Protein AF-A0A7S1RKI4-F1 (afdb_monomer)

Organism: Alexandrium catenella (NCBI:txid2925)

Radius of gyration: 29.09 Å; Cα contacts (8 Å, |Δi|>4): 1462; chains: 1; bounding box: 81×68×54 Å

InterPro domains:
  IPR006101 Glycoside hydrolase, family 2 [PR00132] (228-242)
  IPR006101 Glycoside hydrolase, family 2 [PR00132] (318-333)
  IPR006101 Glycoside hydrolase, family 2 [PR00132] (412-427)
  IPR006103 Glycoside hydrolase family 2, catalytic domain [PF02836] (219-297)
  IPR006103 Glycoside hydrolase family 2, catalytic domain [PF02836] (310-437)
  IPR006103 Glycoside hydrolase family 2, catalytic domain [PF02836] (551-629)
  IPR017853 Glycoside hydrolase superfamily [SSF51445] (17-193)
  IPR017853 Glycoside hydrolase superfamily [SSF51445] (219-525)
  IPR017853 Glycoside hydrolase superfamily [SSF51445] (551-667)
  IPR023232 Glycoside hydrolase, family 2, active site [PS00608] (318-332)
  IPR023232 Glycoside hydrolase, family 2, active site [PS00608] (650-664)
  IPR051913 Glycosyl Hydrolase 2 Domain-Containing Protein [PTHR42732] (226-426)

Sequence (671 aa):
WNYNMLYSKLTPTEASERVRTVARLIKSLDGTHPVASVYGMVPTIDQLEALAEVDVWGLTAYTGLSFGSLFDTWASRSEKPMFVAEYGADAYNAKTGSVDEADQATATKALTEEVIENSALDGGACSGGLIFELGDEWWKDAGGSPERHNRGGVAPGGGPFPDSTFNEEYWGLVHEDRRPRAAYRAYASVQTPEARAATASDEDTSLEQSHSSDGREEIRVQGRQLLVGGKPIFLKGVDWNPVPRGLRPPRGIRYREYVERDAKMMADIGINAVRTYEPITDTFVLDTFHRYGIWVANTVYSYGGSSPRRAAQLVNRLKNHPAILMWVIGNEWNYNMLYSKLTPTEASERVRTVARLIKSLDGTHPVASVYGMVPTIDQLEALAEVDVWGLTAYTGLSFGSLFDTWASRSEKPMFVAEYGADAYNAKTGSVDEADQATATKALTEEVIENSALDGGACSGGLIFELGDEWWKDAGGSPERHNRGGVAPGGGPFPDSTFNEEYWGLVHEDRRPRAAYRAYASVQTPEARAATASDEDTSLEQSHSSDGREEIRVQGRQLLVGGKPIFLKGVDWNPVPRGLRPPRGIRYREYVERDAKMMADIGINAVRTYEPITDTFVLDTFHRYGIWVANTVYSYGGSSPRRAAQLVNRLKNHPAILMWVIGNEWNYNMLY

Nearest PDB structures (foldseek):
  6d7j-assembly2_A  TM=6.753E-01  e=3.452E-15  Parabacteroides merdae CL03T12C32
  6d7j-assembly3_D  TM=6.699E-01  e=3.660E-15  Parabacteroides merdae CL03T12C32
  6dxu-assembly1_D  TM=6.625E-01  e=3.880E-15  Parabacteroides merdae ATCC 43184
  5t98-assembly2_B  TM=7.524E-01  e=6.674E-13  Bacteroides uniformis
  8zqa-assembly1_H  TM=5.457E-01  e=1.674E-03  Rhodothermus profundi

Mean predicted aligned error: 16.14 Å

Solvent-accessible surface area (backbone atoms only — not comparable to full-atom values): 34886 Å² total; per-residue (Å²): 130,67,81,68,60,59,40,68,79,51,53,73,66,57,50,49,52,49,54,42,53,43,36,52,52,46,47,75,72,34,82,57,49,49,33,30,36,32,30,37,61,85,74,53,59,71,56,50,64,70,35,64,68,49,51,32,40,24,32,41,51,26,58,34,62,50,74,76,64,50,54,62,55,41,55,76,63,46,61,53,21,27,30,36,55,31,32,45,23,34,24,50,36,75,87,81,70,43,79,35,44,65,58,15,16,51,27,33,32,45,39,52,50,53,42,49,74,30,18,29,90,81,73,38,41,25,25,23,38,18,38,41,25,50,45,23,36,38,44,55,26,83,90,50,46,29,78,43,92,44,85,41,50,85,73,84,69,73,21,21,35,94,68,44,57,43,30,52,26,35,27,26,27,14,39,71,88,60,54,75,41,52,26,38,56,32,45,39,71,58,72,51,67,68,58,47,48,56,54,46,60,58,50,80,74,51,87,85,77,88,80,60,99,77,80,63,70,50,49,45,78,53,66,28,32,42,23,51,61,81,40,78,50,72,36,41,24,30,30,53,74,57,40,53,80,62,34,49,78,80,84,26,53,38,58,75,83,41,38,71,64,52,42,49,61,36,34,79,41,62,31,38,28,38,36,34,71,60,57,82,80,55,62,71,44,42,53,50,29,39,75,49,60,23,33,28,38,38,16,50,43,49,48,59,85,56,61,61,65,56,32,47,54,50,46,75,72,46,76,84,45,90,19,62,54,30,42,27,37,39,60,36,25,86,80,44,18,19,80,35,96,46,51,74,67,53,33,50,51,47,52,43,53,40,37,52,50,44,50,75,78,37,84,56,50,51,34,29,36,29,30,62,47,83,78,53,59,70,55,49,63,71,35,65,67,49,53,31,40,24,26,32,53,36,60,34,64,46,74,78,62,51,56,61,55,40,54,77,61,48,62,54,22,28,29,36,52,30,34,44,23,33,26,54,37,75,87,81,70,44,80,35,44,65,59,15,16,50,27,31,33,45,40,54,50,53,42,51,75,29,18,30,91,79,73,38,43,22,24,22,37,18,38,41,26,48,48,22,36,35,45,54,17,85,91,48,52,26,78,41,88,43,81,43,44,83,72,93,73,72,21,22,35,93,69,44,60,45,31,49,26,32,29,26,26,15,40,72,88,62,54,73,40,54,25,40,56,32,48,39,70,60,74,52,66,69,56,48,50,58,56,48,58,63,60,78,62,70,73,87,71,87,73,52,99,78,81,50,69,50,50,47,78,56,64,28,30,40,23,51,63,82,40,78,50,74,36,42,24,29,32,57,69,57,45,55,82,62,33,50,77,81,85,26,50,38,57,78,82,42,38,71,64,52,41,48,58,36,37,78,39,64,31,38,26,37,35,32,67,59,60,82,82,53,63,68,47,41,53,50,27,38,76,49,60,23,31,28,37,39,14,51,32,36,56,79,75,52,53,67,68,57,28,50,54,50,47,70,74,45,73,83,45,86,20,62,56,30,43,27,38,42,57,42,62,55,51,59,68,78,113

pLDDT: mean 88.36, std 15.6, range [30.84, 98.81]

Secondary structure (DSSP, 8-state):
--GGGGTTT--HHHHHHHHHHHHHHHHHH-SSSPEEEEESSPPPHHHHHHTTT--EEEEE---SS--TTHHHHHHTT--S-EEEEEE---SEETTTTEE-HHHHHHHHHHHHHHHHHTBGGGTSSEEEEEES-SB--TT--TTS-TTS-------SSS--TTTS---TT---SB-TT-PBPHHHHHHHHPPPHHHHHHHHHHHTT-SS----TT-PPPEEEETTEEEETTEE--EEEEE-----TT--TTTT--HHHHHHHHHHHHHTTT--EEE-SS----HHHHHHHHHTT-EEEEEEE--TTS-HHHHHHHHHHHTT-TTEEEEEE-SSHHHHTTTTT--HHHHHHHHHHHHHHHHHH-SSSPEEEEEESPPPHHHHHHTTT--EEEEE---SS--TTHHHHHHTT--S-EEEEEE---SEETTTTEE-HHHHHHHHHHHHHHHHHTBGGGTSSEEEEEES-SB--TT--TTS-TTS-------SSS--TTTS---TT---SB-TT--B-HHHHHHHHPPPHHHHHHHHHTTTT-S-----TT-PPPEEEETTEEEETTEEE-EEEEE-----TT--TTTT--HHHHHHHHHHHHHHTT--EEE-SS----HHHHHHHHHTT-EEEEEEE-TTTS-HHHHHHHHHHHTT-TTEEEEEE-SSTTGGGT-

Foldseek 3Di:
DPLLVLLLPDAPVRVLVVLQVLLVLLCVQFVQFAEEEEAAAQDALVSCVSNVSHQEYEYEAAEELEPPCRQVSNVVRALGAYEHEEYFAFQADPVVRGGHLPQRLNSLQSHQVNLQVQDVVVVHQHLAYAYAFAEFQCFQPPPGFLQDQDAADDDDYCAYPDHRGDRRRGRHCAYLVRHGTSNLVSLLPDDHPVRVVVVVVVVVVDDDDDDDPPPAFFWDWDFQFIDTNNHGAFALAFEDFQFAFQDDPDVRGDLPVCQQVLLVLCLLLPGQEYEYLAFDQDLVSLVSNVLSNYAYQGEQAQAPPDDLVSSLVSCLNPVVRRRYAAYEHYAQCCVCVSVDPDDPVRSLVSLLVSLVSSCVRHVRHAYEYEHEADDALVSCVSNVSHQEYAYEAAAEQEPPCRQVSNVVRGRGHYAPEEYFAFQADPVVRGGHLPQRLNSLQSHQVNLQVQDVVVVHNHSYYHYYHAEFQQPQQVVDRSNDQDQDDDDDHCAYPDHRHCRRRGRHCAYSVRHGTSNSVSSSPDDHPVRVVVVVVVVVPPPDQDDPPPRAFGWDIDRNFIDTNNHTHRASHGEDFNFRRSDDPDVRTDLPVCQQVSLSSCLSSPGQEYEYLAFDQDLVSLVSNVSSNYAYQGELAHSVPDDSVSSSVSSSVPSVRRRYNHYYHYHNSCSSNVD

Structure (mmCIF, N/CA/C/O backbone):
data_AF-A0A7S1RKI4-F1
#
_entry.id   AF-A0A7S1RKI4-F1
#
loop_
_atom_site.group_PDB
_atom_site.id
_atom_site.type_symbol
_atom_site.label_atom_id
_atom_site.label_alt_id
_atom_site.label_comp_id
_atom_site.label_asym_id
_atom_site.label_entity_id
_atom_site.label_seq_id
_atom_site.pdbx_PDB_ins_code
_atom_site.Cartn_x
_atom_site.Cartn_y
_atom_site.Cartn_z
_atom_site.occupancy
_atom_site.B_iso_or_equiv
_atom_site.auth_seq_id
_atom_site.auth_comp_id
_atom_site.auth_asym_id
_atom_site.auth_atom_id
_atom_site.pdbx_PDB_model_num
ATOM 1 N N . TRP A 1 1 ? -30.819 -23.912 -15.007 1.00 31.56 1 TRP A N 1
ATOM 2 C CA . TRP A 1 1 ? -30.330 -24.610 -13.800 1.00 31.56 1 TRP A CA 1
ATOM 3 C C . TRP A 1 1 ? -30.734 -23.712 -12.641 1.00 31.56 1 TRP A C 1
ATOM 5 O O . TRP A 1 1 ? -30.058 -22.723 -12.422 1.00 31.56 1 TRP A O 1
ATOM 15 N N . ASN A 1 2 ? -31.884 -23.950 -11.999 1.00 34.06 2 ASN A N 1
ATOM 16 C CA . ASN A 1 2 ? -32.291 -23.123 -10.856 1.00 34.06 2 ASN A CA 1
ATOM 17 C C . ASN A 1 2 ? -31.448 -23.540 -9.651 1.00 34.06 2 ASN A C 1
ATOM 19 O O . ASN A 1 2 ? -31.683 -24.619 -9.106 1.00 34.06 2 ASN A O 1
ATOM 23 N N . TYR A 1 3 ? -30.491 -22.701 -9.248 1.00 38.06 3 TYR A N 1
ATOM 24 C CA . TYR A 1 3 ? -29.751 -22.847 -7.985 1.00 38.06 3 TYR A CA 1
ATOM 25 C C . TYR A 1 3 ? -30.724 -22.999 -6.787 1.00 38.06 3 TYR A C 1
ATOM 27 O O . TYR A 1 3 ? -30.460 -23.778 -5.874 1.00 38.06 3 TYR A O 1
ATOM 35 N N . ASN A 1 4 ? -31.932 -22.421 -6.885 1.00 40.88 4 ASN A N 1
ATOM 36 C CA . ASN A 1 4 ? -33.032 -22.565 -5.918 1.00 40.88 4 ASN A CA 1
ATOM 37 C C . ASN A 1 4 ? -33.650 -23.978 -5.798 1.00 40.88 4 ASN A C 1
ATOM 39 O O . ASN A 1 4 ? -34.332 -24.271 -4.817 1.00 40.88 4 ASN A O 1
ATOM 43 N N . MET A 1 5 ? -33.415 -24.910 -6.735 1.00 38.41 5 MET A N 1
ATOM 44 C CA . MET A 1 5 ? -34.058 -26.238 -6.677 1.00 38.41 5 MET A CA 1
ATOM 45 C C . MET A 1 5 ? -33.437 -27.219 -5.666 1.00 38.41 5 MET A C 1
ATOM 47 O O . MET A 1 5 ? -34.046 -28.257 -5.398 1.00 38.41 5 MET A O 1
ATOM 51 N N . LEU A 1 6 ? -32.269 -26.932 -5.078 1.00 43.00 6 LEU A N 1
ATOM 52 C CA . LEU A 1 6 ? -31.645 -27.841 -4.102 1.00 43.00 6 LEU A CA 1
ATOM 53 C C . LEU A 1 6 ? -32.306 -27.800 -2.711 1.00 43.00 6 LEU A C 1
ATOM 55 O O . LEU A 1 6 ? -32.337 -28.835 -2.044 1.00 43.00 6 LEU A O 1
ATOM 59 N N . TYR A 1 7 ? -32.906 -26.672 -2.311 1.00 44.28 7 TYR A N 1
ATOM 60 C CA . TYR A 1 7 ? -33.659 -26.564 -1.050 1.00 44.28 7 TYR A CA 1
ATOM 61 C C . TYR A 1 7 ? -35.141 -26.922 -1.181 1.00 44.28 7 TYR A C 1
ATOM 63 O O . TYR A 1 7 ? -35.731 -27.380 -0.209 1.00 44.28 7 TYR A O 1
ATOM 71 N N . SER A 1 8 ? -35.711 -26.856 -2.391 1.00 49.81 8 SER A N 1
ATOM 72 C CA . SER A 1 8 ? -37.132 -27.159 -2.666 1.00 49.81 8 SER A CA 1
ATOM 73 C C . SER A 1 8 ? -37.600 -28.594 -2.335 1.00 49.81 8 SER A C 1
ATOM 75 O O . SER A 1 8 ? -38.747 -28.949 -2.595 1.00 49.81 8 SER A O 1
ATOM 77 N N . LYS A 1 9 ? -36.719 -29.454 -1.802 1.00 59.78 9 LYS A N 1
ATOM 78 C CA . LYS A 1 9 ? -37.004 -30.862 -1.477 1.00 59.78 9 LYS A CA 1
ATOM 79 C C . LYS A 1 9 ? -36.782 -31.239 -0.012 1.00 59.78 9 LYS A C 1
ATOM 81 O O . LYS A 1 9 ? -36.999 -32.401 0.318 1.00 59.78 9 LYS A O 1
ATOM 86 N N . LEU A 1 10 ? -36.306 -30.321 0.829 1.00 67.44 10 LEU A N 1
ATOM 87 C CA . LEU A 1 10 ? -36.061 -30.586 2.247 1.00 67.44 10 LEU A CA 1
ATOM 88 C C . LEU A 1 10 ? -37.038 -29.786 3.097 1.00 67.44 10 LEU A C 1
ATOM 90 O O . LEU A 1 10 ? -37.291 -28.615 2.836 1.00 67.44 10 LEU A O 1
ATOM 94 N N . THR A 1 11 ? -37.560 -30.420 4.137 1.00 75.38 11 THR A N 1
ATOM 95 C CA . THR A 1 11 ? -38.267 -29.720 5.209 1.00 75.38 11 THR A CA 1
ATOM 96 C C . THR A 1 11 ? -37.280 -28.891 6.043 1.00 75.38 11 THR A C 1
ATOM 98 O O . THR A 1 11 ? -36.095 -29.244 6.123 1.00 75.38 11 THR A O 1
ATOM 101 N N . PRO A 1 12 ? -37.743 -27.841 6.751 1.00 74.31 12 PRO A N 1
ATOM 102 C CA . PRO A 1 12 ? -36.900 -27.086 7.676 1.00 74.31 12 PRO A CA 1
ATOM 103 C C . PRO A 1 12 ? -36.146 -27.964 8.678 1.00 74.31 12 PRO A C 1
ATOM 105 O O . PRO A 1 12 ? -34.962 -27.747 8.925 1.00 74.31 12 PRO A O 1
ATOM 108 N N . THR A 1 13 ? -36.796 -29.011 9.191 1.00 79.56 13 THR A N 1
ATOM 109 C CA . THR A 1 13 ? -36.187 -29.977 10.113 1.00 79.56 13 THR A CA 1
ATOM 110 C C . THR A 1 13 ? -35.054 -30.772 9.462 1.00 79.56 13 THR A C 1
ATOM 112 O O . THR A 1 13 ? -33.996 -30.933 10.068 1.00 79.56 13 THR A O 1
ATOM 115 N N . GLU A 1 14 ? -35.232 -31.249 8.228 1.00 80.75 14 GLU A N 1
ATOM 116 C CA . GLU A 1 14 ? -34.187 -31.987 7.506 1.00 80.75 14 GLU A CA 1
ATOM 117 C C . GLU A 1 14 ? -32.996 -31.095 7.145 1.00 80.75 14 GLU A C 1
ATOM 119 O O . GLU A 1 14 ? -31.847 -31.542 7.206 1.00 80.75 14 GLU A O 1
ATOM 124 N N . ALA A 1 15 ? -33.249 -29.836 6.783 1.00 79.38 15 ALA A N 1
ATOM 125 C CA . ALA A 1 15 ? -32.195 -28.865 6.518 1.00 79.38 15 ALA A CA 1
ATOM 126 C C . ALA A 1 15 ? -31.384 -28.566 7.791 1.00 79.38 15 ALA A C 1
ATOM 128 O O . ALA A 1 15 ? -30.156 -28.682 7.768 1.00 79.38 15 ALA A O 1
ATOM 129 N N . SER A 1 16 ? -32.057 -28.303 8.919 1.00 83.81 16 SER A N 1
ATOM 130 C CA . SER A 1 16 ? -31.407 -28.135 10.224 1.00 83.81 16 SER A CA 1
ATOM 131 C C . SER A 1 16 ? -30.590 -29.366 10.627 1.00 83.81 16 SER A C 1
ATOM 133 O O . SER A 1 16 ? -29.447 -29.223 11.054 1.00 83.81 16 SER A O 1
ATOM 135 N N . GLU A 1 17 ? -31.112 -30.584 10.448 1.00 85.75 17 GLU A N 1
ATOM 136 C CA . GLU A 1 17 ? -30.372 -31.811 10.782 1.00 85.75 17 GLU A CA 1
ATOM 137 C C . GLU A 1 17 ? -29.100 -31.969 9.937 1.00 85.75 17 GLU A C 1
ATOM 139 O O . GLU A 1 17 ? -28.052 -32.388 10.440 1.00 85.75 17 GLU A O 1
ATOM 144 N N . ARG A 1 18 ? -29.149 -31.588 8.655 1.00 85.12 18 ARG A N 1
ATOM 145 C CA . ARG A 1 18 ? -27.965 -31.594 7.786 1.00 85.12 18 ARG A CA 1
ATOM 146 C C . ARG A 1 18 ? -26.930 -30.569 8.228 1.00 85.12 18 ARG A C 1
ATOM 148 O O . ARG A 1 18 ? -25.758 -30.926 8.321 1.00 85.12 18 ARG A O 1
ATOM 155 N N . VAL A 1 19 ? -27.346 -29.335 8.518 1.00 87.69 19 VAL A N 1
ATOM 156 C CA . VAL A 1 19 ? -26.443 -28.284 9.018 1.00 87.69 19 VAL A CA 1
ATOM 157 C C . VAL A 1 19 ? -25.790 -28.734 10.322 1.00 87.69 19 VAL A C 1
ATOM 159 O O . VAL A 1 19 ? -24.567 -28.713 10.421 1.00 87.69 19 VAL A O 1
ATOM 162 N N . ARG A 1 20 ? -26.578 -29.257 11.268 1.00 89.94 20 ARG A N 1
ATOM 163 C CA . ARG A 1 20 ? -26.094 -29.827 12.533 1.00 89.94 20 ARG A CA 1
ATOM 164 C C . ARG A 1 20 ? -25.064 -30.933 12.311 1.00 89.94 20 ARG A C 1
ATOM 166 O O . ARG A 1 20 ? -23.991 -30.919 12.911 1.00 89.94 20 ARG A O 1
ATOM 173 N N . THR A 1 21 ? -25.370 -31.887 11.433 1.00 89.81 21 THR A N 1
ATOM 174 C CA . THR A 1 21 ? -24.479 -33.014 11.119 1.00 89.81 21 THR A CA 1
ATOM 175 C C . THR A 1 21 ? -23.154 -32.533 10.531 1.00 89.81 21 THR A C 1
ATOM 177 O O . THR A 1 21 ? -22.089 -32.999 10.940 1.00 89.81 21 THR A O 1
ATOM 180 N N . VAL A 1 22 ? -23.200 -31.593 9.584 1.00 90.12 22 VAL A N 1
ATOM 181 C CA . VAL A 1 22 ? -21.996 -31.040 8.953 1.00 90.12 22 VAL A CA 1
ATOM 182 C C . VAL A 1 22 ? -21.201 -30.196 9.948 1.00 90.12 22 VAL A C 1
ATOM 184 O O . VAL A 1 22 ? -19.987 -30.356 10.012 1.00 90.12 22 VAL A O 1
ATOM 187 N N . ALA A 1 23 ? -21.853 -29.382 10.779 1.00 93.38 23 ALA A N 1
ATOM 188 C CA . ALA A 1 23 ? -21.186 -28.593 11.812 1.00 93.38 23 ALA A CA 1
ATOM 189 C C . ALA A 1 23 ? -20.438 -29.488 12.808 1.00 93.38 23 ALA A C 1
ATOM 191 O O . ALA A 1 23 ? -19.243 -29.299 13.023 1.00 93.38 23 ALA A O 1
ATOM 192 N N . ARG A 1 24 ? -21.087 -30.539 13.333 1.00 94.25 24 ARG A N 1
ATOM 193 C CA . ARG A 1 24 ? -20.435 -31.538 14.203 1.00 94.25 24 ARG A CA 1
ATOM 194 C C . ARG A 1 24 ? -19.230 -32.188 13.534 1.00 94.25 24 ARG A C 1
ATOM 196 O O . ARG A 1 24 ? -18.196 -32.375 14.170 1.00 94.25 24 ARG A O 1
ATOM 203 N N . LEU A 1 25 ? -19.362 -32.525 12.252 1.00 93.31 25 LEU A N 1
ATOM 204 C CA . LEU A 1 25 ? -18.275 -33.112 11.482 1.00 93.31 25 LEU A CA 1
ATOM 205 C C . LEU A 1 25 ? -17.096 -32.143 11.355 1.00 93.31 25 LEU A C 1
ATOM 207 O O . LEU A 1 25 ? -15.974 -32.549 11.633 1.00 93.31 25 LEU A O 1
ATOM 211 N N . ILE A 1 26 ? -17.330 -30.881 10.993 1.00 94.19 26 ILE A N 1
ATOM 212 C CA . ILE A 1 26 ? -16.265 -29.873 10.890 1.00 94.19 26 ILE A CA 1
ATOM 213 C C . ILE A 1 26 ? -15.572 -29.698 12.242 1.00 94.19 26 ILE A C 1
ATOM 215 O O . ILE A 1 26 ? -14.357 -29.854 12.299 1.00 94.19 26 ILE A O 1
ATOM 219 N N . LYS A 1 27 ? -16.329 -29.522 13.332 1.00 94.69 27 LYS A N 1
ATOM 220 C CA . LYS A 1 27 ? -15.774 -29.362 14.690 1.00 94.69 27 LYS A CA 1
ATOM 221 C C . LYS A 1 27 ? -14.957 -30.566 15.155 1.00 94.69 27 LYS A C 1
ATOM 223 O O . LYS A 1 27 ? -13.993 -30.415 15.895 1.00 94.69 27 LYS A O 1
ATOM 228 N N . SER A 1 28 ? -15.312 -31.774 14.710 1.00 94.81 28 SER A N 1
ATOM 229 C CA . SER A 1 28 ? -14.519 -32.977 15.003 1.00 94.81 28 SER A CA 1
ATOM 230 C C . SER A 1 28 ? -13.172 -33.021 14.266 1.00 94.81 28 SER A C 1
ATOM 232 O O . SER A 1 28 ? -12.277 -33.762 14.666 1.00 94.81 28 SER A O 1
ATOM 234 N N . LEU A 1 29 ? -13.029 -32.257 13.179 1.00 93.81 29 LEU A N 1
ATOM 235 C CA . LEU A 1 29 ? -11.825 -32.199 12.347 1.00 93.81 29 LEU A CA 1
ATOM 236 C C . LEU A 1 29 ? -10.973 -30.966 12.648 1.00 93.81 29 LEU A C 1
ATOM 238 O O . LEU A 1 29 ? -9.745 -31.034 12.547 1.00 93.81 29 LEU A O 1
ATOM 242 N N . ASP A 1 30 ? -11.626 -29.864 12.987 1.00 95.00 30 ASP A N 1
ATOM 243 C CA . ASP A 1 30 ? -11.052 -28.556 13.238 1.00 95.00 30 ASP A CA 1
ATOM 244 C C . ASP A 1 30 ? -11.763 -27.922 14.437 1.00 95.00 30 ASP A C 1
ATOM 246 O O . ASP A 1 30 ? -12.913 -27.499 14.343 1.00 95.00 30 ASP A O 1
ATOM 250 N N . GLY A 1 31 ? -11.074 -27.918 15.576 1.00 91.50 31 GLY A N 1
ATOM 251 C CA . GLY A 1 31 ? -11.549 -27.284 16.803 1.00 91.50 31 GLY A CA 1
ATOM 252 C C . GLY A 1 31 ? -11.025 -25.862 16.999 1.00 91.50 31 GLY A C 1
ATOM 253 O O . GLY A 1 31 ? -11.297 -25.286 18.047 1.00 91.50 31 GLY A O 1
ATOM 254 N N . THR A 1 32 ? -10.248 -25.328 16.051 1.00 91.69 32 THR A N 1
ATOM 255 C CA . THR A 1 32 ? -9.619 -24.003 16.164 1.00 91.69 32 THR A CA 1
ATOM 256 C C . THR A 1 32 ? -10.365 -22.935 15.375 1.00 91.69 32 THR A C 1
ATOM 258 O O . THR A 1 32 ? -10.261 -21.766 15.717 1.00 91.69 32 THR A O 1
ATOM 261 N N . HIS A 1 33 ? -11.134 -23.314 14.349 1.00 95.75 33 HIS A N 1
ATOM 262 C CA . HIS A 1 33 ? -11.933 -22.371 13.563 1.00 95.75 33 HIS A CA 1
ATOM 263 C C . HIS A 1 33 ? -13.428 -22.481 13.891 1.00 95.75 33 HIS A C 1
ATOM 265 O O . HIS A 1 33 ? -13.960 -23.595 13.963 1.00 95.75 33 HIS A O 1
ATOM 271 N N . PRO A 1 34 ? -14.143 -21.350 14.029 1.00 97.69 34 PRO A N 1
ATOM 272 C CA . PRO A 1 34 ? -15.584 -21.356 14.214 1.00 97.69 34 PRO A CA 1
ATOM 273 C C . PRO A 1 34 ? -16.312 -21.893 12.978 1.00 97.69 34 PRO A C 1
ATOM 275 O O . PRO A 1 34 ? -15.891 -21.709 11.828 1.00 97.69 34 PRO A O 1
ATOM 278 N N . VAL A 1 35 ? -17.456 -22.528 13.223 1.00 97.00 35 VAL A N 1
ATOM 279 C CA . VAL A 1 35 ? -18.386 -22.947 12.174 1.00 97.00 35 VAL A CA 1
ATOM 280 C C . VAL A 1 35 ? -19.503 -21.922 12.045 1.00 97.00 35 VAL A C 1
ATOM 282 O O . VAL A 1 35 ? -20.262 -21.692 12.986 1.00 97.00 35 VAL A O 1
ATOM 285 N N . ALA A 1 36 ? -19.639 -21.349 10.855 1.00 95.88 36 ALA A N 1
ATOM 286 C CA . ALA A 1 36 ? -20.683 -20.400 10.524 1.00 95.88 36 ALA A CA 1
ATOM 287 C C . ALA A 1 36 ? -21.806 -21.032 9.694 1.00 95.88 36 ALA A C 1
ATOM 289 O O . ALA A 1 36 ? -21.581 -21.933 8.882 1.00 95.88 36 ALA A O 1
ATOM 290 N N . SER A 1 37 ? -23.024 -20.520 9.856 1.00 92.50 37 SER A N 1
ATOM 291 C CA . SER A 1 37 ? -24.163 -20.827 8.984 1.00 92.50 37 SER A CA 1
ATOM 292 C C . SER A 1 37 ? -24.773 -19.533 8.471 1.00 92.50 37 SER A C 1
ATOM 294 O O . SER A 1 37 ? -25.008 -18.619 9.258 1.00 92.50 37 SER A O 1
ATOM 296 N N . VAL A 1 38 ? -25.083 -19.480 7.174 1.00 89.31 38 VAL A N 1
ATOM 297 C CA . VAL A 1 38 ? -25.766 -18.330 6.565 1.00 89.31 38 VAL A CA 1
ATOM 298 C C . VAL A 1 38 ? -27.263 -18.596 6.471 1.00 89.31 38 VAL A C 1
ATOM 300 O O . VAL A 1 38 ? -27.696 -19.614 5.923 1.00 89.31 38 VAL A O 1
ATOM 303 N N . TYR A 1 39 ? -28.045 -17.685 7.036 1.00 84.81 39 TYR A N 1
ATOM 304 C CA . TYR A 1 39 ? -29.482 -17.782 7.228 1.00 84.81 39 TYR A CA 1
ATOM 305 C C . TYR A 1 39 ? -30.175 -16.528 6.689 1.00 84.81 39 TYR A C 1
ATOM 307 O O . TYR A 1 39 ? -29.614 -15.443 6.652 1.00 84.81 39 TYR A O 1
ATOM 315 N N . GLY A 1 40 ? -31.410 -16.680 6.242 1.00 76.50 40 GLY A N 1
ATOM 316 C CA . GLY A 1 40 ? -32.127 -15.640 5.525 1.00 76.50 40 GLY A CA 1
ATOM 317 C C . GLY A 1 40 ? -32.807 -14.586 6.398 1.00 76.50 40 GLY A C 1
ATOM 318 O O . GLY A 1 40 ? -32.871 -13.420 6.048 1.00 76.50 40 GLY A O 1
ATOM 319 N N . MET A 1 41 ? -33.333 -14.980 7.551 1.00 76.06 41 MET A N 1
ATOM 320 C CA . MET A 1 41 ? -34.007 -14.069 8.487 1.00 76.06 41 MET A CA 1
ATOM 321 C C . MET A 1 41 ? -33.417 -14.277 9.872 1.00 76.06 41 MET A C 1
ATOM 323 O O . MET A 1 41 ? -32.747 -15.275 10.088 1.00 76.06 41 MET A O 1
ATOM 327 N N . VAL A 1 42 ? -33.703 -13.418 10.848 1.00 88.38 42 VAL A N 1
ATOM 328 C CA . VAL A 1 42 ? -33.260 -13.676 12.227 1.00 88.38 42 VAL A CA 1
ATOM 329 C C . VAL A 1 42 ? -33.894 -14.990 12.736 1.00 88.38 42 VAL A C 1
ATOM 331 O O . VAL A 1 42 ? -35.128 -15.055 12.822 1.00 88.38 42 VAL A O 1
ATOM 334 N N . PRO A 1 43 ? -33.107 -16.031 13.085 1.00 88.75 43 PRO A N 1
ATOM 335 C CA . PRO A 1 43 ? -33.636 -17.297 13.588 1.00 88.75 43 PRO A CA 1
ATOM 336 C C . PRO A 1 43 ? -34.445 -17.108 14.877 1.00 88.75 43 PRO A C 1
ATOM 338 O O . PRO A 1 43 ? -34.216 -16.178 15.654 1.00 88.75 43 PRO A O 1
ATOM 341 N N . THR A 1 44 ? -35.403 -17.997 15.117 1.00 90.00 44 THR A N 1
ATOM 342 C CA . THR A 1 44 ? -36.088 -18.111 16.416 1.00 90.00 44 THR A CA 1
ATOM 343 C C . THR A 1 44 ? -35.163 -18.730 17.468 1.00 90.00 44 THR A C 1
ATOM 345 O O . THR A 1 44 ? -34.191 -19.396 17.117 1.00 90.00 44 THR A O 1
ATOM 348 N N . ILE A 1 45 ? -35.476 -18.547 18.756 1.00 92.00 45 ILE A N 1
ATOM 349 C CA . ILE A 1 45 ? -34.700 -19.135 19.863 1.00 92.00 45 ILE A CA 1
ATOM 350 C C . ILE A 1 45 ? -34.603 -20.662 19.703 1.00 92.00 45 ILE A C 1
ATOM 352 O O . ILE A 1 45 ? -33.499 -21.197 19.687 1.00 92.00 45 ILE A O 1
ATOM 356 N N . ASP A 1 46 ? -35.720 -21.339 19.422 1.00 89.62 46 ASP A N 1
ATOM 357 C CA . ASP A 1 46 ? -35.754 -22.791 19.191 1.00 89.62 46 ASP A CA 1
ATOM 358 C C . ASP A 1 46 ? -34.825 -23.239 18.047 1.00 89.62 46 ASP A C 1
ATOM 360 O O . ASP A 1 46 ? -34.200 -24.297 18.109 1.00 89.62 46 ASP A O 1
ATOM 364 N N . GLN A 1 47 ? -34.704 -22.436 16.983 1.00 88.19 47 GLN A N 1
ATOM 365 C CA . GLN A 1 47 ? -33.803 -22.733 15.863 1.00 88.19 47 GLN A CA 1
ATOM 366 C C . GLN A 1 47 ? -32.330 -22.544 16.237 1.00 88.19 47 GLN A C 1
ATOM 368 O O . GLN A 1 47 ? -31.492 -23.337 15.803 1.00 88.19 47 GLN A O 1
ATOM 373 N N . LEU A 1 48 ? -32.016 -21.523 17.040 1.00 92.31 48 LEU A N 1
ATOM 374 C CA . LEU A 1 48 ? -30.668 -21.301 17.568 1.00 92.31 48 LEU A CA 1
ATOM 375 C C . LEU A 1 48 ? -30.252 -22.444 18.501 1.00 92.31 48 LEU A C 1
ATOM 377 O O . LEU A 1 48 ? -29.135 -22.951 18.387 1.00 92.31 48 LEU A O 1
ATOM 381 N N . GLU A 1 49 ? -31.155 -22.884 19.378 1.00 90.62 49 GLU A N 1
ATOM 382 C CA . GLU A 1 49 ? -30.940 -24.021 20.280 1.00 90.62 49 GLU A CA 1
ATOM 383 C C . GLU A 1 49 ? -30.778 -25.333 19.504 1.00 90.62 49 GLU A C 1
ATOM 385 O O . GLU A 1 49 ? -29.882 -26.131 19.787 1.00 90.62 49 GLU A O 1
ATOM 390 N N . ALA A 1 50 ? -31.588 -25.536 18.461 1.00 89.31 50 ALA A N 1
ATOM 391 C CA . ALA A 1 50 ? -31.477 -26.692 17.582 1.00 89.31 50 ALA A CA 1
ATOM 392 C C . ALA A 1 50 ? -30.139 -26.741 16.819 1.00 89.31 50 ALA A C 1
ATOM 394 O O . ALA A 1 50 ? -29.726 -27.822 16.392 1.00 89.31 50 ALA A O 1
ATOM 395 N N . LEU A 1 51 ? -29.466 -25.609 16.629 1.00 92.50 51 LEU A N 1
ATOM 396 C CA . LEU A 1 51 ? -28.192 -25.494 15.916 1.00 92.50 51 LEU A CA 1
ATOM 397 C C . LEU A 1 51 ? -27.096 -24.959 16.842 1.00 92.50 51 LEU A C 1
ATOM 399 O O . LEU A 1 51 ? -26.298 -24.098 16.466 1.00 92.50 51 LEU A O 1
ATOM 403 N N . ALA A 1 52 ? -27.042 -25.498 18.063 1.00 93.06 52 ALA A N 1
ATOM 404 C CA . ALA A 1 52 ? -26.069 -25.118 19.081 1.00 93.06 52 ALA A CA 1
ATOM 405 C C . ALA A 1 52 ? -24.610 -25.215 18.595 1.00 93.06 52 ALA A C 1
ATOM 407 O O . ALA A 1 52 ? -23.767 -24.454 19.069 1.00 93.06 52 ALA A O 1
ATOM 408 N N . GLU A 1 53 ? -24.321 -26.098 17.634 1.00 94.44 53 GLU A N 1
ATOM 409 C CA . GLU A 1 53 ? -22.992 -26.311 17.060 1.00 94.44 53 GLU A CA 1
ATOM 410 C C . GLU A 1 53 ? -22.518 -25.199 16.124 1.00 94.44 53 GLU A C 1
ATOM 412 O O . GLU A 1 53 ? -21.314 -25.116 15.891 1.00 94.44 53 GLU A O 1
ATOM 417 N N . VAL A 1 54 ? -23.425 -24.362 15.610 1.00 95.75 54 VAL A N 1
ATOM 418 C CA . VAL A 1 54 ? -23.074 -23.166 14.834 1.00 95.75 54 VAL A CA 1
ATOM 419 C C . VAL A 1 54 ? -22.537 -22.110 15.790 1.00 95.75 54 VAL A C 1
ATOM 421 O O . VAL A 1 54 ? -23.246 -21.677 16.700 1.00 95.75 54 VAL A O 1
ATOM 424 N N . ASP A 1 55 ? -21.295 -21.696 15.585 1.00 97.62 55 ASP A N 1
ATOM 425 C CA . ASP A 1 55 ? -20.607 -20.721 16.427 1.00 97.62 55 ASP A CA 1
ATOM 426 C C . ASP A 1 55 ? -20.952 -19.284 16.018 1.00 97.62 55 ASP A C 1
ATOM 428 O O . ASP A 1 55 ? -21.090 -18.426 16.883 1.00 97.62 55 ASP A O 1
ATOM 432 N N . VAL A 1 56 ? -21.147 -19.043 14.715 1.00 97.44 56 VAL A N 1
ATOM 433 C CA . VAL A 1 56 ? -21.335 -17.708 14.120 1.00 97.44 56 VAL A CA 1
ATOM 434 C C . VAL A 1 56 ? -22.500 -17.722 13.131 1.00 97.44 56 VAL A C 1
ATOM 436 O O . VAL A 1 56 ? -22.652 -18.665 12.352 1.00 97.44 56 VAL A O 1
ATOM 439 N N . TRP A 1 57 ? -23.320 -16.674 13.121 1.00 96.56 57 TRP A N 1
ATOM 440 C CA . TRP A 1 57 ? -24.479 -16.588 12.228 1.00 96.56 57 TRP A CA 1
ATOM 441 C C . TRP A 1 57 ? -24.324 -15.494 11.177 1.00 96.56 57 TRP A C 1
ATOM 443 O O . TRP A 1 57 ? -24.219 -14.317 11.496 1.00 96.56 57 TRP A O 1
ATOM 453 N N . GLY A 1 58 ? -24.347 -15.887 9.908 1.00 95.25 58 GLY A N 1
ATOM 454 C CA . GLY A 1 58 ? -24.466 -14.956 8.794 1.00 95.25 58 GLY A CA 1
ATOM 455 C C . GLY A 1 58 ? -25.936 -14.700 8.471 1.00 95.25 58 GLY A C 1
ATOM 456 O O . GLY A 1 58 ? -26.693 -15.665 8.373 1.00 95.25 58 GLY A O 1
ATOM 457 N N . LEU A 1 59 ? -26.351 -13.446 8.290 1.00 92.62 59 LEU A N 1
ATOM 458 C CA . LEU A 1 59 ? -27.723 -13.088 7.908 1.00 92.62 59 LEU A CA 1
ATOM 459 C C . LEU A 1 59 ? -27.765 -12.354 6.565 1.00 92.62 59 LEU A C 1
ATOM 461 O O . LEU A 1 59 ? -27.081 -11.350 6.407 1.00 92.62 59 LEU A O 1
ATOM 465 N N . THR A 1 60 ? -28.582 -12.818 5.624 1.00 89.00 60 THR A N 1
ATOM 466 C CA . THR A 1 60 ? -28.860 -12.084 4.376 1.00 89.00 60 THR A CA 1
ATOM 467 C C . THR A 1 60 ? -29.938 -11.038 4.618 1.00 89.00 60 THR A C 1
ATOM 469 O O . THR A 1 60 ? -31.010 -11.365 5.132 1.00 89.00 60 THR A O 1
ATOM 472 N N . ALA A 1 61 ? -29.709 -9.798 4.187 1.00 87.31 61 ALA A N 1
ATOM 473 C CA . ALA A 1 61 ? -30.713 -8.747 4.283 1.00 87.31 61 ALA A CA 1
ATOM 474 C C . ALA A 1 61 ? -30.699 -7.783 3.085 1.00 87.31 61 ALA A C 1
ATOM 476 O O . ALA A 1 61 ? -29.761 -7.016 2.881 1.00 87.31 61 ALA A O 1
ATOM 477 N N . TYR A 1 62 ? -31.819 -7.764 2.356 1.00 84.56 62 TYR A N 1
ATOM 478 C CA . TYR A 1 62 ? -32.116 -6.809 1.283 1.00 84.56 62 TYR A CA 1
ATOM 479 C C . TYR A 1 62 ? -33.389 -6.024 1.632 1.00 84.56 62 TYR A C 1
ATOM 481 O O . TYR A 1 62 ? -34.506 -6.421 1.280 1.00 84.56 62 TYR A O 1
ATOM 489 N N . THR A 1 63 ? -33.227 -4.952 2.413 1.00 73.50 63 THR A N 1
ATOM 490 C CA . THR A 1 63 ? -34.327 -4.238 3.097 1.00 73.50 63 THR A CA 1
ATOM 491 C C . THR A 1 63 ? -34.428 -2.744 2.755 1.00 73.50 63 THR A C 1
ATOM 493 O O . THR A 1 63 ? -35.173 -2.014 3.406 1.00 73.50 63 THR A O 1
ATOM 496 N N . GLY A 1 64 ? -33.724 -2.273 1.721 1.00 85.12 64 GLY A N 1
ATOM 497 C CA . GLY A 1 64 ? -33.695 -0.862 1.320 1.00 85.12 64 GLY A CA 1
ATOM 498 C C . GLY A 1 64 ? -32.451 -0.134 1.836 1.00 85.12 64 GLY A C 1
ATOM 499 O O . GLY A 1 64 ? -31.345 -0.604 1.608 1.00 85.12 64 GLY A O 1
ATOM 500 N N . LEU A 1 65 ? -32.625 1.025 2.488 1.00 91.31 65 LEU A N 1
ATOM 501 C CA . LEU A 1 65 ? -31.523 1.837 3.045 1.00 91.31 65 LEU A CA 1
ATOM 502 C C . LEU A 1 65 ? -31.239 1.575 4.531 1.00 91.31 65 LEU A C 1
ATOM 504 O O . LEU A 1 65 ? -30.365 2.228 5.089 1.00 91.31 65 LEU A O 1
ATOM 508 N N . SER A 1 66 ? -31.988 0.675 5.175 1.00 92.69 66 SER A N 1
ATOM 509 C CA . SER A 1 66 ? -31.726 0.274 6.557 1.00 92.69 66 SER A CA 1
ATOM 510 C C . SER A 1 66 ? -32.117 -1.180 6.820 1.00 92.69 66 SER A C 1
ATOM 512 O O . SER A 1 66 ? -33.020 -1.716 6.167 1.00 92.69 66 SER A O 1
ATOM 514 N N . PHE A 1 67 ? -31.460 -1.811 7.793 1.00 92.75 67 PHE A N 1
ATOM 515 C CA . PHE A 1 67 ? -31.776 -3.147 8.305 1.00 92.75 67 PHE A CA 1
ATOM 516 C C . PHE A 1 67 ? -32.951 -3.163 9.297 1.00 92.75 67 PHE A C 1
ATOM 518 O O . PHE A 1 67 ? -33.424 -4.236 9.689 1.00 92.75 67 PHE A O 1
ATOM 525 N N . GLY A 1 68 ? -33.459 -1.993 9.695 1.00 91.25 68 GLY A N 1
ATOM 526 C CA . GLY A 1 68 ? -34.567 -1.864 10.634 1.00 91.25 68 GLY A CA 1
ATOM 527 C C . GLY A 1 68 ? -34.248 -2.530 11.973 1.00 91.25 68 GLY A C 1
ATOM 528 O O . GLY A 1 68 ? -33.203 -2.302 12.566 1.00 91.25 68 GLY A O 1
ATOM 529 N N . SER A 1 69 ? -35.140 -3.395 12.462 1.00 92.38 69 SER A N 1
ATOM 530 C CA . SER A 1 69 ? -34.977 -4.042 13.770 1.00 92.38 69 SER A CA 1
ATOM 531 C C . SER A 1 69 ? -34.064 -5.276 13.759 1.00 92.38 69 SER A C 1
ATOM 533 O O . SER A 1 69 ? -34.113 -6.054 14.713 1.00 92.38 69 SER A O 1
ATOM 535 N N . LEU A 1 70 ? -33.299 -5.534 12.690 1.00 94.56 70 LEU A N 1
ATOM 536 C CA . LEU A 1 70 ? -32.510 -6.765 12.538 1.00 94.56 70 LEU A CA 1
ATOM 537 C C . LEU A 1 70 ? -31.561 -6.986 13.722 1.00 94.56 70 LEU A C 1
ATOM 539 O O . LEU A 1 70 ? -31.612 -8.048 14.348 1.00 94.56 70 LEU A O 1
ATOM 543 N N . PHE A 1 71 ? -30.747 -5.980 14.052 1.00 96.50 71 PHE A N 1
ATOM 544 C CA . PHE A 1 71 ? -29.733 -6.073 15.105 1.00 96.50 71 PHE A CA 1
ATOM 545 C C . PHE A 1 71 ? -30.357 -6.193 16.500 1.00 96.50 71 PHE A C 1
ATOM 547 O O . PHE A 1 71 ? -29.971 -7.080 17.261 1.00 96.50 71 PHE A O 1
ATOM 554 N N . ASP A 1 72 ? -31.393 -5.405 16.799 1.00 95.38 72 ASP A N 1
ATOM 555 C CA . ASP A 1 72 ? -32.154 -5.504 18.054 1.00 95.38 72 ASP A CA 1
ATOM 556 C C . ASP A 1 72 ? -32.806 -6.880 18.219 1.00 95.38 72 ASP A C 1
ATOM 558 O O . ASP A 1 72 ? -32.776 -7.501 19.286 1.00 95.38 72 ASP A O 1
ATOM 562 N N . THR A 1 73 ? -33.385 -7.394 17.132 1.00 95.81 73 THR A N 1
ATOM 563 C CA . THR A 1 73 ? -34.034 -8.705 17.135 1.00 95.81 73 THR A CA 1
ATOM 564 C C . THR A 1 73 ? -33.004 -9.802 17.383 1.00 95.81 73 THR A C 1
ATOM 566 O O . THR A 1 73 ? -33.283 -10.708 18.170 1.00 95.81 73 THR A O 1
ATOM 569 N N . TRP A 1 74 ? -31.819 -9.721 16.770 1.00 96.75 74 TRP A N 1
ATOM 570 C CA . TRP A 1 74 ? -30.722 -10.647 17.053 1.00 96.75 74 TRP A CA 1
ATOM 571 C C . TRP A 1 74 ? -30.277 -10.563 18.516 1.00 96.75 74 TRP A C 1
ATOM 573 O O . TRP A 1 74 ? -30.283 -11.580 19.211 1.00 96.75 74 TRP A O 1
ATOM 583 N N . ALA A 1 75 ? -29.986 -9.356 19.008 1.00 96.25 75 ALA A N 1
ATOM 584 C CA . ALA A 1 75 ? -29.536 -9.114 20.377 1.00 96.25 75 ALA A CA 1
ATOM 585 C C . ALA A 1 75 ? -30.534 -9.613 21.435 1.00 96.25 75 ALA A C 1
ATOM 587 O O . ALA A 1 75 ? -30.128 -10.040 22.511 1.00 96.25 75 ALA A O 1
ATOM 588 N N . SER A 1 76 ? -31.837 -9.603 21.131 1.00 96.31 76 SER A N 1
ATOM 589 C CA . SER A 1 76 ? -32.874 -10.146 22.021 1.00 96.31 76 SER A CA 1
ATOM 590 C C . SER A 1 76 ? -32.927 -11.681 22.074 1.00 96.31 76 SER A C 1
ATOM 592 O O . SER A 1 76 ? -33.588 -12.241 22.950 1.00 96.31 76 SER A O 1
ATOM 594 N N . ARG A 1 77 ? -32.274 -12.373 21.130 1.00 95.81 77 ARG A N 1
ATOM 595 C CA . ARG A 1 77 ? -32.373 -13.832 20.940 1.00 95.81 77 ARG A CA 1
ATOM 596 C C . ARG A 1 77 ? -31.053 -14.570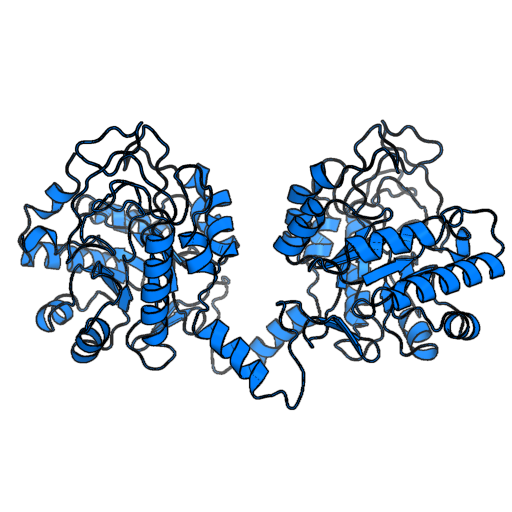 21.130 1.00 95.81 77 ARG A C 1
ATOM 598 O O . ARG A 1 77 ? -31.087 -15.759 21.440 1.00 95.81 77 ARG A O 1
ATOM 605 N N . SER A 1 78 ? -29.909 -13.924 20.903 1.00 95.38 78 SER A N 1
ATOM 606 C CA . SER A 1 78 ? -28.607 -14.586 20.975 1.00 95.38 78 SER A CA 1
ATOM 607 C C . SER A 1 78 ? -27.474 -13.667 21.407 1.00 95.38 78 SER A C 1
ATOM 609 O O . SER A 1 78 ? -27.400 -12.510 21.010 1.00 95.38 78 SER A O 1
ATOM 611 N N . GLU A 1 79 ? -26.528 -14.258 22.136 1.00 94.25 79 GLU A N 1
ATOM 612 C CA . GLU A 1 79 ? -25.215 -13.677 22.429 1.00 94.25 79 GLU A CA 1
ATOM 613 C C . GLU A 1 79 ? -24.116 -14.187 21.490 1.00 94.25 79 GLU A C 1
ATOM 615 O O . GLU A 1 79 ? -22.952 -13.832 21.655 1.00 94.25 79 GLU A O 1
ATOM 620 N N . LYS A 1 80 ? -24.456 -15.044 20.518 1.00 96.25 80 LYS A N 1
ATOM 621 C CA . LYS A 1 80 ? -23.485 -15.513 19.527 1.00 96.25 80 LYS A CA 1
ATOM 622 C C . LYS A 1 80 ? -23.110 -14.375 18.564 1.00 96.25 80 LYS A C 1
ATOM 624 O O . LYS A 1 80 ? -23.964 -13.527 18.281 1.00 96.25 80 LYS A O 1
ATOM 629 N N . PRO A 1 81 ? -21.884 -14.374 18.013 1.00 97.50 81 PRO A N 1
ATOM 630 C CA . PRO A 1 81 ? -21.501 -13.438 16.967 1.00 97.50 81 PRO A CA 1
ATOM 631 C C . PRO A 1 81 ? -22.393 -13.602 15.740 1.00 97.50 81 PRO A C 1
ATOM 633 O O . PRO A 1 81 ? -22.740 -14.725 15.344 1.00 97.50 81 PRO A O 1
ATOM 636 N N . MET A 1 82 ? -22.721 -12.477 15.117 1.00 97.31 82 MET A N 1
ATOM 637 C CA . MET A 1 82 ? -23.420 -12.446 13.841 1.00 97.31 82 MET A CA 1
ATOM 638 C C . MET A 1 82 ? -22.731 -11.501 12.865 1.00 97.31 82 MET A C 1
ATOM 640 O O . MET A 1 82 ? -22.142 -10.510 13.280 1.00 97.31 82 MET A O 1
ATOM 644 N N . PHE A 1 83 ? -22.838 -11.770 11.571 1.00 97.62 83 PHE A N 1
ATOM 645 C CA . PHE A 1 83 ? -22.451 -10.828 10.522 1.00 97.62 83 PHE A CA 1
ATOM 646 C C . PHE A 1 83 ? -23.546 -10.749 9.459 1.00 97.62 83 PHE A C 1
ATOM 648 O O . PHE A 1 83 ? -24.313 -11.697 9.271 1.00 97.62 83 PHE A O 1
ATOM 655 N N . VAL A 1 84 ? -23.647 -9.623 8.761 1.00 96.75 84 VAL A N 1
ATOM 656 C CA . VAL A 1 84 ? -24.557 -9.516 7.615 1.00 96.75 84 VAL A CA 1
ATOM 657 C C . VAL A 1 84 ? -23.884 -10.204 6.432 1.00 96.75 84 VAL A C 1
ATOM 659 O O . VAL A 1 84 ? -22.898 -9.705 5.905 1.00 96.75 84 VAL A O 1
ATOM 662 N N . ALA A 1 85 ? -24.337 -11.403 6.080 1.00 94.31 85 ALA A N 1
ATOM 663 C CA . ALA A 1 85 ? -23.672 -12.257 5.100 1.00 94.31 85 ALA A CA 1
ATOM 664 C C . ALA A 1 85 ? -23.831 -11.771 3.666 1.00 94.31 85 ALA A C 1
ATOM 666 O O . ALA A 1 85 ? -22.939 -12.032 2.871 1.00 94.31 85 ALA A O 1
ATOM 667 N N . GLU A 1 86 ? -24.949 -11.104 3.376 1.00 92.12 86 GLU A N 1
ATOM 668 C CA . GLU A 1 86 ? -25.236 -10.459 2.099 1.00 92.12 86 GLU A CA 1
ATOM 669 C C . GLU A 1 86 ? -26.071 -9.211 2.363 1.00 92.12 86 GLU A C 1
ATOM 671 O O . GLU A 1 86 ? -27.093 -9.270 3.056 1.00 92.12 86 GLU A O 1
ATOM 676 N N . TYR A 1 87 ? -25.641 -8.088 1.802 1.00 93.62 87 TYR A N 1
ATOM 677 C CA . TYR A 1 87 ? -26.409 -6.849 1.751 1.00 93.62 87 TYR A CA 1
ATOM 678 C C . TYR A 1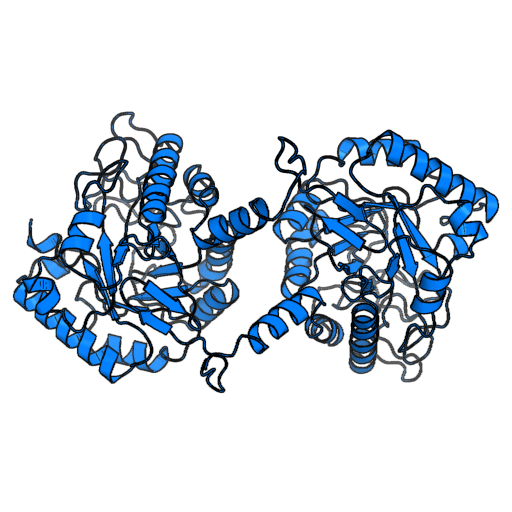 87 ? -25.933 -5.978 0.589 1.00 93.62 87 TYR A C 1
ATOM 680 O O . TYR A 1 87 ? -24.891 -6.242 -0.011 1.00 93.62 87 TYR A O 1
ATOM 688 N N . GLY A 1 88 ? -26.681 -4.918 0.295 1.00 93.56 88 GLY A N 1
ATOM 689 C CA . GLY A 1 88 ? -26.332 -3.931 -0.722 1.00 93.56 88 GLY A CA 1
ATOM 690 C C . GLY A 1 88 ? -27.515 -3.586 -1.617 1.00 93.56 88 GLY A C 1
ATOM 691 O O . GLY A 1 88 ? -28.674 -3.834 -1.273 1.00 93.56 88 GLY A O 1
ATOM 692 N N . ALA A 1 89 ? -27.201 -3.030 -2.781 1.00 93.31 89 ALA A N 1
ATOM 693 C CA . 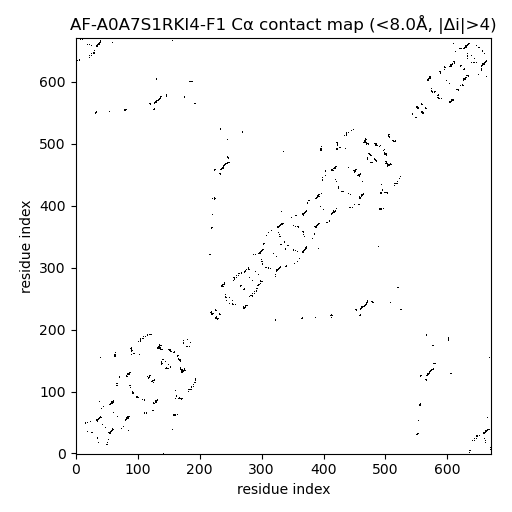ALA A 1 89 ? -28.155 -2.732 -3.838 1.00 93.31 89 ALA A CA 1
ATOM 694 C C . ALA A 1 89 ? -27.525 -3.001 -5.206 1.00 93.31 89 ALA A C 1
ATOM 696 O O . ALA A 1 89 ? -26.313 -2.825 -5.379 1.00 93.31 89 ALA A O 1
ATOM 697 N N . ASP A 1 90 ? -28.349 -3.374 -6.182 1.00 92.75 90 ASP A N 1
ATOM 698 C CA . ASP A 1 90 ? -27.914 -3.414 -7.570 1.00 92.75 90 ASP A CA 1
ATOM 699 C C . ASP A 1 90 ? -27.933 -2.024 -8.215 1.00 92.75 90 ASP A C 1
ATOM 701 O O . ASP A 1 90 ? -28.624 -1.102 -7.784 1.00 92.75 90 ASP A O 1
ATOM 705 N N . ALA A 1 91 ? -27.116 -1.862 -9.249 1.00 94.38 91 ALA A N 1
ATOM 706 C CA . ALA A 1 91 ? -26.952 -0.603 -9.950 1.00 94.38 91 ALA A CA 1
ATOM 707 C C . ALA A 1 91 ? -28.047 -0.332 -10.987 1.00 94.38 91 ALA A C 1
ATOM 709 O O . ALA A 1 91 ? -27.958 0.694 -11.654 1.00 94.38 91 ALA A O 1
ATOM 710 N N . TYR A 1 92 ? -29.019 -1.219 -11.231 1.00 92.50 92 TYR A N 1
ATOM 711 C CA . TYR A 1 92 ? -30.024 -1.006 -12.273 1.00 92.50 92 TYR A CA 1
ATOM 712 C C . TYR A 1 92 ? -31.348 -0.547 -11.670 1.00 92.50 92 TYR A C 1
ATOM 714 O O . TYR A 1 92 ? -32.069 -1.304 -11.040 1.00 92.50 92 TYR A O 1
ATOM 722 N N . ASN A 1 93 ? -31.728 0.694 -11.952 1.00 90.62 93 ASN A N 1
ATOM 723 C CA . ASN A 1 93 ? -32.995 1.232 -11.492 1.00 90.62 93 ASN A CA 1
ATOM 724 C C . ASN A 1 93 ? -34.096 0.900 -12.516 1.00 90.62 93 ASN A C 1
ATOM 726 O O . ASN A 1 93 ? -34.213 1.518 -13.577 1.00 90.62 93 ASN A O 1
ATOM 730 N N . ALA A 1 94 ? -34.930 -0.085 -12.204 1.00 89.31 94 ALA A N 1
ATOM 731 C CA . ALA A 1 94 ? -36.078 -0.535 -12.980 1.00 89.31 94 ALA A CA 1
ATOM 732 C C . ALA A 1 94 ? -37.177 0.531 -13.116 1.00 89.31 94 ALA A C 1
ATOM 734 O O . ALA A 1 94 ? -37.929 0.494 -14.094 1.00 89.31 94 ALA A O 1
ATOM 735 N N . LYS A 1 95 ? -37.267 1.510 -12.201 1.00 87.19 95 LYS A N 1
ATOM 736 C CA . LYS A 1 95 ? -38.215 2.636 -12.337 1.00 87.19 95 LYS A CA 1
ATOM 737 C C . LYS A 1 95 ? -37.789 3.598 -13.443 1.00 87.19 95 LYS A C 1
ATOM 739 O O . LYS A 1 95 ? -38.648 4.124 -14.149 1.00 87.19 95 LYS A O 1
ATOM 744 N N . THR A 1 96 ? -36.487 3.838 -13.595 1.00 88.50 96 THR A N 1
ATOM 745 C CA . THR A 1 96 ? -35.938 4.732 -14.633 1.00 88.50 96 THR A CA 1
ATOM 746 C C . THR A 1 96 ? -35.535 3.983 -15.905 1.00 88.50 96 THR A C 1
ATOM 748 O O . THR A 1 96 ? -35.451 4.579 -16.978 1.00 88.50 96 THR A O 1
ATOM 751 N N . GLY A 1 97 ? -35.340 2.667 -15.814 1.00 89.12 97 GLY A N 1
ATOM 752 C CA . GLY A 1 97 ? -34.918 1.810 -16.913 1.00 89.12 97 G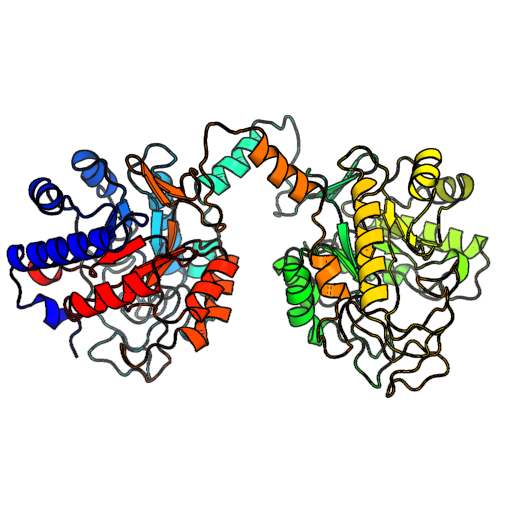LY A CA 1
ATOM 753 C C . GLY A 1 97 ? -33.430 1.931 -17.255 1.00 89.12 97 GLY A C 1
ATOM 754 O O . GLY A 1 97 ? -33.040 1.559 -18.369 1.00 89.12 97 GLY A O 1
ATOM 755 N N . SER A 1 98 ? -32.593 2.419 -16.337 1.00 91.69 98 SER A N 1
ATOM 756 C CA . SER A 1 98 ? -31.166 2.671 -16.572 1.00 91.69 98 SER A CA 1
ATOM 757 C C . SER A 1 98 ? -30.286 2.311 -15.378 1.00 91.69 98 SER A C 1
ATOM 759 O O . SER A 1 98 ? -30.757 2.221 -14.250 1.00 91.69 98 SER A O 1
ATOM 761 N N . VAL A 1 99 ? -28.983 2.159 -15.636 1.00 93.81 99 VAL A N 1
ATOM 762 C CA . VAL A 1 99 ? -27.977 2.050 -14.573 1.00 93.81 99 VAL A CA 1
ATOM 763 C C . VAL A 1 99 ? -27.905 3.370 -13.799 1.00 93.81 99 VAL A C 1
ATOM 765 O O . VAL A 1 99 ? -27.735 4.426 -14.407 1.00 93.81 99 VAL A O 1
ATOM 768 N N . ASP A 1 100 ? -28.006 3.284 -12.478 1.00 93.38 100 ASP A N 1
ATOM 769 C CA . ASP A 1 100 ? -27.922 4.366 -11.505 1.00 93.38 100 ASP A CA 1
ATOM 770 C C . ASP A 1 100 ? -26.876 4.029 -10.430 1.00 93.38 100 ASP A C 1
ATOM 772 O O . ASP A 1 100 ? -27.160 3.494 -9.358 1.00 93.38 100 ASP A O 1
ATOM 776 N N . GLU A 1 101 ? -25.611 4.323 -10.735 1.00 94.50 101 GLU A N 1
ATOM 777 C CA . GLU A 1 101 ? -24.515 4.078 -9.790 1.00 94.50 101 GLU A CA 1
ATOM 778 C C . GLU A 1 101 ? -24.578 4.990 -8.555 1.00 94.50 101 GLU A C 1
ATOM 780 O O . GLU A 1 101 ? -23.971 4.669 -7.534 1.00 94.50 101 GLU A O 1
ATOM 785 N N . ALA A 1 102 ? -25.276 6.128 -8.632 1.00 92.25 102 ALA A N 1
ATOM 786 C CA . ALA A 1 102 ? -25.383 7.064 -7.517 1.00 92.25 102 ALA A CA 1
ATOM 787 C C . ALA A 1 102 ? -26.309 6.512 -6.425 1.00 92.25 102 ALA A C 1
ATOM 789 O O . ALA A 1 102 ? -25.955 6.547 -5.242 1.00 92.25 102 ALA A O 1
ATOM 790 N N . ASP A 1 103 ? -27.443 5.933 -6.817 1.00 92.50 103 ASP A N 1
ATOM 791 C CA . ASP A 1 103 ? -28.350 5.258 -5.886 1.00 92.50 103 ASP A CA 1
ATOM 792 C C . ASP A 1 103 ? -27.699 4.000 -5.285 1.00 92.50 103 ASP A C 1
ATOM 794 O O . ASP A 1 103 ? -27.763 3.794 -4.069 1.00 92.50 103 ASP A O 1
ATOM 798 N N . GLN A 1 104 ? -26.965 3.224 -6.093 1.00 96.69 104 GLN A N 1
ATOM 799 C CA . GLN A 1 104 ? -26.179 2.087 -5.598 1.00 96.69 104 GLN A CA 1
ATOM 800 C C . GLN A 1 104 ? -25.149 2.521 -4.541 1.00 96.69 104 GLN A C 1
ATOM 802 O O . GLN A 1 104 ? -25.011 1.893 -3.488 1.00 96.69 104 GLN A O 1
ATOM 807 N N . ALA A 1 105 ? -24.427 3.615 -4.804 1.00 95.94 105 ALA A N 1
ATOM 808 C CA . ALA A 1 105 ? -23.439 4.175 -3.886 1.00 95.94 105 ALA A CA 1
ATOM 809 C C . ALA A 1 105 ? -24.075 4.681 -2.584 1.00 95.94 105 ALA A C 1
ATOM 811 O O . ALA A 1 105 ? -23.528 4.446 -1.506 1.00 95.94 105 ALA A O 1
ATOM 812 N N . THR A 1 106 ? -25.243 5.321 -2.681 1.00 95.44 106 THR A N 1
ATOM 813 C CA . THR A 1 106 ? -26.043 5.763 -1.529 1.00 95.44 106 THR A CA 1
ATOM 814 C C . THR A 1 106 ? -26.386 4.591 -0.616 1.00 95.44 106 THR A C 1
ATOM 816 O O . THR A 1 106 ? -26.088 4.638 0.577 1.00 95.44 106 THR A O 1
ATOM 819 N N . ALA A 1 107 ? -26.943 3.516 -1.178 1.00 95.31 107 ALA A N 1
ATOM 820 C CA . ALA A 1 107 ? -27.306 2.327 -0.415 1.00 95.31 107 ALA A CA 1
ATOM 821 C C . ALA A 1 107 ? -26.083 1.614 0.173 1.00 95.31 107 ALA A C 1
ATOM 823 O O . ALA A 1 107 ? -26.082 1.253 1.347 1.00 95.31 107 ALA A O 1
ATOM 824 N N . THR A 1 108 ? -25.015 1.480 -0.619 1.00 97.25 108 THR A N 1
ATOM 825 C CA . THR A 1 108 ? -23.742 0.886 -0.186 1.00 97.25 108 THR A CA 1
ATOM 826 C C . THR A 1 108 ? -23.203 1.580 1.058 1.00 97.25 108 THR A C 1
ATOM 828 O O . THR A 1 108 ? -22.827 0.913 2.023 1.00 97.25 108 THR A O 1
ATOM 831 N N . LYS A 1 109 ? -23.181 2.918 1.050 1.00 96.00 109 LYS A N 1
ATOM 832 C CA . LYS A 1 109 ? -22.699 3.707 2.180 1.00 96.00 109 LYS A CA 1
ATOM 833 C C . LYS A 1 109 ? -23.624 3.580 3.389 1.00 96.00 109 LYS A C 1
ATOM 835 O O . LYS A 1 109 ? -23.148 3.163 4.438 1.00 96.00 109 LYS A O 1
ATOM 840 N N . ALA A 1 110 ? -24.917 3.863 3.221 1.00 96.25 110 ALA A N 1
ATOM 841 C CA . ALA A 1 110 ? -25.885 3.884 4.320 1.00 96.25 110 ALA A CA 1
ATOM 842 C C . ALA A 1 110 ? -25.962 2.541 5.061 1.00 96.25 110 ALA A C 1
ATOM 844 O O . ALA A 1 110 ? -25.858 2.499 6.283 1.00 96.25 110 ALA A O 1
ATOM 845 N N . LEU A 1 111 ? -26.060 1.433 4.319 1.00 97.19 111 LEU A N 1
ATOM 846 C CA . LEU A 1 111 ? -26.112 0.104 4.924 1.00 97.19 111 LEU A CA 1
ATOM 847 C C . LEU A 1 111 ? -24.791 -0.238 5.620 1.00 97.19 111 LEU A C 1
ATOM 849 O O . LEU A 1 111 ? -24.799 -0.732 6.739 1.00 97.19 111 LEU A O 1
ATOM 853 N N . THR A 1 112 ? -23.642 0.053 5.003 1.00 97.88 112 THR A N 1
ATOM 854 C CA . THR A 1 112 ? -22.341 -0.234 5.633 1.00 97.88 112 THR A CA 1
ATOM 855 C C . THR A 1 112 ? -22.136 0.593 6.906 1.00 97.88 112 THR A C 1
ATOM 857 O O . THR A 1 112 ? -21.622 0.065 7.890 1.00 97.88 112 THR A O 1
ATOM 860 N N . GLU A 1 113 ? -22.565 1.858 6.919 1.00 96.50 113 GLU A N 1
ATOM 861 C CA . GLU A 1 113 ? -22.551 2.707 8.116 1.00 96.50 113 GLU A CA 1
ATOM 862 C C . GLU A 1 113 ? -23.429 2.124 9.231 1.00 96.50 113 GLU A C 1
ATOM 864 O O . GLU A 1 113 ? -22.953 2.022 10.357 1.00 96.50 113 GLU A O 1
ATOM 869 N N . GLU A 1 114 ? -24.632 1.632 8.925 1.00 97.44 114 GLU A N 1
ATOM 870 C CA . GLU A 1 114 ? -25.507 1.000 9.924 1.00 97.44 114 GLU A CA 1
ATOM 871 C C . GLU A 1 114 ? -24.926 -0.320 10.475 1.00 97.44 114 GLU A C 1
ATOM 873 O O . GLU A 1 114 ? -25.055 -0.597 11.670 1.00 97.44 114 GLU A O 1
ATOM 878 N N . VAL A 1 115 ? -24.237 -1.126 9.648 1.00 97.94 115 VAL A N 1
ATOM 879 C CA . VAL A 1 115 ? -23.492 -2.310 10.135 1.00 97.94 115 VAL A CA 1
ATOM 880 C C . VAL A 1 115 ? -22.415 -1.884 11.140 1.00 97.94 115 VAL A C 1
ATOM 882 O O . VAL A 1 115 ? -22.261 -2.530 12.177 1.00 97.94 115 VAL A O 1
ATOM 885 N N . ILE A 1 116 ? -21.682 -0.805 10.847 1.00 97.06 116 ILE A N 1
ATOM 886 C CA . ILE A 1 116 ? -20.623 -0.268 11.714 1.00 97.06 116 ILE A CA 1
ATOM 887 C C . ILE A 1 116 ? -21.205 0.303 13.011 1.00 97.06 116 ILE A C 1
ATOM 889 O O . ILE A 1 116 ? -20.682 0.019 14.081 1.00 97.06 116 ILE A O 1
ATOM 893 N N . GLU A 1 117 ? -22.301 1.055 12.945 1.00 95.94 117 GLU A N 1
ATOM 894 C CA . GLU A 1 117 ? -22.990 1.604 14.124 1.00 95.94 117 GLU A CA 1
ATOM 895 C C . GLU A 1 117 ? -23.493 0.513 15.077 1.00 95.94 117 GLU A C 1
ATOM 897 O O . GLU A 1 117 ? -23.576 0.727 16.284 1.00 95.94 117 GLU A O 1
ATOM 902 N N . ASN A 1 118 ? -23.787 -0.676 14.548 1.00 97.50 118 ASN A N 1
ATOM 903 C CA . ASN A 1 118 ? -24.202 -1.841 15.325 1.00 97.50 118 ASN A CA 1
ATOM 904 C C . ASN A 1 118 ? -23.039 -2.784 15.666 1.00 97.50 118 ASN A C 1
ATOM 906 O O . ASN A 1 118 ? -23.276 -3.942 16.032 1.00 97.50 118 ASN A O 1
ATOM 910 N N . SER A 1 119 ? -21.796 -2.312 15.561 1.00 97.44 119 SER A N 1
ATOM 911 C CA . SER A 1 119 ? -20.595 -3.098 15.823 1.00 97.44 119 SER A CA 1
ATOM 912 C C . SER A 1 119 ? -20.563 -3.676 17.237 1.00 97.44 119 SER A C 1
ATOM 914 O O . SER A 1 119 ? -20.718 -2.968 18.229 1.00 97.44 119 SER A O 1
ATOM 916 N N . ALA A 1 120 ? -20.259 -4.967 17.344 1.00 95.94 120 ALA A N 1
ATOM 917 C CA . ALA A 1 120 ? -20.006 -5.650 18.605 1.00 95.94 120 ALA A CA 1
ATOM 918 C C . ALA A 1 120 ? -18.753 -5.122 19.328 1.00 95.94 120 ALA A C 1
ATOM 920 O O . ALA A 1 120 ? -18.611 -5.361 20.528 1.00 95.94 120 ALA A O 1
ATOM 921 N N . LEU A 1 121 ? -17.852 -4.411 18.638 1.00 92.69 121 LEU A N 1
ATOM 922 C CA . LEU A 1 121 ? -16.720 -3.719 19.268 1.00 92.69 121 LEU A CA 1
ATOM 923 C C . LEU A 1 121 ? -17.192 -2.510 20.089 1.00 92.69 121 LEU A C 1
ATOM 925 O O . LEU A 1 121 ? -16.610 -2.226 21.130 1.00 92.69 121 LEU A O 1
ATOM 929 N N . ASP A 1 122 ? -18.301 -1.890 19.682 1.00 91.31 122 ASP A N 1
ATOM 930 C CA . ASP A 1 122 ? -18.900 -0.718 20.332 1.00 91.31 122 ASP A CA 1
ATOM 931 C C . ASP A 1 122 ? -20.115 -1.095 21.208 1.00 91.31 122 ASP A C 1
ATOM 933 O O . ASP A 1 122 ? -20.944 -0.259 21.563 1.00 91.31 122 ASP A O 1
ATOM 937 N N . GLY A 1 123 ? -20.244 -2.380 21.564 1.00 89.62 123 GLY A N 1
ATOM 938 C CA . GLY A 1 123 ? -21.342 -2.907 22.387 1.00 89.62 123 GLY A CA 1
ATOM 939 C C . GLY A 1 123 ? -22.617 -3.279 21.619 1.00 89.62 123 GLY A C 1
ATOM 940 O O . GLY A 1 123 ? -23.606 -3.686 22.233 1.00 89.62 123 GLY A O 1
ATOM 941 N N . GLY A 1 124 ? -22.599 -3.178 20.290 1.00 95.25 124 GLY A N 1
ATOM 942 C CA . GLY A 1 124 ? -23.673 -3.611 19.403 1.00 95.25 124 GLY A CA 1
ATOM 943 C C . GLY A 1 124 ? -23.768 -5.132 19.223 1.00 95.25 124 GLY A C 1
ATOM 944 O O . GLY A 1 124 ? -23.220 -5.937 19.981 1.00 95.25 124 GLY A O 1
ATOM 945 N N . ALA A 1 125 ? -24.530 -5.551 18.214 1.00 96.19 125 ALA A N 1
ATOM 946 C CA . ALA A 1 125 ? -24.835 -6.958 17.958 1.00 96.19 125 ALA A CA 1
ATOM 947 C C . ALA A 1 125 ? -23.963 -7.605 16.867 1.00 96.19 125 ALA A C 1
ATOM 949 O O . ALA A 1 125 ? -23.920 -8.831 16.774 1.00 96.19 125 ALA A O 1
ATOM 950 N N . CYS A 1 126 ? -23.306 -6.799 16.032 1.00 97.69 126 CYS A N 1
ATOM 951 C CA . CYS A 1 126 ? -22.804 -7.208 14.726 1.00 97.69 126 CYS A CA 1
ATOM 952 C C . CYS A 1 126 ? -21.273 -7.260 14.669 1.00 97.69 126 CYS A C 1
ATOM 954 O O . CYS A 1 126 ? -20.596 -6.278 14.947 1.00 97.69 126 CYS A O 1
ATOM 956 N N . SER A 1 127 ? -20.702 -8.381 14.245 1.00 97.56 127 SER A N 1
ATOM 957 C CA . SER A 1 127 ? -19.260 -8.540 14.018 1.00 97.56 127 SER A CA 1
ATOM 958 C C . SER A 1 127 ? -18.805 -8.039 12.638 1.00 97.56 127 SER A C 1
ATOM 960 O O . SER A 1 127 ? -17.639 -8.201 12.298 1.00 97.56 127 SER A O 1
ATOM 962 N N . GLY A 1 128 ? -19.701 -7.473 11.822 1.00 97.75 128 GLY A N 1
ATOM 963 C CA . GLY A 1 128 ? -19.400 -6.918 10.498 1.00 97.75 128 GLY A CA 1
ATOM 964 C C . GLY A 1 128 ? -20.367 -7.374 9.404 1.00 97.75 128 GLY A C 1
ATOM 965 O O . GLY A 1 128 ? -21.427 -7.939 9.676 1.00 97.75 128 GLY A O 1
ATOM 966 N N . GLY A 1 129 ? -20.016 -7.140 8.143 1.00 97.44 129 GLY A N 1
ATOM 967 C CA . GLY A 1 129 ? -20.843 -7.508 6.999 1.00 97.44 129 GLY A CA 1
ATOM 968 C C . GLY A 1 129 ? -20.048 -7.740 5.719 1.00 97.44 129 GLY A C 1
ATOM 969 O O . GLY A 1 129 ? -18.961 -7.192 5.539 1.00 97.44 129 GLY A O 1
ATOM 970 N N . LEU A 1 130 ? -20.613 -8.547 4.821 1.00 97.25 130 LEU A N 1
ATOM 971 C CA . LEU A 1 130 ? -20.093 -8.788 3.483 1.00 97.25 130 LEU A CA 1
ATOM 972 C C . LEU A 1 130 ? -21.056 -8.240 2.440 1.00 97.25 130 LEU A C 1
ATOM 974 O O . LEU A 1 130 ? -22.218 -8.641 2.366 1.00 97.25 130 LEU A O 1
ATOM 978 N N . ILE A 1 131 ? -20.563 -7.284 1.659 1.00 96.50 131 ILE A N 1
ATOM 979 C CA . ILE A 1 131 ? -21.359 -6.670 0.606 1.00 96.50 131 ILE A CA 1
ATOM 980 C C . ILE A 1 131 ? -21.442 -7.604 -0.601 1.00 96.50 131 ILE A C 1
ATOM 982 O O . ILE A 1 131 ? -20.439 -8.187 -1.028 1.00 96.50 131 ILE A O 1
ATOM 986 N N . PHE A 1 132 ? -22.644 -7.729 -1.150 1.00 92.81 132 PHE A N 1
ATOM 987 C CA . PHE A 1 132 ? -22.910 -8.479 -2.366 1.00 92.81 132 PHE A CA 1
ATOM 988 C C . PHE A 1 132 ? -22.862 -7.499 -3.544 1.00 92.81 132 PHE A C 1
ATOM 990 O O . PHE A 1 132 ? -23.737 -6.649 -3.666 1.00 92.81 132 PHE A O 1
ATOM 997 N N . GLU A 1 133 ? -21.839 -7.505 -4.395 1.00 92.62 133 GLU A N 1
ATOM 998 C CA . GLU A 1 133 ? -20.652 -8.382 -4.439 1.00 92.62 133 GLU A CA 1
ATOM 999 C C . GLU A 1 133 ? -19.446 -7.630 -5.029 1.00 92.62 133 GLU A C 1
ATOM 1001 O O . GLU A 1 133 ? -19.571 -6.460 -5.396 1.00 92.62 133 GLU A O 1
ATOM 1006 N N . LEU A 1 134 ? -18.266 -8.258 -5.170 1.00 96.44 134 LEU A N 1
ATOM 1007 C CA . LEU A 1 134 ? -17.119 -7.525 -5.727 1.00 96.44 134 LEU A CA 1
ATOM 1008 C C . LEU A 1 134 ? -17.397 -7.039 -7.155 1.00 96.44 134 LEU A C 1
ATOM 1010 O O . LEU A 1 134 ? -17.241 -5.851 -7.421 1.00 96.44 134 LEU A O 1
ATOM 1014 N N . GLY A 1 135 ? -17.758 -7.930 -8.077 1.00 95.31 135 GLY A N 1
ATOM 1015 C CA . GLY A 1 135 ? -17.906 -7.587 -9.489 1.00 95.31 135 GLY A CA 1
ATOM 1016 C C . GLY A 1 135 ? -19.151 -8.188 -10.115 1.00 95.31 135 GLY A C 1
ATOM 1017 O O . GLY A 1 135 ? -19.550 -9.272 -9.715 1.00 95.31 135 GLY A O 1
ATOM 1018 N N . ASP A 1 136 ? -19.707 -7.507 -11.117 1.00 92.69 136 ASP A N 1
ATOM 1019 C CA . ASP A 1 136 ? -20.902 -7.977 -11.826 1.00 92.69 136 ASP A CA 1
ATOM 1020 C C . ASP A 1 136 ? -20.735 -9.400 -12.380 1.00 92.69 136 ASP A C 1
ATOM 1022 O O . ASP A 1 136 ? -19.701 -9.763 -12.956 1.00 92.69 136 ASP A O 1
ATOM 1026 N N . GLU A 1 137 ? -21.811 -10.176 -12.278 1.00 87.94 137 GLU A N 1
ATOM 1027 C CA . GLU A 1 137 ? -21.864 -11.567 -12.702 1.00 87.94 137 GLU A CA 1
ATOM 1028 C C . GLU A 1 137 ? -22.983 -11.797 -13.725 1.00 87.94 137 GLU A C 1
ATOM 1030 O O . GLU A 1 137 ? -24.124 -12.099 -13.386 1.00 87.94 137 GLU A O 1
ATOM 1035 N N . TRP A 1 138 ? -22.636 -11.726 -15.014 1.00 89.38 138 TRP A N 1
ATOM 1036 C CA . TRP A 1 138 ? -23.588 -11.776 -16.141 1.00 89.38 138 TRP A CA 1
ATOM 1037 C C . TRP A 1 138 ? -24.291 -13.129 -16.340 1.00 89.38 138 TRP A C 1
ATOM 1039 O O . TRP A 1 138 ? -24.961 -13.366 -17.336 1.00 89.38 138 TRP A O 1
ATOM 1049 N N . TRP A 1 139 ? -24.055 -14.094 -15.456 1.00 86.12 139 TRP A N 1
ATOM 1050 C CA . TRP A 1 139 ? -24.672 -15.412 -15.536 1.00 86.12 139 TRP A CA 1
ATOM 1051 C C . TRP A 1 139 ? -25.900 -15.548 -14.636 1.00 86.12 139 TRP A C 1
ATOM 1053 O O . TRP A 1 139 ? -26.598 -16.565 -14.764 1.00 86.12 139 TRP A O 1
ATOM 1063 N N . LYS A 1 140 ? -26.113 -14.607 -13.708 1.00 83.38 140 LYS A N 1
ATOM 1064 C CA . LYS A 1 140 ? -27.071 -14.765 -12.613 1.00 83.38 140 LYS A CA 1
ATOM 1065 C C . LYS A 1 140 ? -28.524 -14.714 -13.071 1.00 83.38 140 LYS A C 1
ATOM 1067 O O . LYS A 1 140 ? -29.325 -15.484 -12.545 1.00 83.38 140 LYS A O 1
ATOM 1072 N N . ASP A 1 141 ? -28.859 -13.977 -14.136 1.00 82.31 141 ASP A N 1
ATOM 1073 C CA . ASP A 1 141 ? -30.202 -14.085 -14.706 1.00 82.31 141 ASP A CA 1
ATOM 1074 C C . ASP A 1 141 ? -30.421 -15.499 -15.283 1.00 82.31 141 ASP A C 1
ATOM 1076 O O . ASP A 1 141 ? -29.855 -15.916 -16.305 1.00 82.31 141 ASP A O 1
ATOM 1080 N N . ALA A 1 142 ? -31.284 -16.267 -14.616 1.00 70.88 142 ALA A N 1
ATOM 1081 C CA . ALA A 1 142 ? -31.636 -17.624 -15.015 1.00 70.88 142 ALA A CA 1
ATOM 1082 C C . ALA A 1 142 ? -32.328 -17.676 -16.391 1.00 70.88 142 ALA A C 1
ATOM 1084 O O . ALA A 1 142 ? -32.240 -18.705 -17.072 1.00 70.88 142 ALA A O 1
ATOM 1085 N N . GLY A 1 143 ? -32.997 -16.588 -16.798 1.00 72.50 143 GLY A N 1
ATOM 1086 C CA . GLY A 1 143 ? -33.586 -16.403 -18.128 1.00 72.50 143 GLY A CA 1
ATOM 1087 C C . GLY A 1 143 ? -32.640 -15.755 -19.148 1.00 72.50 143 GLY A C 1
ATOM 1088 O O . GLY A 1 143 ? -32.979 -15.695 -20.334 1.00 72.50 143 GLY A O 1
ATOM 1089 N N . GLY A 1 144 ? -31.466 -15.301 -18.700 1.00 78.50 144 GLY A N 1
ATOM 1090 C CA . GLY A 1 144 ? -30.489 -14.526 -19.456 1.00 78.50 144 GLY A CA 1
ATOM 1091 C C . GLY A 1 144 ? -29.388 -15.346 -20.136 1.00 78.50 144 GLY A C 1
ATOM 1092 O O . GLY A 1 144 ? -29.349 -16.583 -20.114 1.00 78.50 144 GLY A O 1
ATOM 1093 N N . SER A 1 145 ? -28.468 -14.635 -20.782 1.00 84.44 145 SER A N 1
ATOM 1094 C CA . SER A 1 145 ? -27.328 -15.159 -21.538 1.00 84.44 145 SER A CA 1
ATOM 1095 C C . SER A 1 145 ? -26.044 -14.724 -20.835 1.00 84.44 145 SER A C 1
ATOM 1097 O O . SER A 1 145 ? -25.839 -13.527 -20.699 1.00 84.44 145 SER A O 1
ATOM 1099 N N . PRO A 1 146 ? -25.126 -15.645 -20.478 1.00 85.75 146 PRO A N 1
ATOM 1100 C CA . PRO A 1 146 ? -23.878 -15.287 -19.796 1.00 85.75 146 PRO A CA 1
ATOM 1101 C C . PRO A 1 146 ? -22.955 -14.383 -20.633 1.00 85.75 146 PRO A C 1
ATOM 1103 O O . PRO A 1 146 ? -21.927 -13.903 -20.160 1.00 85.75 146 PRO A O 1
ATOM 1106 N N . GLU A 1 147 ? -23.284 -14.170 -21.905 1.00 88.00 147 GLU A N 1
ATOM 1107 C CA . GLU A 1 147 ? -22.600 -13.284 -22.833 1.00 88.00 147 GLU A CA 1
ATOM 1108 C C . GLU A 1 147 ? -23.164 -11.857 -22.857 1.00 88.00 147 GLU A C 1
ATOM 1110 O O . GLU A 1 147 ? -22.578 -11.009 -23.542 1.00 88.00 147 GLU A O 1
ATOM 1115 N N . ARG A 1 148 ? -24.278 -11.568 -22.178 1.00 85.88 148 ARG A N 1
ATOM 1116 C CA . ARG A 1 148 ? -24.945 -10.260 -22.182 1.00 85.88 148 ARG A CA 1
ATOM 1117 C C . ARG A 1 148 ? -25.290 -9.839 -20.764 1.00 85.88 148 ARG A C 1
ATOM 1119 O O . ARG A 1 148 ? -25.600 -10.675 -19.943 1.00 85.88 148 ARG A O 1
ATOM 1126 N N . HIS A 1 149 ? -25.278 -8.531 -20.531 1.00 88.75 149 HIS A N 1
ATOM 1127 C CA . HIS A 1 149 ? -25.783 -7.967 -19.289 1.00 88.75 149 HIS A CA 1
ATOM 1128 C C . HIS A 1 149 ? -27.314 -7.929 -19.360 1.00 88.75 149 HIS A C 1
ATOM 1130 O O . HIS A 1 149 ? -27.897 -7.138 -20.112 1.00 88.75 149 HIS A O 1
ATOM 1136 N N . ASN A 1 150 ? -27.955 -8.867 -18.682 1.00 86.31 150 ASN A N 1
ATOM 1137 C CA . ASN A 1 150 ? -29.384 -9.111 -18.664 1.00 86.31 150 ASN A CA 1
ATOM 1138 C C . ASN A 1 150 ? -30.056 -8.448 -17.455 1.00 86.31 150 ASN A C 1
ATOM 1140 O O . ASN A 1 150 ? -29.487 -8.327 -16.378 1.00 86.31 150 ASN A O 1
ATOM 1144 N N . ARG A 1 151 ? -31.305 -8.011 -17.654 1.00 84.62 151 ARG A N 1
ATOM 1145 C CA . ARG A 1 151 ? -32.146 -7.411 -16.609 1.00 84.62 151 ARG A CA 1
ATOM 1146 C C . ARG A 1 151 ? -33.101 -8.457 -16.058 1.00 84.62 151 ARG A C 1
ATOM 1148 O O . ARG A 1 151 ? -33.648 -9.231 -16.844 1.00 84.62 151 ARG A O 1
ATOM 1155 N N . GLY A 1 152 ? -33.386 -8.374 -14.765 1.00 74.19 152 GLY A N 1
ATOM 1156 C CA . GLY A 1 152 ? -34.202 -9.344 -14.042 1.00 74.19 152 GLY A CA 1
ATOM 1157 C C . GLY A 1 152 ? -33.393 -10.137 -13.019 1.00 74.19 152 GLY A C 1
ATOM 1158 O O . GLY A 1 152 ? -32.183 -9.964 -12.879 1.00 74.19 152 GLY A O 1
ATOM 1159 N N . GLY A 1 153 ? -34.095 -10.982 -12.276 1.00 65.31 153 GLY A N 1
ATOM 1160 C CA . GLY A 1 153 ? -33.565 -11.674 -11.107 1.00 65.31 153 GLY A CA 1
ATOM 1161 C C . GLY A 1 153 ? -34.660 -11.879 -10.066 1.00 65.31 153 GLY A C 1
ATOM 1162 O O . GLY A 1 153 ? -35.714 -11.239 -10.126 1.00 65.31 153 GLY A O 1
ATOM 1163 N N . VAL A 1 154 ? -34.439 -12.805 -9.138 1.00 63.22 154 VAL A N 1
ATOM 1164 C CA . VAL A 1 154 ? -35.314 -13.054 -7.990 1.00 63.22 154 VAL A CA 1
ATOM 1165 C C . VAL A 1 154 ? -34.429 -13.404 -6.800 1.00 63.22 154 VAL A C 1
ATOM 1167 O O . VAL A 1 154 ? -34.019 -14.555 -6.657 1.00 63.22 154 VAL A O 1
ATOM 1170 N N . ALA A 1 155 ? -34.228 -12.444 -5.901 1.00 63.75 155 ALA A N 1
ATOM 1171 C CA . ALA A 1 155 ? -33.643 -12.714 -4.594 1.00 63.75 155 ALA A CA 1
ATOM 1172 C C . ALA A 1 155 ? -34.694 -12.567 -3.474 1.00 63.75 155 ALA A C 1
ATOM 1174 O O . ALA A 1 155 ? -35.751 -11.954 -3.671 1.00 63.75 155 ALA A O 1
ATOM 1175 N N . PRO A 1 156 ? -34.465 -13.190 -2.309 1.00 59.59 156 PRO A N 1
ATOM 1176 C CA . PRO A 1 156 ? -35.375 -13.085 -1.177 1.00 59.59 156 PRO A CA 1
ATOM 1177 C C . PRO A 1 156 ? -35.303 -11.703 -0.501 1.00 59.59 156 PRO A C 1
ATOM 1179 O O . PRO A 1 156 ? -34.228 -11.136 -0.354 1.00 59.59 156 PRO A O 1
ATOM 1182 N N . GLY A 1 157 ? -36.437 -11.164 -0.030 1.00 65.50 157 GLY A N 1
ATOM 1183 C CA . GLY A 1 157 ? -36.474 -9.947 0.802 1.00 65.50 157 GLY A CA 1
ATOM 1184 C C . GLY A 1 157 ? -37.522 -8.908 0.390 1.00 65.50 157 GLY A C 1
ATOM 1185 O O . GLY A 1 157 ? -38.401 -9.183 -0.424 1.00 65.50 157 GLY A O 1
ATOM 1186 N N . GLY A 1 158 ? -37.430 -7.707 0.979 1.00 66.81 158 GLY A N 1
ATOM 1187 C CA . GLY A 1 158 ? -38.271 -6.542 0.643 1.00 66.81 158 GLY A CA 1
ATOM 1188 C C . GLY A 1 158 ? -37.818 -5.796 -0.620 1.00 66.81 158 GLY A C 1
ATOM 1189 O O . GLY A 1 158 ? -38.491 -4.866 -1.066 1.00 66.81 158 GLY A O 1
ATOM 1190 N N . GLY A 1 159 ? -36.691 -6.231 -1.189 1.00 76.44 159 GLY A N 1
ATOM 1191 C CA . GLY A 1 159 ? -36.074 -5.697 -2.393 1.00 76.44 159 GLY A CA 1
ATOM 1192 C C . GLY A 1 159 ? -35.025 -4.616 -2.098 1.00 76.44 159 GLY A C 1
ATOM 1193 O O . GLY A 1 159 ? -35.121 -3.918 -1.084 1.00 76.44 159 GLY A O 1
ATOM 1194 N N . PRO A 1 160 ? -34.012 -4.466 -2.967 1.00 82.62 160 PRO A N 1
ATOM 1195 C CA . PRO A 1 160 ? -32.975 -3.456 -2.798 1.00 82.62 160 PRO A CA 1
ATOM 1196 C C . PRO A 1 160 ? -33.510 -2.035 -3.021 1.00 82.62 160 PRO A C 1
ATOM 1198 O O . PRO A 1 160 ? -34.503 -1.809 -3.714 1.00 82.62 160 PRO A O 1
ATOM 1201 N N . PHE A 1 161 ? -32.831 -1.047 -2.440 1.00 86.75 161 PHE A N 1
ATOM 1202 C CA . PHE A 1 161 ? -33.003 0.349 -2.847 1.00 86.75 161 PHE A CA 1
ATOM 1203 C C . PHE A 1 161 ? -32.503 0.526 -4.295 1.00 86.75 161 PHE A C 1
ATOM 1205 O O . PHE A 1 161 ? -31.499 -0.094 -4.631 1.00 86.75 161 PHE A O 1
ATOM 1212 N N . PRO A 1 162 ? -33.127 1.369 -5.144 1.00 84.75 162 PRO A N 1
ATOM 1213 C CA . PRO A 1 162 ? -34.235 2.297 -4.870 1.00 84.75 162 PRO A CA 1
ATOM 1214 C C . PRO A 1 162 ? -35.637 1.791 -5.247 1.00 84.75 162 PRO A C 1
ATOM 1216 O O . PRO A 1 162 ? -36.634 2.504 -5.054 1.00 84.75 162 PRO A O 1
ATOM 1219 N N . ASP A 1 163 ? -35.761 0.611 -5.846 1.00 83.12 163 ASP A N 1
ATOM 1220 C CA . ASP A 1 163 ? -36.980 0.194 -6.547 1.00 83.12 163 ASP A CA 1
ATOM 1221 C C . ASP A 1 163 ? -37.570 -1.148 -6.120 1.00 83.12 163 ASP A C 1
ATOM 1223 O O . ASP A 1 163 ? -38.610 -1.542 -6.658 1.00 83.12 163 ASP A O 1
ATOM 1227 N N . SER A 1 164 ? -36.952 -1.805 -5.143 1.00 84.94 164 SER A N 1
ATOM 1228 C CA . SER A 1 164 ? -37.340 -3.117 -4.639 1.00 84.94 164 SER A CA 1
ATOM 1229 C C . SER A 1 164 ? -37.325 -4.224 -5.702 1.00 84.94 164 SER A C 1
ATOM 1231 O O . SER A 1 164 ? -37.989 -5.247 -5.532 1.00 84.94 164 SER A O 1
ATOM 1233 N N . THR A 1 165 ? -36.586 -4.039 -6.798 1.00 85.56 165 THR A N 1
ATOM 1234 C CA . THR A 1 165 ? -36.462 -4.999 -7.897 1.00 85.56 165 THR A CA 1
ATOM 1235 C C . THR A 1 165 ? -35.045 -5.541 -7.942 1.00 85.56 165 THR A C 1
ATOM 1237 O O . THR A 1 165 ? -34.096 -4.778 -7.978 1.00 85.56 165 THR A O 1
ATOM 1240 N N . PHE A 1 166 ? -34.897 -6.863 -7.974 1.00 85.00 166 PHE A N 1
ATOM 1241 C CA . PHE A 1 166 ? -33.586 -7.492 -8.086 1.00 85.00 166 PHE A CA 1
ATOM 1242 C C . PHE A 1 166 ? -33.148 -7.551 -9.551 1.00 85.00 166 PHE A C 1
ATOM 1244 O O . PHE A 1 166 ? -33.775 -8.247 -10.356 1.00 85.00 166 PHE A O 1
ATOM 1251 N N . ASN A 1 167 ? -32.046 -6.880 -9.888 1.00 86.69 167 ASN A N 1
ATOM 1252 C CA . ASN A 1 167 ? -31.347 -7.095 -11.156 1.00 86.69 167 ASN A CA 1
ATOM 1253 C C . ASN A 1 167 ? -30.034 -7.820 -10.874 1.00 86.69 167 ASN A C 1
ATOM 1255 O O . ASN A 1 167 ? -28.998 -7.208 -10.625 1.00 86.69 167 ASN A O 1
ATOM 1259 N N . GLU A 1 168 ? -30.095 -9.150 -10.887 1.00 83.81 168 GLU A N 1
ATOM 1260 C CA . GLU A 1 168 ? -29.063 -10.030 -10.325 1.00 83.81 168 GLU A CA 1
ATOM 1261 C C . GLU A 1 168 ? -27.675 -9.903 -10.964 1.00 83.81 168 GLU A C 1
ATOM 1263 O O . GLU A 1 168 ? -26.691 -10.341 -10.379 1.00 83.81 168 GLU A O 1
ATOM 1268 N N . GLU A 1 169 ? -27.559 -9.262 -12.122 1.00 89.94 169 GLU A N 1
ATOM 1269 C CA . GLU A 1 169 ? -26.275 -9.071 -12.793 1.00 89.94 169 GLU A CA 1
ATOM 1270 C C . GLU A 1 169 ? -25.614 -7.715 -12.501 1.00 89.94 169 GLU A C 1
ATOM 1272 O O . GLU A 1 169 ? -24.530 -7.457 -13.020 1.00 89.94 169 GLU A O 1
ATOM 1277 N N . TYR A 1 170 ? -26.245 -6.829 -11.721 1.00 92.69 170 TYR A N 1
ATOM 1278 C CA . TYR A 1 170 ? -25.813 -5.434 -11.515 1.00 92.69 170 TYR A CA 1
ATOM 1279 C C . TYR A 1 170 ? -25.322 -5.132 -10.084 1.00 92.69 170 TYR A C 1
ATOM 1281 O O . TYR A 1 170 ? -25.314 -3.973 -9.675 1.00 92.69 170 TYR A O 1
ATOM 1289 N N . TRP A 1 171 ? -24.934 -6.145 -9.309 1.00 93.44 171 TRP A N 1
ATOM 1290 C CA . TRP A 1 171 ? -24.591 -6.007 -7.883 1.00 93.44 171 TRP A CA 1
ATOM 1291 C C . TRP A 1 171 ? -23.150 -5.594 -7.598 1.00 93.44 171 TRP A C 1
ATOM 1293 O O . TRP A 1 171 ? -22.834 -5.216 -6.471 1.00 93.44 171 TRP A O 1
ATOM 1303 N N . GLY A 1 172 ? -22.260 -5.663 -8.587 1.00 96.12 172 GLY A N 1
ATOM 1304 C CA . GLY A 1 172 ? -20.840 -5.465 -8.352 1.00 96.12 172 GLY A CA 1
ATOM 1305 C C . GLY A 1 172 ? -20.532 -4.079 -7.790 1.00 96.12 172 GLY A C 1
ATOM 1306 O O . GLY A 1 172 ? -21.065 -3.073 -8.261 1.00 96.12 172 GLY A O 1
ATOM 1307 N N . LEU A 1 173 ? -19.595 -3.999 -6.845 1.00 97.69 173 LEU A N 1
ATOM 1308 C CA . LEU A 1 173 ? -18.871 -2.757 -6.557 1.00 97.69 173 LEU A CA 1
ATOM 1309 C C . LEU A 1 173 ? -18.099 -2.290 -7.795 1.00 97.69 173 LEU A C 1
ATOM 1311 O O . LEU A 1 173 ? -17.907 -1.092 -8.026 1.00 97.69 173 LEU A O 1
ATOM 1315 N N . VAL A 1 174 ? -17.648 -3.245 -8.602 1.00 96.19 174 VAL A N 1
ATOM 1316 C CA . VAL A 1 174 ? -17.009 -3.014 -9.888 1.00 96.19 174 VAL A CA 1
ATOM 1317 C C . VAL A 1 174 ? -17.753 -3.734 -11.008 1.00 96.19 174 VAL A C 1
ATOM 1319 O O . VAL A 1 174 ? -18.538 -4.652 -10.795 1.00 96.19 174 VAL A O 1
ATOM 1322 N N . HIS A 1 175 ? -17.497 -3.313 -12.235 1.00 93.50 175 HIS A N 1
ATOM 1323 C CA . HIS A 1 175 ? -17.965 -4.017 -13.419 1.00 93.50 175 HIS A CA 1
ATOM 1324 C C . HIS A 1 175 ? -17.352 -5.432 -13.521 1.00 93.50 175 HIS A C 1
ATOM 1326 O O . HIS A 1 175 ? -16.395 -5.790 -12.822 1.00 93.50 175 HIS A O 1
ATOM 1332 N N . GLU A 1 176 ? -17.867 -6.243 -14.437 1.00 89.94 176 GLU A N 1
ATOM 1333 C CA . GLU A 1 176 ? -17.355 -7.575 -14.773 1.00 89.94 176 GLU A CA 1
ATOM 1334 C C . GLU A 1 176 ? -15.873 -7.532 -15.190 1.00 89.94 176 GLU A C 1
ATOM 1336 O O . GLU A 1 176 ? -15.096 -8.430 -14.859 1.00 89.94 176 GLU A O 1
ATOM 1341 N N . ASP A 1 177 ? -15.458 -6.441 -15.844 1.00 88.62 177 ASP A N 1
ATOM 1342 C CA . ASP A 1 177 ? -14.078 -6.152 -16.252 1.00 88.62 177 ASP A CA 1
ATOM 1343 C C . ASP A 1 177 ? -13.212 -5.518 -15.140 1.00 88.62 177 ASP A C 1
ATOM 1345 O O . ASP A 1 177 ? -12.035 -5.222 -15.357 1.00 88.62 177 ASP A O 1
ATOM 1349 N N . ARG A 1 178 ? -13.782 -5.361 -13.937 1.00 93.00 178 ARG A N 1
ATOM 1350 C CA . ARG A 1 178 ? -13.215 -4.714 -12.744 1.00 93.00 178 ARG A CA 1
ATOM 1351 C C . ARG A 1 178 ? -13.010 -3.203 -12.825 1.00 93.00 178 ARG A C 1
ATOM 1353 O O . ARG A 1 178 ? -12.294 -2.636 -12.000 1.00 93.00 178 ARG A O 1
ATOM 1360 N N . ARG A 1 179 ? -13.676 -2.503 -13.741 1.00 94.12 179 ARG A N 1
ATOM 1361 C CA . ARG A 1 179 ? -13.747 -1.036 -13.678 1.00 94.12 179 ARG A CA 1
ATOM 1362 C C . ARG A 1 179 ? -14.566 -0.590 -12.445 1.00 94.12 179 ARG A C 1
ATOM 1364 O O . ARG A 1 179 ? -15.705 -1.034 -12.305 1.00 94.12 179 ARG A O 1
ATOM 1371 N N . PRO A 1 180 ? -14.045 0.280 -11.553 1.00 95.44 180 PRO A N 1
ATOM 1372 C CA . PRO A 1 180 ? -14.764 0.680 -10.339 1.00 95.44 180 PRO A CA 1
ATOM 1373 C C . PRO A 1 180 ? -16.015 1.528 -10.592 1.00 95.44 180 PRO A C 1
ATOM 1375 O O . PRO A 1 180 ? -15.931 2.542 -11.297 1.00 95.44 180 PRO A O 1
ATOM 1378 N N . ARG A 1 181 ? -17.132 1.175 -9.940 1.00 95.88 181 ARG A N 1
ATOM 1379 C CA . ARG A 1 181 ? -18.356 1.993 -9.891 1.00 95.88 181 ARG A CA 1
ATOM 1380 C C . ARG A 1 181 ? -18.292 3.033 -8.772 1.00 95.88 181 ARG A C 1
ATOM 1382 O O . ARG A 1 181 ? -17.367 3.045 -7.954 1.00 95.88 181 ARG A O 1
ATOM 1389 N N . ALA A 1 182 ? -19.285 3.919 -8.707 1.00 94.62 182 ALA A N 1
ATOM 1390 C CA . ALA A 1 182 ? -19.447 4.820 -7.562 1.00 94.62 182 ALA A CA 1
ATOM 1391 C C . ALA A 1 182 ? -19.590 4.064 -6.221 1.00 94.62 182 ALA A C 1
ATOM 1393 O O . ALA A 1 182 ? -19.036 4.517 -5.220 1.00 94.62 182 ALA A O 1
ATOM 1394 N N . ALA A 1 183 ? -20.227 2.886 -6.213 1.00 96.75 183 ALA A N 1
ATOM 1395 C CA . ALA A 1 183 ? -20.359 2.040 -5.025 1.00 96.75 183 ALA A CA 1
ATOM 1396 C C . ALA A 1 183 ? -19.008 1.588 -4.442 1.00 96.75 183 ALA A C 1
ATOM 1398 O O . ALA A 1 183 ? -18.824 1.657 -3.231 1.00 96.75 183 ALA A O 1
ATOM 1399 N N . TYR A 1 184 ? -18.021 1.239 -5.278 1.00 97.06 184 TYR A N 1
ATOM 1400 C CA . TYR A 1 184 ? -16.657 0.922 -4.820 1.00 97.06 184 TYR A CA 1
ATOM 1401 C C . TYR A 1 184 ? -16.038 2.069 -4.012 1.00 97.06 184 TYR A C 1
ATOM 1403 O O . TYR A 1 184 ? -15.468 1.861 -2.944 1.00 97.06 184 TYR A O 1
ATOM 1411 N N . ARG A 1 185 ? -16.190 3.308 -4.500 1.00 95.69 185 ARG A N 1
ATOM 1412 C CA . ARG A 1 185 ? -15.698 4.513 -3.812 1.00 95.69 185 ARG A CA 1
ATOM 1413 C C . ARG A 1 185 ? -16.486 4.807 -2.535 1.00 95.69 185 ARG A C 1
ATOM 1415 O O . ARG A 1 185 ? -15.894 5.211 -1.539 1.00 95.69 185 ARG A O 1
ATOM 1422 N N . ALA A 1 186 ? -17.799 4.587 -2.550 1.00 92.25 186 ALA A N 1
ATOM 1423 C CA . ALA A 1 186 ? -18.637 4.733 -1.366 1.00 92.25 186 ALA A CA 1
ATOM 1424 C C . ALA A 1 186 ? -18.237 3.737 -0.270 1.00 92.25 186 ALA A C 1
ATOM 1426 O O . ALA A 1 186 ? -18.029 4.142 0.871 1.00 92.25 186 ALA A O 1
ATOM 1427 N N . TYR A 1 187 ? -18.023 2.471 -0.633 1.00 97.50 187 TYR A N 1
ATOM 1428 C CA . TYR A 1 187 ? -17.551 1.434 0.281 1.00 97.50 187 TYR A CA 1
ATOM 1429 C C . TYR A 1 187 ? -16.154 1.742 0.840 1.00 97.50 187 TYR A C 1
ATOM 1431 O O . TYR A 1 187 ? -15.899 1.565 2.031 1.00 97.50 187 TYR A O 1
ATOM 1439 N N . ALA A 1 188 ? -15.257 2.283 0.010 1.00 92.94 188 ALA A N 1
ATOM 1440 C CA . ALA A 1 188 ? -13.938 2.743 0.445 1.00 92.94 188 ALA A CA 1
ATOM 1441 C C . ALA A 1 188 ? -14.010 3.859 1.498 1.00 92.94 188 ALA A C 1
ATOM 1443 O O . ALA A 1 188 ? -13.196 3.885 2.414 1.00 92.94 188 ALA A O 1
ATOM 1444 N N . SER A 1 189 ? -14.999 4.754 1.396 1.00 91.62 189 SER A N 1
ATOM 1445 C CA . SER A 1 189 ? -15.118 5.921 2.282 1.00 91.62 189 SER A CA 1
ATOM 1446 C C . SER A 1 189 ? -15.533 5.598 3.721 1.00 91.62 189 SER A C 1
ATOM 1448 O O . SER A 1 189 ? -15.398 6.453 4.593 1.00 91.62 189 SER A O 1
ATOM 1450 N N . VAL A 1 190 ? -16.047 4.391 3.982 1.00 90.19 190 VAL A N 1
ATOM 1451 C CA . VAL A 1 190 ? -16.528 3.994 5.312 1.00 90.19 190 VAL A CA 1
ATOM 1452 C C . VAL A 1 190 ? -15.394 3.362 6.121 1.00 90.19 190 VAL A C 1
ATOM 1454 O O . VAL A 1 190 ? -14.797 2.370 5.697 1.00 90.19 190 VAL A O 1
ATOM 1457 N N . GLN A 1 191 ? -15.095 3.929 7.288 1.00 86.69 191 GLN A N 1
ATOM 1458 C CA . GLN A 1 191 ? -14.070 3.428 8.210 1.00 86.69 191 GLN A CA 1
ATOM 1459 C C . GLN A 1 191 ? -14.658 2.413 9.192 1.00 86.69 191 GLN A C 1
ATOM 1461 O O . GLN A 1 191 ? -15.739 2.653 9.732 1.00 86.69 191 GLN A O 1
ATOM 1466 N N . THR A 1 192 ? -13.934 1.321 9.451 1.00 91.12 192 THR A N 1
ATOM 1467 C CA . THR A 1 192 ? -14.304 0.339 10.484 1.00 91.12 192 THR A CA 1
ATOM 1468 C C . THR A 1 192 ? -14.202 0.951 11.889 1.00 91.12 192 THR A C 1
ATOM 1470 O O . THR A 1 192 ? -13.513 1.963 12.052 1.00 91.12 192 THR A O 1
ATOM 1473 N N . PRO A 1 193 ? -14.856 0.369 12.911 1.00 89.25 193 PRO A N 1
ATOM 1474 C CA . PRO A 1 193 ? -14.729 0.813 14.301 1.00 89.25 193 PRO A CA 1
ATOM 1475 C C . PRO A 1 193 ? -13.279 0.949 14.768 1.00 89.25 193 PRO A C 1
ATOM 1477 O O . PRO A 1 193 ? -12.920 1.951 15.374 1.00 89.25 193 PRO A O 1
ATOM 1480 N N . GLU A 1 194 ? -12.417 -0.005 14.424 1.00 85.44 194 GLU A N 1
ATOM 1481 C CA . GLU A 1 194 ? -10.997 0.010 14.783 1.00 85.44 194 GLU A CA 1
ATOM 1482 C C . GLU A 1 194 ? -10.262 1.174 14.116 1.00 85.44 194 GLU A C 1
ATOM 1484 O O . GLU A 1 194 ? -9.477 1.862 14.765 1.00 85.44 194 GLU A O 1
ATOM 1489 N N . ALA A 1 195 ? -10.554 1.440 12.839 1.00 76.44 195 ALA A N 1
ATOM 1490 C CA . ALA A 1 195 ? -9.989 2.580 12.126 1.00 76.44 195 ALA A CA 1
ATOM 1491 C C . ALA A 1 195 ? -10.489 3.914 12.709 1.00 76.44 195 ALA A C 1
ATOM 1493 O O . ALA A 1 195 ? -9.692 4.832 12.882 1.00 76.44 195 ALA A O 1
ATOM 1494 N N . ARG A 1 196 ? -11.779 4.007 13.072 1.00 79.12 196 ARG A N 1
ATOM 1495 C CA . ARG A 1 196 ? -12.361 5.183 13.745 1.00 79.12 196 ARG A CA 1
ATOM 1496 C C . ARG A 1 196 ? -11.745 5.406 15.125 1.00 79.12 196 ARG A C 1
ATOM 1498 O O . ARG A 1 196 ? -11.416 6.538 15.467 1.00 79.12 196 ARG A O 1
ATOM 1505 N N . ALA A 1 197 ? -11.574 4.346 15.911 1.00 71.00 197 ALA A N 1
ATOM 1506 C CA . ALA A 1 197 ? -10.976 4.407 17.239 1.00 71.00 197 ALA A CA 1
ATOM 1507 C C . ALA A 1 197 ? -9.506 4.830 17.168 1.00 71.00 197 ALA A C 1
ATOM 1509 O O . ALA A 1 197 ? -9.107 5.689 17.944 1.00 71.00 197 ALA A O 1
ATOM 1510 N N . ALA A 1 198 ? -8.740 4.316 16.199 1.00 65.56 198 ALA A N 1
ATOM 1511 C CA . ALA A 1 198 ? -7.369 4.757 15.948 1.00 65.56 198 ALA A CA 1
ATOM 1512 C C . ALA A 1 198 ? -7.306 6.254 15.589 1.00 65.56 198 ALA A C 1
ATOM 1514 O O . ALA A 1 198 ? -6.461 6.975 16.115 1.00 65.56 198 ALA A O 1
ATOM 1515 N N . THR A 1 199 ? -8.242 6.749 14.767 1.00 57.81 199 THR A N 1
ATOM 1516 C CA . THR A 1 199 ? -8.335 8.189 14.466 1.00 57.81 199 THR A CA 1
ATOM 1517 C C . THR A 1 199 ? -8.809 9.027 15.660 1.00 57.81 199 THR A C 1
ATOM 1519 O O . THR A 1 199 ? -8.326 10.135 15.847 1.00 57.81 199 THR A O 1
ATOM 1522 N N . ALA A 1 200 ? -9.706 8.509 16.505 1.00 50.34 200 ALA A N 1
ATOM 1523 C CA . ALA A 1 200 ? -10.238 9.226 17.667 1.00 50.34 200 ALA A CA 1
ATOM 1524 C C . ALA A 1 200 ? -9.256 9.253 18.854 1.00 50.34 200 ALA A C 1
ATOM 1526 O O . ALA A 1 200 ? -9.192 10.243 19.581 1.00 50.34 200 ALA A O 1
ATOM 1527 N N . SER A 1 201 ? -8.450 8.200 19.042 1.00 41.16 201 SER A N 1
ATOM 1528 C CA . SER A 1 201 ? -7.354 8.189 20.022 1.00 41.16 201 SER A CA 1
ATOM 1529 C C . SER A 1 201 ? -6.227 9.156 19.649 1.00 41.16 201 SER A C 1
ATOM 1531 O O . SER A 1 201 ? -5.555 9.690 20.534 1.00 41.16 201 SER A O 1
ATOM 1533 N N . ASP A 1 202 ? -6.061 9.421 18.350 1.00 38.16 202 ASP A N 1
ATOM 1534 C CA . ASP A 1 202 ? -5.183 10.479 17.848 1.00 38.16 202 ASP A CA 1
ATOM 1535 C C . ASP A 1 202 ? -5.793 11.889 18.082 1.00 38.16 202 ASP A C 1
ATOM 1537 O O . ASP A 1 202 ? -5.053 12.856 18.271 1.00 38.16 202 ASP A O 1
ATOM 1541 N N . GLU A 1 203 ? -7.128 12.029 18.153 1.00 36.31 203 GLU A N 1
ATOM 1542 C CA . GLU A 1 203 ? -7.811 13.309 18.427 1.00 36.31 203 GLU A CA 1
ATOM 1543 C C . GLU A 1 203 ? -7.786 13.722 19.918 1.00 36.31 203 GLU A C 1
ATOM 1545 O O . GLU A 1 203 ? -7.503 14.885 20.209 1.00 36.31 203 GLU A O 1
ATOM 1550 N N . ASP A 1 204 ? -7.999 12.811 20.880 1.00 32.38 204 ASP A N 1
ATOM 1551 C CA . ASP A 1 204 ? -8.076 13.151 22.327 1.00 32.38 204 ASP A CA 1
ATOM 1552 C C . ASP A 1 204 ? -6.702 13.414 22.991 1.00 32.38 204 ASP A C 1
ATOM 1554 O O . ASP A 1 204 ? -6.607 13.907 24.115 1.00 32.38 204 ASP A O 1
ATOM 1558 N N . THR A 1 205 ? -5.600 13.145 22.285 1.00 34.53 205 THR A N 1
ATOM 1559 C CA . THR A 1 205 ? -4.236 13.461 22.752 1.00 34.53 205 THR A CA 1
ATOM 1560 C C . THR A 1 205 ? -3.655 14.745 22.152 1.00 34.53 205 THR A C 1
ATOM 1562 O O . THR A 1 205 ? -2.541 15.135 22.511 1.00 34.53 205 THR A O 1
ATOM 1565 N N . SER A 1 206 ? -4.403 15.465 21.306 1.00 31.94 206 SER A N 1
ATOM 1566 C CA . SER A 1 206 ? -3.892 16.644 20.596 1.00 31.94 206 SER A CA 1
ATOM 1567 C C . SER A 1 206 ? -4.654 17.934 20.938 1.00 31.94 206 SER A C 1
ATOM 1569 O O . SER A 1 206 ? -5.581 18.380 20.264 1.00 31.94 206 SER A O 1
ATOM 1571 N N . LEU A 1 207 ? -4.199 18.611 21.997 1.00 32.84 207 LEU A N 1
ATOM 1572 C CA . LEU A 1 207 ? -4.387 20.057 22.101 1.00 32.84 207 LEU A CA 1
ATOM 1573 C C . LEU A 1 207 ? -3.695 20.724 20.899 1.00 32.84 207 LEU A C 1
ATOM 1575 O O . LEU A 1 207 ? -2.490 20.580 20.714 1.00 32.84 207 LEU A O 1
ATOM 1579 N N . GLU A 1 208 ? -4.490 21.465 20.125 1.00 37.03 208 GLU A N 1
ATOM 1580 C CA . GLU A 1 208 ? -4.106 22.387 19.047 1.00 37.03 208 GLU A CA 1
ATOM 1581 C C . GLU A 1 208 ? -3.228 21.813 17.916 1.00 37.03 208 GLU A C 1
ATOM 1583 O O . GLU A 1 208 ? -2.007 21.978 17.918 1.00 37.03 208 GLU A O 1
ATOM 1588 N N . GLN A 1 209 ? -3.850 21.304 16.840 1.00 32.78 209 GLN A N 1
ATOM 1589 C CA . GLN A 1 209 ? -3.279 21.462 15.495 1.00 32.78 209 GLN A CA 1
ATOM 1590 C C . GLN A 1 209 ? -4.305 21.353 14.352 1.00 32.78 209 GLN A C 1
ATOM 1592 O O . GLN A 1 209 ? -5.125 20.444 14.259 1.00 32.78 209 GLN A O 1
ATOM 1597 N N . SER A 1 210 ? -4.264 22.359 13.482 1.00 32.47 210 SER A N 1
ATOM 1598 C CA . SER A 1 210 ? -5.168 22.615 12.364 1.00 32.47 210 SER A CA 1
ATOM 1599 C C . SER A 1 210 ? -5.033 21.585 11.239 1.00 32.47 210 SER A C 1
ATOM 1601 O O . SER A 1 210 ? -4.028 21.589 10.530 1.00 32.47 210 SER A O 1
ATOM 1603 N N . HIS A 1 211 ? -6.069 20.785 10.994 1.00 33.88 211 HIS A N 1
ATOM 1604 C CA . HIS A 1 211 ? -6.181 20.023 9.750 1.00 33.88 211 HIS A CA 1
ATOM 1605 C C . HIS A 1 211 ? -6.568 20.963 8.600 1.00 33.88 211 HIS A C 1
ATOM 1607 O O . HIS A 1 211 ? -7.542 21.717 8.691 1.00 33.88 211 HIS A O 1
ATOM 1613 N N . SER A 1 212 ? -5.786 20.948 7.518 1.00 37.03 212 SER A N 1
ATOM 1614 C CA . SER A 1 212 ? -6.111 21.705 6.309 1.00 37.03 212 SER A CA 1
ATOM 1615 C C . SER A 1 212 ? -7.291 21.052 5.578 1.00 37.03 212 SER A C 1
ATOM 1617 O O . SER A 1 212 ? -7.408 19.830 5.508 1.00 37.03 212 SER A O 1
ATOM 1619 N N . SER A 1 213 ? -8.190 21.871 5.034 1.00 33.19 213 SER A N 1
ATOM 1620 C CA . SER A 1 213 ? -9.491 21.466 4.482 1.00 33.19 213 SER A CA 1
ATOM 1621 C C . SER A 1 213 ? -9.435 20.674 3.163 1.00 33.19 213 SER A C 1
ATOM 1623 O O . SER A 1 213 ? -10.433 20.624 2.447 1.00 33.19 213 SER A O 1
ATOM 1625 N N . ASP A 1 214 ? -8.282 20.123 2.785 1.00 43.00 214 ASP A N 1
ATOM 1626 C CA . ASP A 1 214 ? -8.072 19.461 1.492 1.00 43.00 214 ASP A CA 1
ATOM 1627 C C . ASP A 1 214 ? -7.580 18.006 1.576 1.00 43.00 214 ASP A C 1
ATOM 1629 O O . ASP A 1 214 ? -7.329 17.397 0.537 1.00 43.00 214 ASP A O 1
ATOM 1633 N N . GLY A 1 215 ? -7.501 17.434 2.784 1.00 49.12 215 GLY A N 1
ATOM 1634 C CA . GLY A 1 215 ? -7.137 16.028 2.988 1.00 49.12 215 GLY A CA 1
ATOM 1635 C C . GLY A 1 215 ? -5.647 15.717 2.815 1.00 49.12 215 GLY A C 1
ATOM 1636 O O . GLY A 1 215 ? -5.298 14.546 2.695 1.00 49.12 215 GLY A O 1
ATOM 1637 N N . ARG A 1 216 ? -4.767 16.728 2.780 1.00 64.12 216 ARG A N 1
ATOM 1638 C CA . ARG A 1 216 ? -3.311 16.530 2.760 1.00 64.12 216 ARG A CA 1
ATOM 1639 C C . ARG A 1 216 ? -2.742 16.298 4.154 1.00 64.12 216 ARG A C 1
ATOM 1641 O O . ARG A 1 216 ? -3.016 17.066 5.077 1.00 64.12 216 ARG A O 1
ATOM 1648 N N . GLU A 1 217 ? -1.878 15.292 4.256 1.00 75.31 217 GLU A N 1
ATOM 1649 C CA . GLU A 1 217 ? -1.004 15.114 5.410 1.00 75.31 217 GLU A CA 1
ATOM 1650 C C . GLU A 1 217 ? 0.019 16.249 5.441 1.00 75.31 217 GLU A C 1
ATOM 1652 O O . GLU A 1 217 ? 0.695 16.547 4.455 1.00 75.31 217 GLU A O 1
ATOM 1657 N N . GLU A 1 218 ? 0.094 16.936 6.575 1.00 86.50 218 GLU A N 1
ATOM 1658 C CA . GLU A 1 218 ? 1.023 18.041 6.737 1.00 86.50 218 GLU A CA 1
ATOM 1659 C C . GLU A 1 218 ? 2.453 17.519 6.910 1.00 86.50 218 GLU A C 1
ATOM 1661 O O . GLU A 1 218 ? 2.704 16.671 7.765 1.00 86.50 218 GLU A O 1
ATOM 1666 N N . ILE A 1 219 ? 3.394 18.058 6.131 1.00 93.94 219 ILE A N 1
ATOM 1667 C CA . ILE A 1 219 ? 4.813 17.717 6.237 1.00 93.94 219 ILE A CA 1
ATOM 1668 C C . ILE A 1 219 ? 5.530 18.808 7.028 1.00 93.94 219 ILE A C 1
ATOM 1670 O O . ILE A 1 219 ? 5.425 19.995 6.715 1.00 93.94 219 ILE A O 1
ATOM 1674 N N . ARG A 1 220 ? 6.275 18.417 8.065 1.00 93.75 220 ARG A N 1
ATOM 1675 C CA . ARG A 1 220 ? 7.039 19.347 8.908 1.00 93.75 220 ARG A CA 1
ATOM 1676 C C . ARG A 1 220 ? 8.407 18.791 9.268 1.00 93.75 220 ARG A C 1
ATOM 1678 O O . ARG A 1 220 ? 8.609 17.589 9.372 1.00 93.75 220 ARG A O 1
ATOM 1685 N N . VAL A 1 221 ? 9.347 19.698 9.509 1.00 95.81 221 VAL A N 1
ATOM 1686 C CA . VAL A 1 221 ? 10.628 19.386 10.151 1.00 95.81 221 VAL A CA 1
ATOM 1687 C C . VAL A 1 221 ? 10.519 19.749 11.627 1.00 95.81 221 VAL A C 1
ATOM 1689 O O . VAL A 1 221 ? 10.162 20.884 11.952 1.00 95.81 221 VAL A O 1
ATOM 1692 N N . GLN A 1 222 ? 10.853 18.814 12.517 1.00 94.06 222 GLN A N 1
ATOM 1693 C CA . GLN A 1 222 ? 10.916 19.059 13.958 1.00 94.06 222 GLN A CA 1
ATOM 1694 C C . GLN A 1 222 ? 12.205 18.470 14.531 1.00 94.06 222 GLN A C 1
ATOM 1696 O O . GLN A 1 222 ? 12.383 17.256 14.588 1.00 94.06 222 GLN A O 1
ATOM 1701 N N . GLY A 1 223 ? 13.128 19.340 14.952 1.00 94.75 223 GLY A N 1
ATOM 1702 C CA . GLY A 1 223 ? 14.471 18.905 15.343 1.00 94.75 223 GLY A CA 1
ATOM 1703 C C . GLY A 1 223 ? 15.115 18.089 14.220 1.00 94.75 223 GLY A C 1
ATOM 1704 O O . GLY A 1 223 ? 15.151 18.543 13.079 1.00 94.75 223 GLY A O 1
ATOM 1705 N N . ARG A 1 224 ? 15.550 16.864 14.535 1.00 96.56 224 ARG A N 1
ATOM 1706 C CA . ARG A 1 224 ? 16.169 15.922 13.584 1.00 96.56 224 ARG A CA 1
ATOM 1707 C C . ARG A 1 224 ? 15.172 14.996 12.878 1.00 96.56 224 ARG A C 1
ATOM 1709 O O . ARG A 1 224 ? 15.588 14.060 12.198 1.00 96.56 224 ARG A O 1
ATOM 1716 N N . GLN A 1 225 ? 13.873 15.224 13.044 1.00 96.31 225 GLN A N 1
ATOM 1717 C CA . GLN A 1 225 ? 12.823 14.365 12.506 1.00 96.31 225 GLN A CA 1
ATOM 1718 C C . GLN A 1 225 ? 12.077 15.037 11.351 1.00 96.31 225 GLN A C 1
ATOM 1720 O O . GLN A 1 225 ? 11.873 16.256 11.324 1.00 96.31 225 GLN A O 1
ATOM 1725 N N . LEU A 1 226 ? 11.651 14.200 10.407 1.00 95.62 226 LEU A N 1
ATOM 1726 C CA . LEU A 1 226 ? 10.639 14.525 9.411 1.00 95.62 226 LEU A CA 1
ATOM 1727 C C . LEU A 1 226 ? 9.305 14.005 9.919 1.00 95.62 226 LEU A C 1
ATOM 1729 O O . LEU A 1 226 ? 9.222 12.849 10.319 1.00 95.62 226 LEU A O 1
ATOM 1733 N N . LEU A 1 227 ? 8.290 14.860 9.921 1.00 94.69 227 LEU A N 1
ATOM 1734 C CA . LEU A 1 227 ? 6.940 14.525 10.342 1.00 94.69 227 LEU A CA 1
ATOM 1735 C C . LEU A 1 227 ? 6.016 14.566 9.133 1.00 94.69 227 LEU A C 1
ATOM 1737 O O . LEU A 1 227 ? 6.076 15.506 8.339 1.00 94.69 227 LEU A O 1
ATOM 1741 N N . VAL A 1 228 ? 5.142 13.573 9.045 1.00 92.19 228 VAL A N 1
ATOM 1742 C CA . VAL A 1 228 ? 4.064 13.463 8.066 1.00 92.19 228 VAL A CA 1
ATOM 1743 C C . VAL A 1 228 ? 2.771 13.266 8.850 1.00 92.19 228 VAL A C 1
ATOM 1745 O O . VAL A 1 228 ? 2.682 12.369 9.686 1.00 92.19 228 VAL A O 1
ATOM 1748 N N . GLY A 1 229 ? 1.797 14.160 8.670 1.00 88.19 229 GLY A N 1
ATOM 1749 C CA . GLY A 1 229 ? 0.551 14.128 9.446 1.00 88.19 229 GLY A CA 1
ATOM 1750 C C . GLY A 1 229 ? 0.785 14.243 10.959 1.00 88.19 229 GLY A C 1
ATOM 1751 O O . GLY A 1 229 ? 0.058 13.651 11.747 1.00 88.19 229 GLY A O 1
ATOM 1752 N N . GLY A 1 230 ? 1.847 14.944 11.371 1.00 87.31 230 GLY A N 1
ATOM 1753 C CA . GLY A 1 230 ? 2.247 15.071 12.778 1.00 87.31 230 GLY A CA 1
ATOM 1754 C C . GLY A 1 230 ? 3.024 13.878 13.354 1.00 87.31 230 GLY A C 1
ATOM 1755 O O . GLY A 1 230 ? 3.496 13.973 14.485 1.00 87.31 230 GLY A O 1
ATOM 1756 N N . LYS A 1 231 ? 3.220 12.788 12.599 1.00 89.75 231 LYS A N 1
ATOM 1757 C CA . LYS A 1 231 ? 3.952 11.593 13.051 1.00 89.75 231 LYS A CA 1
ATOM 1758 C C . LYS A 1 231 ? 5.356 11.540 12.436 1.00 89.75 231 LYS A C 1
ATOM 1760 O O . LYS A 1 231 ? 5.477 11.760 11.229 1.00 89.75 231 LYS A O 1
ATOM 1765 N N . PRO A 1 232 ? 6.421 11.265 13.214 1.00 91.81 232 PRO A N 1
ATOM 1766 C CA . PRO A 1 232 ? 7.757 11.066 12.660 1.00 91.81 232 PRO A CA 1
ATOM 1767 C C . PRO A 1 232 ? 7.784 9.908 11.657 1.00 91.81 232 PRO A C 1
ATOM 1769 O O . PRO A 1 232 ? 7.187 8.866 11.913 1.00 91.81 232 PRO A O 1
ATOM 1772 N N . ILE A 1 233 ? 8.497 10.082 10.544 1.00 95.00 233 ILE A N 1
ATOM 1773 C CA . ILE A 1 233 ? 8.730 9.038 9.539 1.00 95.00 233 ILE A CA 1
ATOM 1774 C C . ILE A 1 233 ? 10.221 8.696 9.453 1.00 95.00 233 ILE A C 1
ATOM 1776 O O . ILE A 1 233 ? 11.064 9.582 9.279 1.00 95.00 233 ILE A O 1
ATOM 1780 N N . PHE A 1 234 ? 10.549 7.407 9.523 1.00 98.12 234 PHE A N 1
ATOM 1781 C CA . PHE A 1 234 ? 11.852 6.867 9.155 1.00 98.12 234 PHE A CA 1
ATOM 1782 C C . PHE A 1 234 ? 11.863 6.463 7.677 1.00 98.12 234 PHE A C 1
ATOM 1784 O O . PHE A 1 234 ? 11.052 5.658 7.212 1.00 98.12 234 PHE A O 1
ATOM 1791 N N . LEU A 1 235 ? 12.809 7.003 6.915 1.00 98.50 235 LEU A N 1
ATOM 1792 C CA . LEU A 1 235 ? 12.946 6.734 5.488 1.00 98.50 235 LEU A CA 1
ATOM 1793 C C . LEU A 1 235 ? 13.663 5.397 5.272 1.00 98.50 235 LEU A C 1
ATOM 1795 O O . LEU A 1 235 ? 14.891 5.338 5.276 1.00 98.50 235 LEU A O 1
ATOM 1799 N N . LYS A 1 236 ? 12.912 4.321 5.033 1.00 98.25 236 LYS A N 1
ATOM 1800 C CA . LYS A 1 236 ? 13.454 3.091 4.442 1.00 98.25 236 LYS A CA 1
ATOM 1801 C C . LYS A 1 236 ? 13.271 3.206 2.935 1.00 98.25 236 LYS A C 1
ATOM 1803 O O . LYS A 1 236 ? 12.220 2.860 2.402 1.00 98.25 236 LYS A O 1
ATOM 1808 N N . GLY A 1 237 ? 14.252 3.796 2.260 1.00 98.50 237 GLY A N 1
ATOM 1809 C CA . GLY A 1 237 ? 14.088 4.234 0.881 1.00 98.50 237 GLY A CA 1
ATOM 1810 C C . GLY A 1 237 ? 15.059 3.629 -0.126 1.00 98.50 237 GLY A C 1
ATOM 1811 O O . GLY A 1 237 ? 15.980 2.885 0.211 1.00 98.50 237 GLY A O 1
ATOM 1812 N N . VAL A 1 238 ? 14.868 3.997 -1.389 1.00 98.75 238 VAL A N 1
ATOM 1813 C CA . VAL A 1 238 ? 15.715 3.562 -2.505 1.00 98.75 238 VAL A CA 1
ATOM 1814 C C . VAL A 1 238 ? 15.913 4.681 -3.522 1.00 98.75 238 VAL A C 1
ATOM 1816 O O . VAL A 1 238 ? 15.021 5.507 -3.741 1.00 98.75 238 VAL A O 1
ATOM 1819 N N . ASP A 1 239 ? 17.065 4.680 -4.180 1.00 98.62 239 ASP A N 1
ATOM 1820 C CA . ASP A 1 239 ? 17.282 5.490 -5.373 1.00 98.62 239 ASP A CA 1
ATOM 1821 C C . ASP A 1 239 ? 16.745 4.807 -6.627 1.00 98.62 239 ASP A C 1
ATOM 1823 O O . ASP A 1 239 ? 16.908 3.599 -6.838 1.00 98.62 239 ASP A O 1
ATOM 1827 N N . TRP A 1 240 ? 16.076 5.589 -7.475 1.00 97.88 240 TRP A N 1
ATOM 1828 C CA . TRP A 1 240 ? 15.353 5.056 -8.623 1.00 97.88 240 TRP A CA 1
ATOM 1829 C C . TRP A 1 240 ? 15.493 5.918 -9.876 1.00 97.88 240 TRP A C 1
ATOM 1831 O O . TRP A 1 240 ? 15.067 7.076 -9.924 1.00 97.88 240 TRP A O 1
ATOM 1841 N N . ASN A 1 241 ? 16.038 5.323 -10.938 1.00 93.69 241 ASN A N 1
ATOM 1842 C CA . ASN A 1 241 ? 16.200 5.969 -12.236 1.00 93.69 241 ASN A CA 1
ATOM 1843 C C . ASN A 1 241 ? 16.086 4.951 -13.397 1.00 93.69 241 ASN A C 1
ATOM 1845 O O . ASN A 1 241 ? 17.047 4.631 -14.083 1.00 93.69 241 ASN A O 1
ATOM 1849 N N . PRO A 1 242 ? 14.883 4.421 -13.687 1.00 95.69 242 PRO A N 1
ATOM 1850 C CA . PRO A 1 242 ? 14.710 3.319 -14.630 1.00 95.69 242 PRO A CA 1
ATOM 1851 C C . PRO A 1 242 ? 15.125 3.711 -16.058 1.00 95.69 242 PRO A C 1
ATOM 1853 O O . PRO A 1 242 ? 14.367 4.355 -16.792 1.00 95.69 242 PRO A O 1
ATOM 1856 N N . VAL A 1 243 ? 16.321 3.286 -16.466 1.00 95.88 243 VAL A N 1
ATOM 1857 C CA . VAL A 1 243 ? 16.850 3.419 -17.828 1.00 95.88 243 VAL A CA 1
ATOM 1858 C C . VAL A 1 243 ? 17.001 2.018 -18.428 1.00 95.88 243 VAL A C 1
ATOM 1860 O O . VAL A 1 243 ? 17.845 1.248 -17.974 1.00 95.88 243 VAL A O 1
ATOM 1863 N N . PRO A 1 244 ? 16.205 1.658 -19.450 1.00 93.50 244 PRO A N 1
ATOM 1864 C CA . PRO A 1 244 ? 16.334 0.374 -20.125 1.00 93.50 244 PRO A CA 1
ATOM 1865 C C . PRO A 1 244 ? 17.710 0.176 -20.764 1.00 93.50 244 PRO A C 1
ATOM 1867 O O . PRO A 1 244 ? 18.359 1.132 -21.202 1.00 93.50 244 PRO A O 1
ATOM 1870 N N . ARG A 1 245 ? 18.094 -1.094 -20.917 1.00 93.62 245 ARG A N 1
ATOM 1871 C CA . ARG A 1 245 ? 19.262 -1.514 -21.698 1.00 93.62 245 ARG A CA 1
ATOM 1872 C C . ARG A 1 245 ? 19.301 -0.820 -23.066 1.00 93.62 245 ARG A C 1
ATOM 1874 O O . ARG A 1 245 ? 18.277 -0.670 -23.732 1.00 93.62 245 ARG A O 1
ATOM 1881 N N . GLY A 1 246 ? 20.495 -0.394 -23.467 1.00 93.81 246 GLY A N 1
ATOM 1882 C CA . GLY A 1 246 ? 20.748 0.305 -24.728 1.00 93.81 246 GLY A CA 1
ATOM 1883 C C . GLY A 1 246 ? 20.478 1.811 -24.688 1.00 93.81 246 GLY A C 1
ATOM 1884 O O . GLY A 1 246 ? 20.888 2.533 -25.601 1.00 93.81 246 GLY A O 1
ATOM 1885 N N . LEU A 1 247 ? 19.836 2.323 -23.633 1.00 94.88 247 LEU A N 1
ATOM 1886 C CA . LEU A 1 247 ? 19.514 3.741 -23.492 1.00 94.88 247 LEU A CA 1
ATOM 1887 C C . LEU A 1 247 ? 20.439 4.446 -22.493 1.00 94.88 247 LEU A C 1
ATOM 1889 O O . LEU A 1 247 ? 21.189 3.823 -21.751 1.00 94.88 247 LEU A O 1
ATOM 1893 N N . ARG A 1 248 ? 20.414 5.783 -22.513 1.00 93.31 248 ARG A N 1
ATOM 1894 C CA . ARG A 1 248 ? 21.181 6.646 -21.604 1.00 93.31 248 ARG A CA 1
ATOM 1895 C C . ARG A 1 248 ? 20.306 7.801 -21.109 1.00 93.31 248 ARG A C 1
ATOM 1897 O O . ARG A 1 248 ? 19.511 8.327 -21.901 1.00 93.31 248 ARG A O 1
ATOM 1904 N N . PRO A 1 249 ? 20.433 8.242 -19.850 1.00 91.06 249 PRO A N 1
ATOM 1905 C CA . PRO A 1 249 ? 19.731 9.420 -19.363 1.00 91.06 249 PRO A CA 1
ATOM 1906 C C . PRO A 1 249 ? 20.259 10.713 -20.020 1.00 91.06 249 PRO A C 1
ATOM 1908 O O . PRO A 1 249 ? 21.324 10.723 -20.642 1.00 91.06 249 PRO A O 1
ATOM 1911 N N . PRO A 1 250 ? 19.498 11.818 -19.939 1.00 87.69 250 PRO A N 1
ATOM 1912 C CA . PRO A 1 250 ? 18.143 11.886 -19.383 1.00 87.69 250 PRO A CA 1
ATOM 1913 C C . PRO A 1 250 ? 17.068 11.352 -20.350 1.00 87.69 250 PRO A C 1
ATOM 1915 O O . PRO A 1 250 ? 15.961 11.032 -19.934 1.00 87.69 250 PRO A O 1
ATOM 1918 N N . ARG A 1 251 ? 17.366 11.203 -21.653 1.00 89.31 251 ARG A N 1
ATOM 1919 C CA . ARG A 1 251 ? 16.363 10.807 -22.672 1.00 89.31 251 ARG A CA 1
ATOM 1920 C C . ARG A 1 251 ? 15.908 9.346 -22.562 1.00 89.31 251 ARG A C 1
ATOM 1922 O O . ARG A 1 251 ? 14.853 8.988 -23.085 1.00 89.31 251 ARG A O 1
ATOM 1929 N N . GLY A 1 252 ? 16.725 8.496 -21.952 1.00 91.38 252 GLY A N 1
ATOM 1930 C CA . GLY A 1 252 ? 16.479 7.068 -21.775 1.00 91.38 252 GLY A CA 1
ATOM 1931 C C . GLY A 1 252 ? 15.587 6.714 -20.592 1.00 91.38 252 GLY A C 1
ATOM 1932 O O . GLY A 1 252 ? 15.146 5.578 -20.524 1.00 91.38 252 GLY A O 1
ATOM 1933 N N . ILE A 1 253 ? 15.291 7.657 -19.697 1.00 95.56 253 ILE A N 1
ATOM 1934 C CA . ILE A 1 253 ? 14.523 7.385 -18.476 1.00 95.56 253 ILE A CA 1
ATOM 1935 C C . ILE A 1 253 ? 13.075 7.025 -18.837 1.00 95.56 253 ILE A C 1
ATOM 1937 O O . ILE A 1 253 ? 12.476 7.655 -19.718 1.00 95.56 253 ILE A O 1
ATOM 1941 N N . ARG A 1 254 ? 12.516 6.002 -18.180 1.00 95.81 254 ARG A N 1
ATOM 1942 C CA . ARG A 1 254 ? 11.174 5.446 -18.429 1.00 95.81 254 ARG A CA 1
ATOM 1943 C C . ARG A 1 254 ? 10.363 5.263 -17.146 1.00 95.81 254 ARG A C 1
ATOM 1945 O O . ARG A 1 254 ? 9.890 4.170 -16.854 1.00 95.81 254 ARG A O 1
ATOM 1952 N N . TYR A 1 255 ? 10.135 6.348 -16.403 1.00 97.31 255 TYR A N 1
ATOM 1953 C CA . TYR A 1 255 ? 9.358 6.295 -15.156 1.00 97.31 255 TYR A CA 1
ATOM 1954 C C . TYR A 1 255 ? 7.987 5.622 -15.322 1.00 97.31 255 TYR A C 1
ATOM 1956 O O . TYR A 1 255 ? 7.705 4.644 -14.639 1.00 97.31 255 TYR A O 1
ATOM 1964 N N . ARG A 1 256 ? 7.151 6.086 -16.264 1.00 96.31 256 ARG A N 1
ATOM 1965 C CA . ARG A 1 256 ? 5.793 5.546 -16.470 1.00 96.31 256 ARG A CA 1
ATOM 1966 C C . ARG A 1 256 ? 5.776 4.055 -16.818 1.00 96.31 256 ARG A C 1
ATOM 1968 O O . ARG A 1 256 ? 4.860 3.358 -16.404 1.00 96.31 256 ARG A O 1
ATOM 1975 N N . GLU A 1 257 ? 6.752 3.575 -17.585 1.00 96.06 257 GLU A N 1
ATOM 1976 C CA . GLU A 1 257 ? 6.783 2.173 -18.027 1.00 96.06 257 GLU A CA 1
ATOM 1977 C C . GLU A 1 257 ? 7.167 1.221 -16.886 1.00 96.06 257 GLU A C 1
ATOM 1979 O O . GLU A 1 257 ? 6.740 0.070 -16.882 1.00 96.06 257 GLU A O 1
ATOM 1984 N N . TYR A 1 258 ? 7.950 1.698 -15.914 1.00 97.19 258 TYR A N 1
ATOM 1985 C CA . TYR A 1 258 ? 8.480 0.875 -14.827 1.00 97.19 258 TYR A CA 1
ATOM 1986 C C . TYR A 1 258 ? 7.719 1.036 -13.507 1.00 97.19 258 TYR A C 1
ATOM 1988 O O . TYR A 1 258 ? 7.716 0.097 -12.715 1.00 97.19 258 TYR A O 1
ATOM 1996 N N . VAL A 1 259 ? 7.069 2.185 -13.270 1.00 98.06 259 VAL A N 1
ATOM 1997 C CA . VAL A 1 259 ? 6.560 2.570 -11.941 1.00 98.06 259 VAL A CA 1
ATOM 1998 C C . VAL A 1 259 ? 5.646 1.528 -11.300 1.00 98.06 259 VAL A C 1
ATOM 2000 O O . VAL A 1 259 ? 5.831 1.238 -10.131 1.00 98.06 259 VAL A O 1
ATOM 2003 N N . GLU A 1 260 ? 4.714 0.910 -12.028 1.00 96.25 260 GLU A N 1
ATOM 2004 C CA . GLU A 1 260 ? 3.795 -0.075 -11.429 1.00 96.25 260 GLU A CA 1
ATOM 2005 C C . GLU A 1 260 ? 4.530 -1.310 -10.896 1.00 96.25 260 GLU A C 1
ATOM 2007 O O . GLU A 1 260 ? 4.292 -1.752 -9.773 1.00 96.25 260 GLU A O 1
ATOM 2012 N N . ARG A 1 261 ? 5.461 -1.855 -11.687 1.00 95.94 261 ARG A N 1
ATOM 2013 C CA . ARG A 1 261 ? 6.247 -3.025 -11.281 1.00 95.94 261 ARG A CA 1
ATOM 2014 C C . ARG A 1 261 ? 7.214 -2.664 -10.162 1.00 95.94 261 ARG A C 1
ATOM 2016 O O . ARG A 1 261 ? 7.298 -3.381 -9.170 1.00 95.94 261 ARG A O 1
ATOM 2023 N N . ASP A 1 262 ? 7.945 -1.571 -10.342 1.00 98.38 262 ASP A N 1
ATOM 2024 C CA . ASP A 1 262 ? 9.017 -1.179 -9.439 1.00 98.38 262 ASP A CA 1
ATOM 2025 C C . ASP A 1 262 ? 8.445 -0.712 -8.087 1.00 98.38 262 ASP A C 1
ATOM 2027 O O . ASP A 1 262 ? 8.922 -1.173 -7.056 1.00 98.38 262 ASP A O 1
ATOM 2031 N N . ALA A 1 263 ? 7.371 0.090 -8.065 1.00 97.06 263 ALA A N 1
ATOM 2032 C CA . ALA A 1 263 ? 6.715 0.531 -6.828 1.00 97.06 263 ALA A CA 1
ATOM 2033 C C . ALA A 1 263 ? 6.102 -0.637 -6.043 1.00 97.06 263 ALA A C 1
ATOM 2035 O O . ALA A 1 263 ? 6.228 -0.680 -4.821 1.00 97.06 263 ALA A O 1
ATOM 2036 N N . LYS A 1 264 ? 5.517 -1.633 -6.725 1.00 95.00 264 LYS A N 1
ATOM 2037 C CA . LYS A 1 264 ? 5.072 -2.862 -6.057 1.00 95.00 264 LYS A CA 1
ATOM 2038 C C . LYS A 1 264 ? 6.239 -3.598 -5.394 1.00 95.00 264 LYS A C 1
ATOM 2040 O O . LYS A 1 264 ? 6.142 -3.964 -4.229 1.00 95.00 264 LYS A O 1
ATOM 2045 N N . MET A 1 265 ? 7.336 -3.811 -6.123 1.00 96.19 265 MET A N 1
ATOM 2046 C CA . MET A 1 265 ? 8.512 -4.496 -5.573 1.00 96.19 265 MET A CA 1
ATOM 2047 C C . MET A 1 265 ? 9.149 -3.726 -4.417 1.00 96.19 265 MET A C 1
ATOM 2049 O O . MET A 1 265 ? 9.699 -4.353 -3.515 1.00 96.19 265 MET A O 1
ATOM 2053 N N . MET A 1 266 ? 9.094 -2.395 -4.449 1.00 98.38 266 MET A N 1
ATOM 2054 C CA . MET A 1 266 ? 9.517 -1.539 -3.346 1.00 98.38 266 MET A CA 1
ATOM 2055 C C . MET A 1 266 ? 8.626 -1.762 -2.112 1.00 98.38 266 MET A C 1
ATOM 2057 O O . MET A 1 266 ? 9.128 -2.127 -1.047 1.00 98.38 266 MET A O 1
ATOM 2061 N N . ALA A 1 267 ? 7.308 -1.620 -2.269 1.00 95.69 267 ALA A N 1
ATOM 2062 C CA . ALA A 1 267 ? 6.349 -1.769 -1.177 1.00 95.69 267 ALA A CA 1
ATOM 2063 C C . ALA A 1 267 ? 6.387 -3.171 -0.541 1.00 95.69 267 ALA A C 1
ATOM 2065 O O . ALA A 1 267 ? 6.361 -3.286 0.682 1.00 95.69 267 ALA A O 1
ATOM 2066 N N . ASP A 1 268 ? 6.548 -4.227 -1.350 1.00 90.88 268 ASP A N 1
ATOM 2067 C CA . ASP A 1 268 ? 6.622 -5.623 -0.887 1.00 90.88 268 ASP A CA 1
ATOM 2068 C C . ASP A 1 268 ? 7.767 -5.879 0.122 1.00 90.88 268 ASP A C 1
ATOM 2070 O O . ASP A 1 268 ? 7.731 -6.874 0.845 1.00 90.88 268 ASP A O 1
ATOM 2074 N N . ILE A 1 269 ? 8.785 -5.009 0.184 1.00 91.94 269 ILE A N 1
ATOM 2075 C CA . ILE A 1 269 ? 9.919 -5.123 1.122 1.00 91.94 269 ILE A CA 1
ATOM 2076 C C . ILE A 1 269 ? 10.008 -3.965 2.127 1.00 91.94 269 ILE A C 1
ATOM 2078 O O . ILE A 1 269 ? 11.036 -3.775 2.793 1.00 91.94 269 ILE A O 1
ATOM 2082 N N . GLY A 1 270 ? 8.921 -3.201 2.247 1.00 94.00 270 GLY A N 1
ATOM 2083 C CA . GLY A 1 270 ? 8.790 -2.095 3.190 1.00 94.00 270 GLY A CA 1
ATOM 2084 C C . GLY A 1 270 ? 9.538 -0.828 2.780 1.00 94.00 270 GLY A C 1
ATOM 2085 O O . GLY A 1 270 ? 9.861 -0.026 3.651 1.00 94.00 270 GLY A O 1
ATOM 2086 N N . ILE A 1 271 ? 9.849 -0.642 1.490 1.00 98.44 271 ILE A N 1
ATOM 2087 C CA . ILE A 1 271 ? 10.336 0.658 1.017 1.00 98.44 271 ILE A CA 1
ATOM 2088 C C . ILE A 1 271 ? 9.180 1.655 1.064 1.00 98.44 271 ILE A C 1
ATOM 2090 O O . ILE A 1 271 ? 8.143 1.420 0.446 1.00 98.44 271 ILE A O 1
ATOM 2094 N N . ASN A 1 272 ? 9.384 2.771 1.760 1.00 98.06 272 ASN A N 1
ATOM 2095 C CA . ASN A 1 272 ? 8.391 3.832 1.945 1.00 98.06 272 ASN A CA 1
ATOM 2096 C C . ASN A 1 272 ? 8.808 5.175 1.328 1.00 98.06 272 ASN A C 1
ATOM 2098 O O . ASN A 1 272 ? 8.041 6.134 1.374 1.00 98.06 272 ASN A O 1
ATOM 2102 N N . ALA A 1 273 ? 10.004 5.266 0.744 1.00 98.62 273 ALA A N 1
ATOM 2103 C CA . ALA A 1 273 ? 10.501 6.488 0.125 1.00 98.62 273 ALA A CA 1
ATOM 2104 C C . ALA A 1 273 ? 11.336 6.206 -1.130 1.00 98.62 273 ALA A C 1
ATOM 2106 O O . ALA A 1 273 ? 12.097 5.241 -1.195 1.00 98.62 273 ALA A O 1
ATOM 2107 N N . VAL A 1 274 ? 11.232 7.088 -2.120 1.00 98.81 274 VAL A N 1
ATOM 2108 C CA . VAL A 1 274 ? 12.022 7.045 -3.351 1.00 98.81 274 VAL A CA 1
ATOM 2109 C C . VAL A 1 274 ? 12.636 8.408 -3.646 1.00 98.81 274 VAL A C 1
ATOM 2111 O O . VAL A 1 274 ? 11.976 9.442 -3.511 1.00 98.81 274 VAL A O 1
ATOM 2114 N N . ARG A 1 275 ? 13.892 8.418 -4.096 1.00 98.56 275 ARG A N 1
ATOM 2115 C CA . ARG A 1 275 ? 14.548 9.601 -4.669 1.00 98.56 275 ARG A CA 1
ATOM 2116 C C . ARG A 1 275 ? 14.927 9.328 -6.114 1.00 98.56 275 ARG A C 1
ATOM 2118 O O . ARG A 1 275 ? 15.291 8.216 -6.486 1.00 98.56 275 ARG A O 1
ATOM 2125 N N . THR A 1 276 ? 14.825 10.361 -6.941 1.00 95.69 276 THR A N 1
ATOM 2126 C CA . THR A 1 276 ? 15.190 10.302 -8.360 1.00 95.69 276 THR A CA 1
ATOM 2127 C C . THR A 1 276 ? 16.278 11.314 -8.695 1.00 95.69 276 THR A C 1
ATOM 2129 O O . THR A 1 276 ? 16.425 12.309 -7.995 1.00 95.69 276 THR A O 1
ATOM 2132 N N . TYR A 1 277 ? 17.023 11.113 -9.785 1.00 93.94 277 TYR A N 1
ATOM 2133 C CA . TYR A 1 277 ? 18.068 12.055 -10.238 1.00 93.94 277 TYR A CA 1
ATOM 2134 C C . TYR A 1 277 ? 17.551 13.102 -11.228 1.00 93.94 277 TYR A C 1
ATOM 2136 O O . TYR A 1 277 ? 18.091 14.202 -11.332 1.00 93.94 277 TYR A O 1
ATOM 2144 N N . GLU A 1 278 ? 16.471 12.773 -11.932 1.00 94.88 278 GLU A N 1
ATOM 2145 C CA . GLU A 1 278 ? 15.716 13.688 -12.784 1.00 94.88 278 GLU A CA 1
ATOM 2146 C C . GLU A 1 278 ? 14.285 13.825 -12.248 1.00 94.88 278 GLU A C 1
ATOM 2148 O O . GLU A 1 278 ? 13.743 12.861 -11.693 1.00 94.88 278 GLU A O 1
ATOM 2153 N N . PRO A 1 279 ? 13.631 14.984 -12.426 1.00 94.94 279 PRO A N 1
ATOM 2154 C CA . PRO A 1 279 ? 12.331 15.234 -11.824 1.00 94.94 279 PRO A CA 1
ATOM 2155 C C . PRO A 1 279 ? 11.253 14.308 -12.386 1.00 94.94 279 PRO A C 1
ATOM 2157 O O . PRO A 1 279 ? 11.058 14.221 -13.606 1.00 94.94 279 PRO A O 1
ATOM 2160 N N . ILE A 1 280 ? 10.470 13.696 -11.498 1.00 97.19 280 ILE A N 1
ATOM 2161 C CA . ILE A 1 280 ? 9.202 13.074 -11.880 1.00 97.19 280 ILE A CA 1
ATOM 2162 C C . ILE A 1 280 ? 8.207 14.202 -12.149 1.00 97.19 280 ILE A C 1
ATOM 2164 O O . ILE A 1 280 ? 7.898 15.002 -11.267 1.00 97.19 280 ILE A O 1
ATOM 2168 N N . THR A 1 281 ? 7.716 14.275 -13.385 1.00 95.81 281 THR A N 1
ATOM 2169 C CA . THR A 1 281 ? 6.748 15.298 -13.826 1.00 95.81 281 THR A CA 1
ATOM 2170 C C . THR A 1 281 ? 5.401 14.729 -14.245 1.00 95.81 281 THR A C 1
ATOM 2172 O O . THR A 1 281 ? 4.441 15.478 -14.417 1.00 95.81 281 THR A O 1
ATOM 2175 N N . ASP A 1 282 ? 5.339 13.412 -14.408 1.00 94.75 282 ASP A N 1
ATOM 2176 C CA . ASP A 1 282 ? 4.141 12.679 -14.776 1.00 94.75 282 ASP A CA 1
ATOM 2177 C C . ASP A 1 282 ? 3.345 12.344 -13.515 1.00 94.75 282 ASP A C 1
ATOM 2179 O O . ASP A 1 282 ? 3.813 11.576 -12.673 1.00 94.75 282 ASP A O 1
ATOM 2183 N N . THR A 1 283 ? 2.147 12.914 -13.380 1.00 94.06 283 THR A N 1
ATOM 2184 C CA . THR A 1 283 ? 1.304 12.695 -12.199 1.00 94.06 283 THR A CA 1
ATOM 2185 C C . THR A 1 283 ? 0.897 11.237 -12.056 1.00 94.06 283 THR A C 1
ATOM 2187 O O . THR A 1 283 ? 0.816 10.769 -10.938 1.00 94.06 283 THR A O 1
ATOM 2190 N N . PHE A 1 284 ? 0.789 10.465 -13.144 1.00 91.19 284 PHE A N 1
ATOM 2191 C CA . PHE A 1 284 ? 0.506 9.028 -13.041 1.00 91.19 284 PHE A CA 1
ATOM 2192 C C . PHE A 1 284 ? 1.581 8.273 -12.244 1.00 91.19 284 PHE A C 1
ATOM 2194 O O . PHE A 1 284 ? 1.276 7.340 -11.503 1.00 91.19 284 PHE A O 1
ATOM 2201 N N . VAL A 1 285 ? 2.848 8.668 -12.392 1.00 97.00 285 VAL A N 1
ATOM 2202 C CA . VAL A 1 285 ? 3.961 8.058 -11.653 1.00 97.00 285 VAL A CA 1
ATOM 2203 C C . VAL A 1 285 ? 3.851 8.409 -10.169 1.00 97.00 285 VAL A C 1
ATOM 2205 O O . VAL A 1 285 ? 3.973 7.529 -9.323 1.00 97.00 285 VAL A O 1
ATOM 2208 N N . LEU A 1 286 ? 3.561 9.674 -9.858 1.00 97.25 286 LEU A N 1
ATOM 2209 C CA . LEU A 1 286 ? 3.370 10.143 -8.485 1.00 97.25 286 LEU A CA 1
ATOM 2210 C C . LEU A 1 286 ? 2.128 9.511 -7.828 1.00 97.25 286 LEU A C 1
ATOM 2212 O O . LEU A 1 286 ? 2.210 9.045 -6.698 1.00 97.25 286 LEU A O 1
ATOM 2216 N N . ASP A 1 287 ? 1.006 9.424 -8.546 1.00 91.50 287 ASP A N 1
ATOM 2217 C CA . ASP A 1 287 ? -0.223 8.744 -8.118 1.00 91.50 287 ASP A CA 1
ATOM 2218 C C . ASP A 1 287 ? 0.040 7.268 -7.813 1.00 91.50 287 ASP A C 1
ATOM 2220 O O . ASP A 1 287 ? -0.518 6.711 -6.870 1.00 91.50 287 ASP A O 1
ATOM 2224 N N . THR A 1 288 ? 0.888 6.619 -8.614 1.00 87.56 288 THR A N 1
ATOM 2225 C CA . THR A 1 288 ? 1.261 5.218 -8.399 1.00 87.56 288 THR A CA 1
ATOM 2226 C C . THR A 1 288 ? 2.092 5.070 -7.130 1.00 87.56 288 THR A C 1
ATOM 2228 O O . THR A 1 288 ? 1.753 4.229 -6.305 1.00 87.56 288 THR A O 1
ATOM 2231 N N . PHE A 1 289 ? 3.110 5.908 -6.914 1.00 97.81 289 PHE A N 1
ATOM 2232 C CA . PHE A 1 289 ? 3.881 5.877 -5.667 1.00 97.81 289 PHE A CA 1
ATOM 2233 C C . PHE A 1 289 ? 3.016 6.134 -4.435 1.00 97.81 289 PHE A C 1
ATOM 2235 O O . PHE A 1 289 ? 3.062 5.344 -3.495 1.00 97.81 289 PHE A O 1
ATOM 2242 N N . HIS A 1 290 ? 2.146 7.145 -4.482 1.00 95.06 290 HIS A N 1
ATOM 2243 C CA . HIS A 1 290 ? 1.201 7.420 -3.401 1.00 95.06 290 HIS A CA 1
ATOM 2244 C C . HIS A 1 290 ? 0.299 6.212 -3.100 1.00 95.06 290 HIS A C 1
ATOM 2246 O O . HIS A 1 290 ? 0.120 5.845 -1.944 1.00 95.06 290 HIS A O 1
ATOM 2252 N N . ARG A 1 291 ? -0.207 5.525 -4.135 1.00 93.12 291 ARG A N 1
ATOM 2253 C CA . ARG A 1 291 ? -1.033 4.311 -3.982 1.00 93.12 291 ARG A CA 1
ATOM 2254 C C . ARG A 1 291 ? -0.294 3.150 -3.309 1.00 93.12 291 ARG A C 1
ATOM 2256 O O . ARG A 1 291 ? -0.939 2.308 -2.698 1.00 93.12 291 ARG A O 1
ATOM 2263 N N . TYR A 1 292 ? 1.028 3.085 -3.446 1.00 91.06 292 TYR A N 1
ATOM 2264 C CA . TYR A 1 292 ? 1.873 2.087 -2.785 1.00 91.06 292 TYR A CA 1
ATOM 2265 C C . TYR A 1 292 ? 2.432 2.572 -1.435 1.00 91.06 292 TYR A C 1
ATOM 2267 O O . TYR A 1 292 ? 3.256 1.877 -0.850 1.00 91.06 292 TYR A O 1
ATOM 2275 N N . GLY A 1 293 ? 2.004 3.739 -0.934 1.00 94.19 293 GLY A N 1
ATOM 2276 C CA . GLY A 1 293 ? 2.510 4.305 0.321 1.00 94.19 293 GLY A CA 1
ATOM 2277 C C . GLY A 1 293 ? 3.970 4.761 0.239 1.00 94.19 293 GLY A C 1
ATOM 2278 O O . GLY A 1 293 ? 4.675 4.752 1.243 1.00 94.19 293 GLY A O 1
ATOM 2279 N N . ILE A 1 294 ? 4.442 5.118 -0.961 1.00 98.44 294 ILE A N 1
ATOM 2280 C CA . ILE A 1 294 ? 5.824 5.531 -1.209 1.00 98.44 294 ILE A CA 1
ATOM 2281 C C . ILE A 1 294 ? 5.879 7.044 -1.404 1.00 98.44 294 ILE A C 1
ATOM 2283 O O . ILE A 1 294 ? 5.308 7.605 -2.341 1.00 98.44 294 IL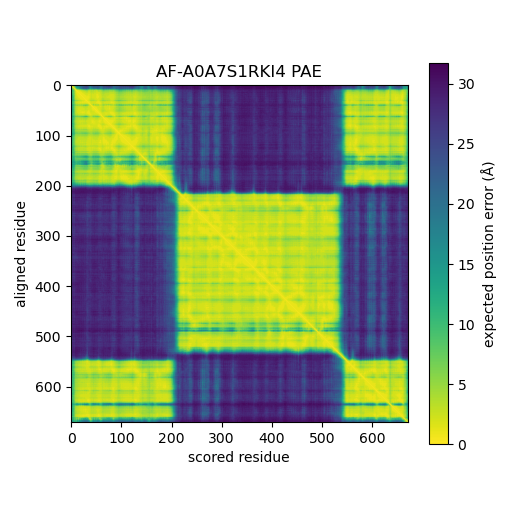E A O 1
ATOM 2287 N N . TRP A 1 295 ? 6.637 7.693 -0.534 1.00 98.50 295 TRP A N 1
ATOM 2288 C CA . TRP A 1 295 ? 6.932 9.114 -0.568 1.00 98.50 295 TRP A CA 1
ATOM 2289 C C . TRP A 1 295 ? 8.016 9.453 -1.590 1.00 98.50 295 TRP A C 1
ATOM 2291 O O . TRP A 1 295 ? 8.997 8.731 -1.746 1.00 98.50 295 TRP A O 1
ATOM 2301 N N . VAL A 1 296 ? 7.879 10.588 -2.271 1.00 98.69 296 VAL A N 1
ATOM 2302 C CA . VAL A 1 296 ? 8.794 11.010 -3.336 1.00 98.69 296 VAL A CA 1
ATOM 2303 C C . VAL A 1 296 ? 9.637 12.199 -2.878 1.00 98.69 296 VAL A C 1
ATOM 2305 O O . VAL A 1 296 ? 9.140 13.317 -2.714 1.00 98.69 296 VAL A O 1
ATOM 2308 N N . ALA A 1 297 ? 10.943 11.972 -2.751 1.00 98.62 297 ALA A N 1
ATOM 2309 C CA . ALA A 1 297 ? 11.965 13.008 -2.670 1.00 98.62 297 ALA A CA 1
ATOM 2310 C C . ALA A 1 297 ? 12.350 13.432 -4.100 1.00 98.62 297 ALA A C 1
ATOM 2312 O O . ALA A 1 297 ? 13.240 12.862 -4.736 1.00 98.62 297 ALA A O 1
ATOM 2313 N N . ASN A 1 298 ? 11.615 14.400 -4.652 1.00 98.31 298 ASN A N 1
ATOM 2314 C CA . ASN A 1 298 ? 11.668 14.717 -6.080 1.00 98.31 298 ASN A CA 1
ATOM 2315 C C . ASN A 1 298 ? 12.814 15.696 -6.388 1.00 98.31 298 ASN A C 1
ATOM 2317 O O . ASN A 1 298 ? 12.776 16.862 -5.975 1.00 98.31 298 ASN A O 1
ATOM 2321 N N . THR A 1 299 ? 13.825 15.256 -7.143 1.00 98.00 299 THR A N 1
ATOM 2322 C CA . THR A 1 299 ? 14.942 16.124 -7.551 1.00 98.00 299 THR A CA 1
ATOM 2323 C C . THR A 1 299 ? 14.514 17.088 -8.643 1.00 98.00 299 THR A C 1
ATOM 2325 O O . THR A 1 299 ? 14.361 16.729 -9.808 1.00 98.00 299 THR A O 1
ATOM 2328 N N . VAL A 1 300 ? 14.355 18.358 -8.274 1.00 97.75 300 VAL A N 1
ATOM 2329 C CA . VAL A 1 300 ? 13.888 19.423 -9.178 1.00 97.75 300 VAL A CA 1
ATOM 2330 C C . VAL A 1 300 ? 15.019 20.275 -9.749 1.00 97.75 300 VAL A C 1
ATOM 2332 O O . VAL A 1 300 ? 14.784 21.094 -10.644 1.00 97.75 300 VAL A O 1
ATOM 2335 N N . TYR A 1 301 ? 16.248 20.085 -9.260 1.00 97.62 301 TYR A N 1
ATOM 2336 C CA . TYR A 1 301 ? 17.430 20.791 -9.746 1.00 97.62 301 TYR A CA 1
ATOM 2337 C C . TYR A 1 301 ? 18.700 19.930 -9.636 1.00 97.62 301 TYR A C 1
ATOM 2339 O O . TYR A 1 301 ? 19.398 19.976 -8.629 1.00 97.62 301 TYR A O 1
ATOM 2347 N N . SER A 1 302 ? 19.017 19.163 -10.681 1.00 94.56 302 SER A N 1
ATOM 2348 C CA . SER A 1 302 ? 20.175 18.251 -10.728 1.00 94.56 302 SER A CA 1
ATOM 2349 C C . SER A 1 302 ? 21.445 18.867 -11.340 1.00 94.56 302 SER A C 1
ATOM 2351 O O . SER A 1 302 ? 22.555 18.466 -11.003 1.00 94.56 302 SER A O 1
ATOM 2353 N N . TYR A 1 303 ? 21.304 19.867 -12.221 1.00 95.69 303 TYR A N 1
ATOM 2354 C CA . TYR A 1 303 ? 22.399 20.398 -13.044 1.00 95.69 303 TYR A CA 1
ATOM 2355 C C . TYR A 1 303 ? 22.554 21.921 -12.938 1.00 95.69 303 TYR A C 1
ATOM 2357 O O . TYR A 1 303 ? 21.618 22.680 -13.202 1.00 95.69 303 TYR A O 1
ATOM 2365 N N . GLY A 1 304 ? 23.774 22.383 -12.646 1.00 94.88 304 GLY A N 1
ATOM 2366 C CA . GLY A 1 304 ? 24.124 23.786 -12.409 1.00 94.88 304 GLY A CA 1
ATOM 2367 C C . GLY A 1 304 ? 23.961 24.713 -13.618 1.00 94.88 304 GLY A C 1
ATOM 2368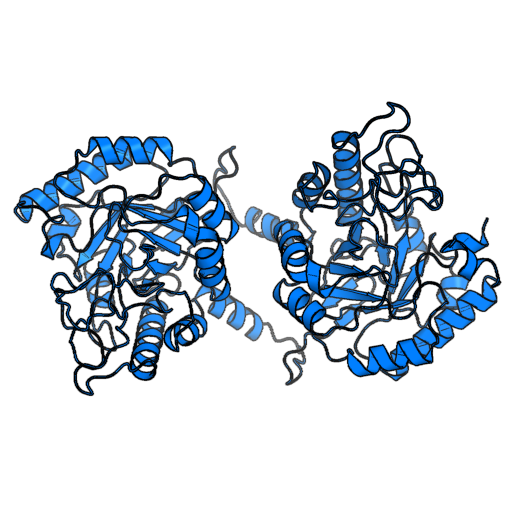 O O . GLY A 1 304 ? 23.862 25.925 -13.433 1.00 94.88 304 GLY A O 1
ATOM 2369 N N . GLY A 1 305 ? 23.912 24.165 -14.838 1.00 92.62 305 GLY A N 1
ATOM 2370 C CA . GLY A 1 305 ? 23.612 24.921 -16.060 1.00 92.62 305 GLY A CA 1
ATOM 2371 C C . GLY A 1 305 ? 22.116 25.156 -16.305 1.00 92.62 305 GLY A C 1
ATOM 2372 O O . GLY A 1 305 ? 21.755 25.905 -17.214 1.00 92.62 305 GLY A O 1
ATOM 2373 N N . SER A 1 306 ? 21.232 24.544 -15.511 1.00 93.19 306 SER A N 1
ATOM 2374 C CA . SER A 1 306 ? 19.789 24.772 -15.604 1.00 93.19 306 SER A CA 1
ATOM 2375 C C . SER A 1 306 ? 19.398 26.133 -15.032 1.00 93.19 306 SER A C 1
ATOM 2377 O O . SER A 1 306 ? 19.967 26.624 -14.063 1.00 93.19 306 SER A O 1
ATOM 2379 N N . SER A 1 307 ? 18.361 26.757 -15.594 1.00 93.88 307 SER A N 1
ATOM 2380 C CA . SER A 1 307 ? 17.790 27.957 -14.977 1.00 93.88 307 SER A CA 1
ATOM 2381 C C . SER A 1 307 ? 17.073 27.589 -13.669 1.00 93.88 307 SER A C 1
ATOM 2383 O O . SER A 1 307 ? 16.212 26.705 -13.708 1.00 93.88 307 SER A O 1
ATOM 2385 N N . PRO A 1 308 ? 17.292 28.309 -12.549 1.00 93.00 308 PRO A N 1
ATOM 2386 C CA . PRO A 1 308 ? 16.493 28.150 -11.327 1.00 93.00 308 PRO A CA 1
ATOM 2387 C C . PRO A 1 308 ? 14.978 28.262 -11.559 1.00 93.00 308 PRO A C 1
ATOM 2389 O O . PRO A 1 308 ? 14.184 27.628 -10.868 1.00 93.00 308 PRO A O 1
ATOM 2392 N N . ARG A 1 309 ? 14.554 29.007 -12.594 1.00 90.62 309 ARG A N 1
ATOM 2393 C CA . ARG A 1 309 ? 13.139 29.121 -12.984 1.00 90.62 309 ARG A CA 1
ATOM 2394 C C . ARG A 1 309 ? 12.515 27.781 -13.383 1.00 90.62 309 ARG A C 1
ATOM 2396 O O . ARG A 1 309 ? 11.308 27.623 -13.235 1.00 90.62 309 ARG A O 1
ATOM 2403 N N . ARG A 1 310 ? 13.306 26.820 -13.875 1.00 93.19 310 ARG A N 1
ATOM 2404 C CA . ARG A 1 310 ? 12.813 25.474 -14.203 1.00 93.19 310 ARG A CA 1
ATOM 2405 C C . ARG A 1 310 ? 12.361 24.742 -12.941 1.00 93.19 310 ARG A C 1
ATOM 2407 O O . ARG A 1 310 ? 11.257 24.213 -12.938 1.00 93.19 310 ARG A O 1
ATOM 2414 N N . ALA A 1 311 ? 13.152 24.786 -11.867 1.00 94.50 311 ALA A N 1
ATOM 2415 C CA . ALA A 1 311 ? 12.764 24.211 -10.578 1.00 94.50 311 ALA A CA 1
ATOM 2416 C C . ALA A 1 311 ? 11.467 24.855 -10.058 1.00 94.50 311 ALA A C 1
ATOM 2418 O O . ALA A 1 311 ? 10.520 24.151 -9.726 1.00 94.50 311 ALA A O 1
ATOM 2419 N N . ALA A 1 312 ? 11.359 26.187 -10.123 1.00 91.31 312 ALA A N 1
ATOM 2420 C CA . ALA A 1 312 ? 10.137 26.908 -9.753 1.00 91.31 312 ALA A CA 1
ATOM 2421 C C . ALA A 1 312 ? 8.884 26.468 -10.537 1.00 91.31 312 ALA A C 1
ATOM 2423 O O . ALA A 1 312 ? 7.789 26.392 -9.979 1.00 91.31 312 ALA A O 1
ATOM 2424 N N . GLN A 1 313 ? 9.017 26.191 -11.836 1.00 93.62 313 GLN A N 1
ATOM 2425 C CA . GLN A 1 313 ? 7.907 25.704 -12.663 1.00 93.62 313 GLN A CA 1
ATOM 2426 C C . GLN A 1 313 ? 7.475 24.286 -12.279 1.00 93.62 313 GLN A C 1
ATOM 2428 O O . GLN A 1 313 ? 6.284 23.983 -12.324 1.00 93.62 313 GLN A O 1
ATOM 2433 N N . LEU A 1 314 ? 8.432 23.425 -11.927 1.00 96.31 314 LEU A N 1
ATOM 2434 C CA . LEU A 1 314 ? 8.163 22.060 -11.479 1.00 96.31 314 LEU A CA 1
ATOM 2435 C C . LEU A 1 314 ? 7.458 22.061 -10.122 1.00 96.31 314 LEU A C 1
ATOM 2437 O O . LEU A 1 314 ? 6.393 21.464 -10.001 1.00 96.31 314 LEU A O 1
ATOM 2441 N N . VAL A 1 315 ? 7.983 22.819 -9.158 1.00 97.56 315 VAL A N 1
ATOM 2442 C CA . VAL A 1 315 ? 7.390 22.960 -7.821 1.00 97.56 315 VAL A CA 1
ATOM 2443 C C . VAL A 1 315 ? 5.959 23.479 -7.913 1.00 97.56 315 VAL A C 1
ATOM 2445 O O . VAL A 1 315 ? 5.045 22.831 -7.422 1.00 97.56 315 VAL A O 1
ATOM 2448 N N . ASN A 1 316 ? 5.703 24.578 -8.631 1.00 95.69 316 ASN A N 1
ATOM 2449 C CA . ASN A 1 316 ? 4.335 25.104 -8.759 1.00 95.69 316 ASN A CA 1
ATOM 2450 C C . ASN A 1 316 ? 3.347 24.116 -9.389 1.00 95.69 316 ASN A C 1
ATOM 2452 O O . ASN A 1 316 ? 2.161 24.159 -9.076 1.00 95.69 316 ASN A O 1
ATOM 2456 N N . ARG A 1 317 ? 3.823 23.252 -10.291 1.00 95.44 317 ARG A N 1
ATOM 2457 C CA . ARG A 1 317 ? 2.988 22.243 -10.945 1.00 95.44 317 ARG A CA 1
ATOM 2458 C C . ARG A 1 317 ? 2.644 21.086 -10.009 1.00 95.44 317 ARG A C 1
ATOM 2460 O O . ARG A 1 317 ? 1.568 20.519 -10.149 1.00 95.44 317 ARG A O 1
ATOM 2467 N N . LEU A 1 318 ? 3.559 20.718 -9.115 1.00 95.94 318 LEU A N 1
ATOM 2468 C CA . LEU A 1 318 ? 3.535 19.429 -8.423 1.00 95.94 318 LEU A CA 1
ATOM 2469 C C . LEU A 1 318 ? 3.369 19.538 -6.901 1.00 95.94 318 LEU A C 1
ATOM 2471 O O . LEU A 1 318 ? 3.023 18.542 -6.282 1.00 95.94 318 LEU A O 1
ATOM 2475 N N . LYS A 1 319 ? 3.538 20.721 -6.298 1.00 94.88 319 LYS A N 1
ATOM 2476 C CA . LYS A 1 319 ? 3.464 20.949 -4.838 1.00 94.88 319 LYS A CA 1
ATOM 2477 C C . LYS A 1 319 ? 2.148 20.585 -4.160 1.00 94.88 319 LYS A C 1
ATOM 2479 O O . LYS A 1 319 ? 2.075 20.586 -2.946 1.00 94.88 319 LYS A O 1
ATOM 2484 N N . ASN A 1 320 ? 1.092 20.328 -4.922 1.00 92.75 320 ASN A N 1
ATOM 2485 C CA . ASN A 1 320 ? -0.183 19.888 -4.360 1.00 92.75 320 ASN A CA 1
ATOM 2486 C C . ASN A 1 320 ? -0.382 18.371 -4.488 1.00 92.75 320 ASN A C 1
ATOM 2488 O O . ASN A 1 320 ? -1.445 17.879 -4.128 1.00 92.75 320 ASN A O 1
ATOM 2492 N N . HIS A 1 321 ? 0.585 17.639 -5.045 1.00 94.44 321 HIS A N 1
ATOM 2493 C CA . HIS A 1 321 ? 0.468 16.200 -5.223 1.00 94.44 321 HIS A CA 1
ATOM 2494 C C . HIS A 1 321 ? 0.789 15.481 -3.906 1.00 94.44 321 HIS A C 1
ATOM 2496 O O . HIS A 1 321 ? 1.892 15.667 -3.392 1.00 94.44 321 HIS A O 1
ATOM 2502 N N . PRO A 1 322 ? -0.084 14.590 -3.404 1.00 94.75 322 PRO A N 1
ATOM 2503 C CA . PRO A 1 322 ? 0.075 13.963 -2.085 1.00 94.75 322 PRO A CA 1
ATOM 2504 C C . PRO A 1 322 ? 1.236 12.960 -1.985 1.00 94.75 322 PRO A C 1
ATOM 2506 O O . PRO A 1 322 ? 1.459 12.385 -0.938 1.00 94.75 322 PRO A O 1
ATOM 2509 N N . ALA A 1 323 ? 1.984 12.738 -3.069 1.00 96.12 323 ALA A N 1
ATOM 2510 C CA . ALA A 1 323 ? 3.133 11.831 -3.073 1.00 96.12 323 ALA A CA 1
ATOM 2511 C C . ALA A 1 323 ? 4.435 12.559 -2.720 1.00 96.12 323 ALA A C 1
ATOM 2513 O O . ALA A 1 323 ? 5.454 11.920 -2.477 1.00 96.12 323 ALA A O 1
ATOM 2514 N N . ILE A 1 324 ? 4.453 13.893 -2.813 1.00 98.06 324 ILE A N 1
ATOM 2515 C CA . ILE A 1 324 ? 5.677 14.673 -2.657 1.00 98.06 324 ILE A CA 1
ATOM 2516 C C . ILE A 1 324 ? 5.986 14.790 -1.173 1.00 98.06 324 ILE A C 1
ATOM 2518 O O . ILE A 1 324 ? 5.185 15.322 -0.418 1.00 98.06 324 ILE A O 1
ATOM 2522 N N . LEU A 1 325 ? 7.170 14.330 -0.779 1.00 98.25 325 LEU A N 1
ATOM 2523 C CA . LEU A 1 325 ? 7.675 14.500 0.581 1.00 98.25 325 LEU A CA 1
ATOM 2524 C C . LEU A 1 325 ? 8.560 15.737 0.691 1.00 98.25 325 LEU A C 1
ATOM 2526 O O . LEU A 1 325 ? 8.431 16.528 1.616 1.00 98.25 325 LEU A O 1
ATOM 2530 N N . MET A 1 326 ? 9.485 15.902 -0.254 1.00 98.44 326 MET A N 1
ATOM 2531 C CA . MET A 1 326 ? 10.462 16.988 -0.227 1.00 98.44 326 MET A CA 1
ATOM 2532 C C . MET A 1 326 ? 11.020 17.296 -1.614 1.00 98.44 326 MET A C 1
ATOM 2534 O O . MET A 1 326 ? 11.007 16.454 -2.518 1.00 98.44 326 MET A O 1
ATOM 2538 N N . TRP A 1 327 ? 11.556 18.506 -1.765 1.00 98.69 327 TRP A N 1
ATOM 2539 C CA . TRP A 1 327 ? 12.218 18.956 -2.988 1.00 98.69 327 TRP A CA 1
ATOM 2540 C C . TRP A 1 327 ? 13.729 18.823 -2.869 1.00 98.69 327 TRP A C 1
ATOM 2542 O O . TRP A 1 327 ? 14.330 19.459 -2.008 1.00 98.69 327 TRP A O 1
ATOM 2552 N N . VAL A 1 328 ? 14.356 18.056 -3.759 1.00 98.75 328 VAL A N 1
ATOM 2553 C CA . VAL A 1 328 ? 15.802 17.795 -3.699 1.00 98.75 328 VAL A CA 1
ATOM 2554 C C . VAL A 1 328 ? 16.570 18.681 -4.689 1.00 98.75 328 VAL A C 1
ATOM 2556 O O . VAL A 1 328 ? 16.168 18.860 -5.849 1.00 98.75 328 VAL A O 1
ATOM 2559 N N . ILE A 1 329 ? 17.687 19.246 -4.224 1.00 98.56 329 ILE A N 1
ATOM 2560 C CA . ILE A 1 329 ? 18.632 20.055 -5.000 1.00 98.56 329 ILE A CA 1
ATOM 2561 C C . ILE A 1 329 ? 20.003 19.369 -5.016 1.00 98.56 329 ILE A C 1
ATOM 2563 O O . ILE A 1 329 ? 20.638 19.199 -3.978 1.00 98.56 329 ILE A O 1
ATOM 2567 N N . GLY A 1 330 ? 20.502 19.087 -6.217 1.00 97.31 330 GLY A N 1
ATOM 2568 C CA . GLY A 1 330 ? 21.833 18.537 -6.453 1.00 97.31 330 GLY A CA 1
ATOM 2569 C C . GLY A 1 330 ? 21.996 17.077 -6.026 1.00 97.31 330 GLY A C 1
ATOM 2570 O O . GLY A 1 330 ? 21.150 16.501 -5.350 1.00 97.31 330 GLY A O 1
ATOM 2571 N N . ASN A 1 331 ? 23.121 16.500 -6.441 1.00 97.25 331 ASN A N 1
ATOM 2572 C CA . ASN A 1 331 ? 23.628 15.211 -5.983 1.00 97.25 331 ASN A CA 1
ATOM 2573 C C . ASN A 1 331 ? 25.138 15.334 -5.811 1.00 97.25 331 ASN A C 1
ATOM 2575 O O . ASN A 1 331 ? 25.791 15.802 -6.747 1.00 97.25 331 ASN A O 1
ATOM 2579 N N . GLU A 1 332 ? 25.669 14.989 -4.636 1.00 96.12 332 GLU A N 1
ATOM 2580 C CA . GLU A 1 332 ? 27.106 15.053 -4.310 1.00 96.12 332 GLU A CA 1
ATOM 2581 C C . GLU A 1 332 ? 27.817 16.310 -4.843 1.00 96.12 332 GLU A C 1
ATOM 2583 O O . GLU A 1 332 ? 28.920 16.278 -5.403 1.00 96.12 332 GLU A O 1
ATOM 2588 N N . TRP A 1 333 ? 27.141 17.455 -4.765 1.00 96.56 333 TRP A N 1
ATOM 2589 C CA . TRP A 1 333 ? 27.520 18.597 -5.593 1.00 96.56 333 TRP A CA 1
ATOM 2590 C C . TRP A 1 333 ? 28.848 19.233 -5.161 1.00 96.56 333 TRP A C 1
ATOM 2592 O O . TRP A 1 333 ? 29.422 20.010 -5.921 1.00 96.56 333 TRP A O 1
ATOM 2602 N N . ASN A 1 334 ? 29.380 18.879 -3.990 1.00 95.94 334 ASN A N 1
ATOM 2603 C CA . ASN A 1 334 ? 30.736 19.217 -3.557 1.00 95.94 334 ASN A CA 1
ATOM 2604 C C . ASN A 1 334 ? 31.844 18.492 -4.318 1.00 95.94 334 ASN A C 1
ATOM 2606 O O . ASN A 1 334 ? 32.970 18.987 -4.329 1.00 95.94 334 ASN A O 1
ATOM 2610 N N . TYR A 1 335 ? 31.557 17.357 -4.950 1.00 94.38 335 TYR A N 1
ATOM 2611 C CA . TYR A 1 335 ? 32.526 16.656 -5.791 1.00 94.38 335 TYR A CA 1
ATOM 2612 C C . TYR A 1 335 ? 32.434 17.103 -7.248 1.00 94.38 335 TYR A C 1
ATOM 2614 O O . TYR A 1 335 ? 33.455 17.308 -7.902 1.00 94.38 335 TYR A O 1
ATOM 2622 N N . ASN A 1 336 ? 31.214 17.296 -7.753 1.00 94.94 336 ASN A N 1
ATOM 2623 C CA . ASN A 1 336 ? 30.965 17.518 -9.181 1.00 94.94 336 ASN A CA 1
ATOM 2624 C C . ASN A 1 336 ? 30.548 18.956 -9.552 1.00 94.94 336 ASN A C 1
ATOM 2626 O O . ASN A 1 336 ? 30.366 19.249 -10.734 1.00 94.94 336 ASN A O 1
ATOM 2630 N N . MET A 1 337 ? 30.393 19.852 -8.573 1.00 97.12 337 MET A N 1
ATOM 2631 C CA . MET A 1 337 ? 29.995 21.254 -8.765 1.00 97.12 337 MET A CA 1
ATOM 2632 C C . MET A 1 337 ? 28.663 21.407 -9.521 1.00 97.12 337 MET A C 1
ATOM 2634 O O . MET A 1 337 ? 28.546 22.197 -10.464 1.00 97.12 337 MET A O 1
ATOM 2638 N N . LEU A 1 338 ? 27.648 20.633 -9.107 1.00 96.62 338 LEU A N 1
ATOM 2639 C CA . LEU A 1 338 ? 26.347 20.488 -9.783 1.00 96.62 338 LEU A CA 1
ATOM 2640 C C . LEU A 1 338 ? 26.507 20.023 -11.242 1.00 96.62 338 LEU A C 1
ATOM 2642 O O . LEU A 1 338 ? 25.862 20.557 -12.152 1.00 96.62 338 LEU A O 1
ATOM 2646 N N . TYR A 1 339 ? 27.427 19.085 -11.466 1.00 94.94 339 TYR A N 1
ATOM 2647 C CA . TYR A 1 339 ? 27.851 18.572 -12.773 1.00 94.94 339 TYR A CA 1
ATOM 2648 C C . TYR A 1 339 ? 28.208 19.674 -13.787 1.00 94.94 339 TYR A C 1
ATOM 2650 O O . TYR A 1 339 ? 28.009 19.516 -14.991 1.00 94.94 339 TYR A O 1
ATOM 2658 N N . SER A 1 340 ? 28.715 20.817 -13.317 1.00 95.25 340 SER A N 1
ATOM 2659 C CA . SER A 1 340 ? 28.983 22.013 -14.122 1.00 95.25 340 SER A CA 1
ATOM 2660 C C . SER A 1 340 ? 30.371 22.590 -13.827 1.00 95.25 340 SER A C 1
ATOM 2662 O O . SER A 1 340 ? 31.074 22.152 -12.926 1.00 95.25 340 SER A O 1
ATOM 2664 N N . LYS A 1 341 ? 30.792 23.606 -14.586 1.00 95.00 341 LYS A N 1
ATOM 2665 C CA . LYS A 1 341 ? 32.093 24.284 -14.412 1.00 95.00 341 LYS A CA 1
ATOM 2666 C C . LYS A 1 341 ? 32.064 25.370 -13.327 1.00 95.00 341 LYS A C 1
ATOM 2668 O O . LYS A 1 341 ? 32.737 26.387 -13.467 1.00 95.00 341 LYS A O 1
ATOM 2673 N N . LEU A 1 342 ? 31.236 25.190 -12.302 1.00 96.56 342 LEU A N 1
ATOM 2674 C CA . LEU A 1 342 ? 31.140 26.126 -11.186 1.00 96.56 342 LEU A CA 1
ATOM 2675 C C . LEU A 1 342 ? 32.320 25.913 -10.236 1.00 96.56 342 LEU A C 1
ATOM 2677 O O . LEU A 1 342 ? 32.812 24.800 -10.069 1.00 96.56 342 LEU A O 1
ATOM 2681 N N . THR A 1 343 ? 32.758 26.979 -9.584 1.00 97.31 343 THR A N 1
ATOM 2682 C CA . THR A 1 343 ? 33.596 26.877 -8.385 1.00 97.31 343 THR A CA 1
ATOM 2683 C C . THR A 1 343 ? 32.763 26.384 -7.190 1.00 97.31 343 THR A C 1
ATOM 2685 O O . THR A 1 343 ? 31.537 26.534 -7.201 1.00 97.31 343 THR A O 1
ATOM 2688 N N . PRO A 1 344 ? 33.388 25.866 -6.114 1.00 95.31 344 PRO A N 1
ATOM 2689 C CA . PRO A 1 344 ? 32.664 25.470 -4.899 1.00 95.31 344 PRO A CA 1
ATOM 2690 C C . PRO A 1 344 ? 31.766 26.576 -4.326 1.00 95.31 344 PRO A C 1
ATOM 2692 O O . PRO A 1 344 ? 30.626 26.326 -3.928 1.00 95.31 344 PRO A O 1
ATOM 2695 N N . THR A 1 345 ? 32.250 27.821 -4.338 1.00 96.19 345 THR A N 1
ATOM 2696 C CA . THR A 1 345 ? 31.488 28.996 -3.897 1.00 96.19 345 THR A CA 1
ATOM 2697 C C . THR A 1 345 ? 30.281 29.264 -4.795 1.00 96.19 345 THR A C 1
ATOM 2699 O O . THR A 1 345 ? 29.188 29.517 -4.291 1.00 96.19 345 THR A O 1
ATOM 2702 N N . GLU A 1 346 ? 30.438 29.176 -6.117 1.00 97.12 346 GLU A N 1
ATOM 2703 C CA . GLU A 1 346 ? 29.333 29.387 -7.061 1.00 97.12 346 GLU A CA 1
ATOM 2704 C C . GLU A 1 346 ? 28.296 28.259 -7.009 1.00 97.12 346 GLU A C 1
ATOM 2706 O O . GLU A 1 346 ? 27.100 28.529 -7.116 1.00 97.12 346 GLU A O 1
ATOM 2711 N N . ALA A 1 347 ? 28.726 27.007 -6.823 1.00 97.50 347 ALA A N 1
ATOM 2712 C CA . ALA A 1 347 ? 27.823 25.880 -6.607 1.00 97.50 347 ALA A CA 1
ATOM 2713 C C . ALA A 1 347 ? 27.005 26.075 -5.321 1.00 97.50 347 ALA A C 1
ATOM 2715 O O . ALA A 1 347 ? 25.780 25.949 -5.348 1.00 97.50 347 ALA A O 1
ATOM 2716 N N . SER A 1 348 ? 27.656 26.498 -4.233 1.00 97.31 348 SER A N 1
ATOM 2717 C CA . SER A 1 348 ? 26.984 26.793 -2.960 1.00 97.31 348 SER A CA 1
ATOM 2718 C C . SER A 1 348 ? 25.981 27.948 -3.100 1.00 97.31 348 SER A C 1
ATOM 2720 O O . SER A 1 348 ? 24.832 27.832 -2.678 1.00 97.31 348 SER A O 1
ATOM 2722 N N . GLU A 1 349 ? 26.363 29.048 -3.760 1.00 97.06 349 GLU A N 1
ATOM 2723 C CA . GLU A 1 349 ? 25.445 30.161 -4.051 1.00 97.06 349 GLU A CA 1
ATOM 2724 C C . GLU A 1 349 ? 24.267 29.714 -4.930 1.00 97.06 349 GLU A C 1
ATOM 2726 O O . GLU A 1 349 ? 23.131 30.157 -4.739 1.00 97.06 349 GLU A O 1
ATOM 2731 N N . ARG A 1 350 ? 24.502 28.794 -5.874 1.00 97.69 350 ARG A N 1
ATOM 2732 C CA . ARG A 1 350 ? 23.437 28.250 -6.718 1.00 97.69 350 ARG A CA 1
ATOM 2733 C C . ARG A 1 350 ? 22.430 27.444 -5.904 1.00 97.69 350 ARG A C 1
ATOM 2735 O O . ARG A 1 350 ? 21.233 27.676 -6.073 1.00 97.69 350 ARG A O 1
ATOM 2742 N N . VAL A 1 351 ? 22.891 26.544 -5.032 1.00 98.31 351 VAL A N 1
ATOM 2743 C CA . VAL A 1 351 ? 22.021 25.764 -4.132 1.00 98.31 351 VAL A CA 1
ATOM 2744 C C . VAL A 1 351 ? 21.201 26.705 -3.251 1.00 98.31 351 VAL A C 1
ATOM 2746 O O . VAL A 1 351 ? 19.976 26.596 -3.232 1.00 98.31 351 VAL A O 1
ATOM 2749 N N . ARG A 1 352 ? 21.846 27.700 -2.626 1.00 98.00 352 ARG A N 1
ATOM 2750 C CA . ARG A 1 352 ? 21.180 28.737 -1.818 1.00 98.00 352 ARG A CA 1
ATOM 2751 C C . ARG A 1 352 ? 20.081 29.462 -2.594 1.00 98.00 352 ARG A C 1
ATOM 2753 O O . ARG A 1 352 ? 18.953 29.590 -2.120 1.00 98.00 352 ARG A O 1
ATOM 2760 N N . THR A 1 353 ? 20.400 29.928 -3.802 1.00 97.75 353 THR A N 1
ATOM 2761 C CA . THR A 1 353 ? 19.457 30.646 -4.671 1.00 97.75 353 THR A CA 1
ATOM 2762 C C . THR A 1 353 ? 18.243 29.784 -5.022 1.00 97.75 353 THR A C 1
ATOM 2764 O O . THR A 1 353 ? 17.111 30.267 -4.972 1.00 97.75 353 THR A O 1
ATOM 2767 N N . VAL A 1 354 ? 18.456 28.514 -5.380 1.00 98.31 354 VAL A N 1
ATOM 2768 C CA . VAL A 1 354 ? 17.362 27.597 -5.735 1.00 98.31 354 VAL A CA 1
ATOM 2769 C C . VAL A 1 354 ? 16.519 27.257 -4.504 1.00 98.31 354 VAL A C 1
ATOM 2771 O O . VAL A 1 354 ? 15.296 27.320 -4.597 1.00 98.31 354 VAL A O 1
ATOM 2774 N N . ALA A 1 355 ? 17.135 26.992 -3.350 1.00 98.44 355 ALA A N 1
ATOM 2775 C CA . ALA A 1 355 ? 16.420 26.700 -2.107 1.00 98.44 355 ALA A CA 1
ATOM 2776 C C . ALA A 1 355 ? 15.504 27.860 -1.690 1.00 98.44 355 ALA A C 1
ATOM 2778 O O . ALA A 1 355 ? 14.311 27.657 -1.470 1.00 98.44 355 ALA A O 1
ATOM 2779 N N . ARG A 1 356 ? 16.019 29.100 -1.693 1.00 98.06 356 ARG A N 1
ATOM 2780 C CA . ARG A 1 356 ? 15.214 30.313 -1.439 1.00 98.06 356 ARG A CA 1
ATOM 2781 C C . ARG A 1 356 ? 14.029 30.431 -2.389 1.00 98.06 356 ARG A C 1
ATOM 2783 O O . ARG A 1 356 ? 12.927 30.778 -1.969 1.00 98.06 356 ARG A O 1
ATOM 2790 N N . LEU A 1 357 ? 14.256 30.149 -3.670 1.00 97.94 357 LEU A N 1
ATOM 2791 C CA . LEU A 1 357 ? 13.209 30.222 -4.680 1.00 97.94 357 LEU A CA 1
ATOM 2792 C C . LEU A 1 357 ? 12.116 29.176 -4.436 1.00 97.94 357 LEU A C 1
ATOM 2794 O O . LEU A 1 357 ? 10.943 29.532 -4.482 1.00 97.94 357 LEU A O 1
ATOM 2798 N N . ILE A 1 358 ? 12.473 27.924 -4.147 1.00 98.06 358 ILE A N 1
ATOM 2799 C CA . ILE A 1 358 ? 11.495 26.865 -3.856 1.00 98.06 358 ILE A CA 1
ATOM 2800 C C . ILE A 1 358 ? 10.661 27.231 -2.624 1.00 98.06 358 ILE A C 1
ATOM 2802 O O . ILE A 1 358 ? 9.437 27.245 -2.715 1.00 98.06 358 ILE A O 1
ATOM 2806 N N . LYS A 1 359 ? 11.304 27.657 -1.531 1.00 96.94 359 LYS A N 1
ATOM 2807 C CA . LYS A 1 359 ? 10.618 28.050 -0.285 1.00 96.94 359 LYS A CA 1
ATOM 2808 C C . LYS A 1 359 ? 9.686 29.246 -0.459 1.00 96.94 359 LYS A C 1
ATOM 2810 O O . LYS A 1 359 ? 8.679 29.353 0.229 1.00 96.94 359 LYS A O 1
ATOM 2815 N N . SER A 1 360 ? 9.986 30.146 -1.399 1.00 96.75 360 SER A N 1
ATOM 2816 C CA . SER A 1 360 ? 9.079 31.256 -1.726 1.00 96.75 360 SER A CA 1
ATOM 2817 C C . SER A 1 360 ? 7.796 30.812 -2.449 1.00 96.75 360 SER A C 1
ATOM 2819 O O . SER A 1 360 ? 6.840 31.579 -2.524 1.00 96.75 360 SER A O 1
ATOM 2821 N N . LEU A 1 361 ? 7.776 29.597 -3.009 1.00 94.94 361 LEU A N 1
ATOM 2822 C CA . LEU A 1 361 ? 6.670 29.045 -3.799 1.00 94.94 361 LEU A CA 1
ATOM 2823 C C . LEU A 1 361 ? 5.895 27.960 -3.054 1.00 94.94 361 LEU A C 1
ATOM 2825 O O . LEU A 1 361 ? 4.706 27.764 -3.326 1.00 94.94 361 LEU A O 1
ATOM 2829 N N . ASP A 1 362 ? 6.574 27.247 -2.166 1.00 96.56 362 ASP A N 1
ATOM 2830 C CA . ASP A 1 362 ? 6.060 26.126 -1.402 1.00 96.56 362 ASP A CA 1
ATOM 2831 C C . ASP A 1 362 ? 6.627 26.186 0.019 1.00 96.56 362 ASP A C 1
ATOM 2833 O O . ASP A 1 362 ? 7.816 25.961 0.235 1.00 96.56 362 ASP A O 1
ATOM 2837 N N . GLY A 1 363 ? 5.767 26.555 0.967 1.00 92.25 363 GLY A N 1
ATOM 2838 C CA . GLY A 1 363 ? 6.088 26.565 2.393 1.00 92.25 363 GLY A CA 1
ATOM 2839 C C . GLY A 1 363 ? 5.667 25.286 3.115 1.00 92.25 363 GLY A C 1
ATOM 2840 O O . GLY A 1 363 ? 5.826 25.221 4.328 1.00 92.25 363 GLY A O 1
ATOM 2841 N N . THR A 1 364 ? 5.098 24.313 2.395 1.00 91.94 364 THR A N 1
ATOM 2842 C CA . THR A 1 364 ? 4.573 23.065 2.963 1.00 91.94 364 THR A CA 1
ATOM 2843 C C . THR A 1 364 ? 5.604 21.944 2.891 1.00 91.94 364 THR A C 1
ATOM 2845 O O . THR A 1 364 ? 5.711 21.168 3.830 1.00 91.94 364 THR A O 1
ATOM 2848 N N . HIS A 1 365 ? 6.391 21.868 1.814 1.00 97.00 365 HIS A N 1
ATOM 2849 C CA . HIS A 1 365 ? 7.399 20.815 1.653 1.00 97.00 365 HIS A CA 1
ATOM 2850 C C . HIS A 1 365 ? 8.807 21.324 1.989 1.00 97.00 365 HIS A C 1
ATOM 2852 O O . HIS A 1 365 ? 9.206 22.387 1.498 1.00 97.00 365 HIS A O 1
ATOM 2858 N N . PRO A 1 366 ? 9.606 20.565 2.761 1.00 98.25 366 PRO A N 1
ATOM 2859 C CA . PRO A 1 366 ? 10.987 20.923 3.038 1.00 98.25 366 PRO A CA 1
ATOM 2860 C C . PRO A 1 366 ? 11.865 20.842 1.783 1.00 98.25 366 PRO A C 1
ATOM 2862 O O . PRO A 1 366 ? 11.617 20.068 0.849 1.00 98.25 366 PRO A O 1
ATOM 2865 N N . VAL A 1 367 ? 12.935 21.638 1.779 1.00 98.69 367 VAL A N 1
ATOM 2866 C CA . VAL A 1 367 ? 13.968 21.595 0.739 1.00 98.69 367 VAL A CA 1
ATOM 2867 C C . VAL A 1 367 ? 15.172 20.801 1.229 1.00 98.69 367 VAL A C 1
ATOM 2869 O O . VAL A 1 367 ? 15.802 21.164 2.222 1.00 98.69 367 VAL A O 1
ATOM 2872 N N . ALA A 1 368 ? 15.533 19.760 0.488 1.00 98.62 368 ALA A N 1
ATOM 2873 C CA . ALA A 1 368 ? 16.695 18.930 0.746 1.00 98.62 368 ALA A CA 1
ATOM 2874 C C . ALA A 1 368 ? 17.854 19.222 -0.218 1.00 98.62 368 ALA A C 1
ATOM 2876 O O . ALA A 1 368 ? 17.652 19.613 -1.371 1.00 98.62 368 ALA A O 1
ATOM 2877 N N . SER A 1 369 ? 19.082 18.991 0.243 1.00 98.50 369 SER A N 1
ATOM 2878 C CA . SER A 1 369 ? 20.288 19.019 -0.592 1.00 98.50 369 SER A CA 1
ATOM 2879 C C . SER A 1 369 ? 21.140 17.789 -0.321 1.00 98.50 369 SER A C 1
ATOM 2881 O O . SER A 1 369 ? 21.262 17.376 0.833 1.00 98.50 369 SER A O 1
ATOM 2883 N N . VAL A 1 370 ? 21.712 17.206 -1.376 1.00 98.31 370 VAL A N 1
ATOM 2884 C CA . VAL A 1 370 ? 22.514 15.981 -1.268 1.00 98.31 370 VAL A CA 1
ATOM 2885 C C . VAL A 1 370 ? 23.998 16.305 -1.393 1.00 98.31 370 VAL A C 1
ATOM 2887 O O . VAL A 1 370 ? 24.432 16.925 -2.368 1.00 98.31 370 VAL A O 1
ATOM 2890 N N . TYR A 1 371 ? 24.777 15.868 -0.410 1.00 97.50 371 TYR A N 1
ATOM 2891 C CA . TYR A 1 371 ? 26.185 16.198 -0.234 1.00 97.50 371 TYR A CA 1
ATOM 2892 C C . TYR A 1 371 ? 27.015 14.933 -0.011 1.00 97.50 371 TYR A C 1
ATOM 2894 O O . TYR A 1 371 ? 26.561 13.997 0.639 1.00 97.50 371 TYR A O 1
ATOM 2902 N N . GLY A 1 372 ? 28.242 14.902 -0.523 1.00 96.19 372 GLY A N 1
ATOM 2903 C CA . GLY A 1 372 ? 29.176 13.819 -0.231 1.00 96.19 372 GLY A CA 1
ATOM 2904 C C . GLY A 1 372 ? 29.761 13.982 1.169 1.00 96.19 372 GLY A C 1
ATOM 2905 O O . GLY A 1 372 ? 30.438 14.984 1.431 1.00 96.19 372 GLY A O 1
ATOM 2906 N N . MET A 1 373 ? 29.538 12.996 2.043 1.00 94.94 373 MET A N 1
ATOM 2907 C CA . MET A 1 373 ? 29.936 13.007 3.460 1.00 94.94 373 MET A CA 1
ATOM 2908 C C . MET A 1 373 ? 29.380 14.215 4.250 1.00 94.94 373 MET A C 1
ATOM 2910 O O . MET A 1 373 ? 28.464 14.902 3.813 1.00 94.94 373 MET A O 1
ATOM 2914 N N . VAL A 1 374 ? 29.903 14.473 5.456 1.00 97.44 374 VAL A N 1
ATOM 2915 C CA . VAL A 1 374 ? 29.369 15.494 6.376 1.00 97.44 374 VAL A CA 1
ATOM 2916 C C . VAL A 1 374 ? 29.903 16.906 6.049 1.00 97.44 374 VAL A C 1
ATOM 2918 O O . VAL A 1 374 ? 31.120 17.117 6.150 1.00 97.44 374 VAL A O 1
ATOM 2921 N N . PRO A 1 375 ? 29.039 17.903 5.752 1.00 97.06 375 PRO A N 1
ATOM 2922 C CA . PRO A 1 375 ? 29.447 19.300 5.559 1.00 97.06 375 PRO A CA 1
ATOM 2923 C C . PRO A 1 375 ? 30.106 19.914 6.805 1.00 97.06 375 PRO A C 1
ATOM 2925 O O . PRO A 1 375 ? 29.891 19.465 7.936 1.00 97.06 375 PRO A O 1
ATOM 2928 N N . THR A 1 376 ? 30.910 20.964 6.626 1.00 97.31 376 THR A N 1
ATOM 2929 C CA . THR A 1 376 ? 31.435 21.758 7.754 1.00 97.31 376 THR A CA 1
ATOM 2930 C C . THR A 1 376 ? 30.351 22.661 8.353 1.00 97.31 376 THR A C 1
ATOM 2932 O O . THR A 1 376 ? 29.352 22.948 7.699 1.00 97.31 376 THR A O 1
ATOM 2935 N N . ILE A 1 377 ? 30.558 23.154 9.582 1.00 97.50 377 ILE A N 1
ATOM 2936 C CA . ILE A 1 377 ? 29.633 24.103 10.233 1.00 97.50 377 ILE A CA 1
ATOM 2937 C C . ILE A 1 377 ? 29.419 25.339 9.345 1.00 97.50 377 ILE A C 1
ATOM 2939 O O . ILE A 1 377 ? 28.281 25.654 9.015 1.00 97.50 377 ILE A O 1
ATOM 2943 N N . ASP A 1 378 ? 30.499 25.941 8.838 1.00 96.25 378 ASP A N 1
ATOM 2944 C CA . ASP A 1 378 ? 30.426 27.093 7.928 1.00 96.25 378 ASP A CA 1
ATOM 2945 C C . ASP A 1 378 ? 29.576 26.814 6.675 1.00 96.25 378 ASP A C 1
ATOM 2947 O O . ASP A 1 378 ? 28.867 27.693 6.188 1.00 96.25 378 ASP A O 1
ATOM 2951 N N . GLN A 1 379 ? 29.624 25.590 6.133 1.00 95.75 379 GLN A N 1
ATOM 2952 C CA . GLN A 1 379 ? 28.821 25.200 4.968 1.00 95.75 379 GLN A CA 1
ATOM 2953 C C . GLN A 1 379 ? 27.336 25.065 5.316 1.00 95.75 379 GLN A C 1
ATOM 2955 O O . GLN A 1 379 ? 26.486 25.492 4.532 1.00 95.75 379 GLN A O 1
ATOM 2960 N N . LEU A 1 380 ? 27.025 24.505 6.487 1.00 97.38 380 LEU A N 1
ATOM 2961 C CA . LEU A 1 380 ? 25.656 24.391 6.991 1.00 97.38 380 LEU A CA 1
ATOM 2962 C C . LEU A 1 380 ? 25.047 25.773 7.260 1.00 97.38 380 LEU A C 1
ATOM 2964 O O . LEU A 1 380 ? 23.911 26.029 6.860 1.00 97.38 380 LEU A O 1
ATOM 2968 N N . GLU A 1 381 ? 25.810 26.674 7.881 1.00 95.38 381 GLU A N 1
ATOM 2969 C CA . GLU A 1 381 ? 25.407 28.062 8.134 1.00 95.38 381 GLU A CA 1
ATOM 2970 C C . GLU A 1 381 ? 25.214 28.837 6.827 1.00 95.38 381 GLU A C 1
ATOM 2972 O O . GLU A 1 381 ? 24.223 29.547 6.645 1.00 95.38 381 GLU A O 1
ATOM 2977 N N . ALA A 1 382 ? 26.123 28.646 5.869 1.00 94.88 382 ALA A N 1
ATOM 2978 C CA . ALA A 1 382 ? 26.027 29.242 4.546 1.00 94.88 382 ALA A CA 1
ATOM 2979 C C . ALA A 1 382 ? 24.782 28.768 3.773 1.00 94.88 382 ALA A C 1
ATOM 2981 O O . ALA A 1 382 ? 24.328 29.475 2.871 1.00 94.88 382 ALA A O 1
ATOM 2982 N N . LEU A 1 383 ? 24.232 27.598 4.092 1.00 97.38 383 LEU A N 1
ATOM 2983 C CA . LEU A 1 383 ? 23.072 26.997 3.432 1.00 97.38 383 LEU A CA 1
ATOM 2984 C C . LEU A 1 383 ? 21.915 26.810 4.419 1.00 97.38 383 LEU A C 1
ATOM 2986 O O . LEU A 1 383 ? 21.240 25.778 4.434 1.00 97.38 383 LEU A O 1
ATOM 2990 N N . ALA A 1 384 ? 21.668 27.837 5.236 1.00 95.75 384 ALA A N 1
ATOM 2991 C CA . ALA A 1 384 ? 20.613 27.847 6.242 1.00 95.75 384 ALA A CA 1
ATOM 2992 C C . ALA A 1 384 ? 19.219 27.522 5.674 1.00 95.75 384 ALA A C 1
ATOM 2994 O O . ALA A 1 384 ? 18.381 26.996 6.405 1.00 95.75 384 ALA A O 1
ATOM 2995 N N . GLU A 1 385 ? 18.978 27.779 4.386 1.00 96.38 385 GLU A N 1
ATOM 2996 C CA . GLU A 1 385 ? 17.705 27.522 3.714 1.00 96.38 385 GLU A CA 1
ATOM 2997 C C . GLU A 1 385 ? 17.439 26.051 3.398 1.00 96.38 385 GLU A C 1
ATOM 2999 O O . GLU A 1 385 ? 16.280 25.714 3.174 1.00 96.38 385 GLU A O 1
ATOM 3004 N N . VAL A 1 386 ? 18.464 25.194 3.390 1.00 98.38 386 VAL A N 1
ATOM 3005 C CA . VAL A 1 386 ? 18.296 23.741 3.259 1.00 98.38 386 VAL A CA 1
ATOM 3006 C C . VAL A 1 386 ? 17.724 23.203 4.566 1.00 98.38 386 VAL A C 1
ATOM 3008 O O . VAL A 1 386 ? 18.350 23.343 5.617 1.00 98.38 386 VAL A O 1
ATOM 3011 N N . ASP A 1 387 ? 16.542 22.607 4.504 1.00 98.56 387 ASP A N 1
ATOM 3012 C CA . ASP A 1 387 ? 15.818 22.085 5.663 1.00 98.56 387 ASP A CA 1
ATOM 3013 C C . ASP A 1 387 ? 16.327 20.700 6.073 1.00 98.56 387 ASP A C 1
ATOM 3015 O O . ASP A 1 387 ? 16.416 20.412 7.263 1.00 98.56 387 ASP A O 1
ATOM 3019 N N . VAL A 1 388 ? 16.708 19.876 5.091 1.00 98.56 388 VAL A N 1
ATOM 3020 C CA . VAL A 1 388 ? 17.086 18.464 5.268 1.00 98.56 388 VAL A CA 1
ATOM 3021 C C . VAL A 1 388 ? 18.365 18.161 4.493 1.00 98.56 388 VAL A C 1
ATOM 3023 O O . VAL A 1 388 ? 18.522 18.599 3.352 1.00 98.56 388 VAL A O 1
ATOM 3026 N N . TRP A 1 389 ? 19.278 17.388 5.074 1.00 98.75 389 TRP A N 1
ATOM 3027 C CA . TRP A 1 389 ? 20.525 17.015 4.402 1.00 98.75 389 TRP A CA 1
ATOM 3028 C C . TRP A 1 389 ? 20.563 15.536 4.035 1.00 98.75 389 TRP A C 1
ATOM 3030 O O . TRP A 1 389 ? 20.468 14.667 4.893 1.00 98.75 389 TRP A O 1
ATOM 3040 N N . GLY A 1 390 ? 20.735 15.258 2.748 1.00 98.62 390 GLY A N 1
ATOM 3041 C CA . GLY A 1 390 ? 21.049 13.924 2.256 1.00 98.62 390 GLY A CA 1
ATOM 3042 C C . GLY A 1 390 ? 22.563 13.735 2.199 1.00 98.62 390 GLY A C 1
ATOM 3043 O O . GLY A 1 390 ? 23.237 14.550 1.572 1.00 98.62 390 GLY A O 1
ATOM 3044 N N . LEU A 1 391 ? 23.114 12.701 2.833 1.00 98.44 391 LEU A N 1
ATOM 3045 C CA . LEU A 1 391 ? 24.556 12.429 2.800 1.00 98.44 391 LEU A CA 1
ATOM 3046 C C . LEU A 1 391 ? 24.855 11.159 2.001 1.00 98.44 391 LEU A C 1
ATOM 3048 O O . LEU A 1 391 ? 24.335 10.099 2.336 1.00 98.44 391 LEU A O 1
ATOM 3052 N N . THR A 1 392 ? 25.706 11.254 0.984 1.00 97.44 392 THR A N 1
ATOM 3053 C CA . THR A 1 392 ? 26.237 10.080 0.276 1.00 97.44 392 THR A CA 1
ATOM 3054 C C . THR A 1 392 ? 27.483 9.571 0.992 1.00 97.44 392 THR A C 1
ATOM 3056 O O . THR A 1 392 ? 28.391 10.361 1.287 1.00 97.44 392 THR A O 1
ATOM 3059 N N . ALA A 1 393 ? 27.535 8.267 1.276 1.00 94.94 393 ALA A N 1
ATOM 3060 C CA . ALA A 1 393 ? 28.667 7.643 1.951 1.00 94.94 393 ALA A CA 1
ATOM 3061 C C . ALA A 1 393 ? 28.911 6.196 1.490 1.00 94.94 393 ALA A C 1
ATOM 3063 O O . ALA A 1 393 ? 28.079 5.311 1.674 1.00 94.94 393 ALA A O 1
ATOM 3064 N N . TYR A 1 394 ? 30.119 5.956 0.973 1.00 94.00 394 TYR A N 1
ATOM 3065 C CA . TYR A 1 394 ? 30.634 4.633 0.607 1.00 94.00 394 TYR A CA 1
ATOM 3066 C C . TYR A 1 394 ? 31.947 4.370 1.351 1.00 94.00 394 TYR A C 1
ATOM 3068 O O . TYR A 1 394 ? 33.029 4.761 0.898 1.00 94.00 394 TYR A O 1
ATOM 3076 N N . THR A 1 395 ? 31.832 3.769 2.537 1.00 87.62 395 THR A N 1
ATOM 3077 C CA . THR A 1 395 ? 32.923 3.605 3.518 1.00 87.62 395 THR A CA 1
ATOM 3078 C C . THR A 1 395 ? 33.166 2.145 3.926 1.00 87.62 395 THR A C 1
ATOM 3080 O O . THR A 1 395 ? 33.801 1.878 4.945 1.00 87.62 395 THR A O 1
ATOM 3083 N N . GLY A 1 396 ? 32.697 1.182 3.127 1.00 91.62 396 GLY A N 1
ATOM 3084 C CA . GLY A 1 396 ? 32.805 -0.250 3.414 1.00 91.62 396 GLY A CA 1
ATOM 3085 C C . GLY A 1 396 ? 31.566 -0.801 4.125 1.00 91.62 396 GLY A C 1
ATOM 3086 O O . GLY A 1 396 ? 30.460 -0.626 3.632 1.00 91.62 396 GLY A O 1
ATOM 3087 N N . LEU A 1 397 ? 31.755 -1.499 5.252 1.00 95.00 397 LEU A N 1
ATOM 3088 C CA . LEU A 1 397 ? 30.673 -2.139 6.028 1.00 95.00 397 LEU A CA 1
ATOM 3089 C C . LEU A 1 397 ? 30.114 -1.277 7.168 1.00 95.00 397 LEU A C 1
ATOM 3091 O O . LEU A 1 397 ? 29.245 -1.748 7.893 1.00 95.00 397 LEU A O 1
ATOM 3095 N N . SER A 1 398 ? 30.632 -0.064 7.363 1.00 95.50 398 SER A N 1
ATOM 3096 C CA . SER A 1 398 ? 30.105 0.867 8.360 1.00 95.50 398 SER A CA 1
ATOM 3097 C C . SER A 1 398 ? 30.307 2.320 7.941 1.00 95.50 398 SER A C 1
ATOM 3099 O O . SER A 1 398 ? 31.257 2.633 7.214 1.00 95.50 398 SER A O 1
ATOM 3101 N N . PHE A 1 399 ? 29.442 3.213 8.422 1.00 96.69 399 PHE A N 1
ATOM 3102 C CA . PHE A 1 399 ? 29.551 4.666 8.255 1.00 96.69 399 PHE A CA 1
ATOM 3103 C C . PHE A 1 399 ? 30.578 5.317 9.197 1.00 96.69 399 PHE A C 1
ATOM 3105 O O . PHE A 1 399 ? 30.895 6.504 9.054 1.00 96.69 399 PHE A O 1
ATOM 3112 N N . GLY A 1 400 ? 31.128 4.559 10.150 1.00 94.31 400 GLY A N 1
ATOM 3113 C CA . GLY A 1 400 ? 32.088 5.053 11.129 1.00 94.31 400 GLY A CA 1
ATOM 3114 C C . GLY A 1 400 ? 31.513 6.218 11.937 1.00 94.31 400 GLY A C 1
ATOM 3115 O O . GLY A 1 400 ? 30.411 6.147 12.464 1.00 94.31 400 GLY A O 1
ATOM 3116 N N . SER A 1 401 ? 32.242 7.332 12.021 1.00 96.00 401 SER A N 1
ATOM 3117 C CA . SER A 1 401 ? 31.826 8.490 12.824 1.00 96.00 401 SER A CA 1
ATOM 3118 C C . SER A 1 401 ? 30.832 9.427 12.123 1.00 96.00 401 SER A C 1
ATOM 3120 O O . SER A 1 401 ? 30.684 10.569 12.562 1.00 96.00 401 SER A O 1
ATOM 3122 N N . LEU A 1 402 ? 30.209 9.029 11.005 1.00 98.00 402 LEU A N 1
ATOM 3123 C CA . LEU A 1 402 ? 29.359 9.913 10.193 1.00 98.00 402 LEU A CA 1
ATOM 3124 C C . LEU A 1 402 ? 28.211 10.522 11.008 1.00 98.00 402 LEU A C 1
ATOM 3126 O O . LEU A 1 402 ? 28.050 11.744 11.000 1.00 98.00 402 LEU A O 1
ATOM 3130 N N . PHE A 1 403 ? 27.459 9.693 11.736 1.00 98.38 403 PHE A N 1
ATOM 3131 C CA . PHE A 1 403 ? 26.295 10.131 12.511 1.00 98.38 403 PHE A CA 1
ATOM 3132 C C . PHE A 1 403 ? 26.692 11.016 13.697 1.00 98.38 403 PHE A C 1
ATOM 3134 O O . PHE A 1 403 ? 26.121 12.092 13.865 1.00 98.38 403 PHE A O 1
ATOM 3141 N N . ASP A 1 404 ? 27.739 10.645 14.440 1.00 97.81 404 ASP A N 1
ATOM 3142 C CA . ASP A 1 404 ? 28.295 11.465 15.528 1.00 97.81 404 ASP A CA 1
ATOM 3143 C C . ASP A 1 404 ? 28.789 12.824 15.025 1.00 97.81 404 ASP A C 1
ATOM 3145 O O . ASP A 1 404 ? 28.557 13.870 15.635 1.00 97.81 404 ASP A O 1
ATOM 3149 N N . THR A 1 405 ? 29.458 12.823 13.871 1.00 98.44 405 THR A N 1
ATOM 3150 C CA . THR A 1 405 ? 29.981 14.045 13.256 1.00 98.44 405 THR A CA 1
ATOM 3151 C C . THR A 1 405 ? 28.848 14.950 12.779 1.00 98.44 405 THR A C 1
ATOM 3153 O O . THR A 1 405 ? 28.967 16.171 12.873 1.00 98.44 405 THR A O 1
ATOM 3156 N N . TRP A 1 406 ? 27.750 14.385 12.266 1.00 98.50 406 TRP A N 1
ATOM 3157 C CA . TRP A 1 406 ? 26.548 15.161 11.964 1.00 98.50 406 TRP A CA 1
ATOM 3158 C C . TRP A 1 406 ? 25.942 15.745 13.240 1.00 98.50 406 TRP A C 1
ATOM 3160 O O . TRP A 1 406 ? 25.744 16.958 13.329 1.00 98.50 406 TRP A O 1
ATOM 3170 N N . ALA A 1 407 ? 25.731 14.899 14.250 1.00 97.81 407 ALA A N 1
ATOM 3171 C CA . ALA A 1 407 ? 25.138 15.273 15.526 1.00 97.81 407 ALA A CA 1
ATOM 3172 C C . ALA A 1 407 ? 25.911 16.385 16.245 1.00 97.81 407 ALA A C 1
ATOM 3174 O O . ALA A 1 407 ? 25.300 17.188 16.944 1.00 97.81 407 ALA A O 1
ATOM 3175 N N . SER A 1 408 ? 27.235 16.454 16.072 1.00 97.94 408 SER A N 1
ATOM 3176 C CA . SER A 1 408 ? 28.067 17.508 16.660 1.00 97.94 408 SER A CA 1
ATOM 3177 C C . SER A 1 408 ? 28.041 18.830 15.881 1.00 97.94 408 SER A C 1
ATOM 3179 O O . SER A 1 408 ? 28.652 19.803 16.325 1.00 97.94 408 SER A O 1
ATOM 3181 N N . ARG A 1 409 ? 27.445 18.864 14.682 1.00 98.00 409 ARG A N 1
ATOM 3182 C CA . ARG A 1 409 ? 27.479 20.014 13.758 1.00 98.00 409 ARG A CA 1
ATOM 3183 C C . ARG A 1 409 ? 26.099 20.582 13.444 1.00 98.00 409 ARG A C 1
ATOM 3185 O O . ARG A 1 409 ? 26.018 21.756 13.088 1.00 98.00 409 ARG A O 1
ATOM 3192 N N . SER A 1 410 ? 25.036 19.782 13.517 1.00 97.31 410 SER A N 1
ATOM 3193 C CA . SER A 1 410 ? 23.691 20.224 13.152 1.00 97.31 410 SER A CA 1
ATOM 3194 C C . SER A 1 410 ? 22.590 19.540 13.950 1.00 97.31 410 SER A C 1
ATOM 3196 O O . SER A 1 410 ? 22.658 18.350 14.239 1.00 97.31 410 SER A O 1
ATOM 3198 N N . GLU A 1 411 ? 21.522 20.298 14.191 1.00 95.81 411 GLU A N 1
ATOM 3199 C CA . GLU A 1 411 ? 20.241 19.792 14.696 1.00 95.81 411 GLU A CA 1
ATOM 3200 C C . GLU A 1 411 ? 19.204 19.577 13.590 1.00 95.81 411 GLU A C 1
ATOM 3202 O O . GLU A 1 411 ? 18.069 19.202 13.871 1.00 95.81 411 GLU A O 1
ATOM 3207 N N . LYS A 1 412 ? 19.569 19.834 12.328 1.00 97.81 412 LYS A N 1
ATOM 3208 C CA . LYS A 1 412 ? 18.689 19.581 11.185 1.00 97.81 412 LYS A CA 1
ATOM 3209 C C . LYS A 1 412 ? 18.551 18.073 10.934 1.00 97.81 412 LYS A C 1
ATOM 3211 O O . LYS A 1 412 ? 19.503 17.330 11.201 1.00 97.81 412 LYS A O 1
ATOM 3216 N N . PRO A 1 413 ? 17.415 17.618 10.379 1.00 98.25 413 PRO A N 1
ATOM 3217 C CA . PRO A 1 413 ? 17.266 16.235 9.953 1.00 98.25 413 PRO A CA 1
ATOM 3218 C C . PRO A 1 413 ? 18.282 15.909 8.856 1.00 98.25 413 PRO A C 1
ATOM 3220 O O . PRO A 1 413 ? 18.549 16.725 7.961 1.00 98.25 413 PRO A O 1
ATOM 3223 N N . MET A 1 414 ? 18.823 14.696 8.912 1.00 98.56 414 MET A N 1
ATOM 3224 C CA . MET A 1 414 ? 19.625 14.138 7.832 1.00 98.56 414 MET A CA 1
ATOM 3225 C C . MET A 1 414 ? 19.188 12.725 7.496 1.00 98.56 414 MET A C 1
ATOM 3227 O O . MET A 1 414 ? 18.693 12.008 8.355 1.00 98.56 414 MET A O 1
ATOM 3231 N N . PHE A 1 415 ? 19.398 12.316 6.253 1.00 98.81 415 PHE A N 1
ATOM 3232 C CA . PHE A 1 415 ? 19.240 10.933 5.819 1.00 98.81 415 PHE A CA 1
ATOM 3233 C C . PHE A 1 415 ? 20.461 10.514 5.004 1.00 98.81 415 PHE A C 1
ATOM 3235 O O . PHE A 1 415 ? 21.131 11.354 4.395 1.00 98.81 415 PHE A O 1
ATOM 3242 N N . VAL A 1 416 ? 20.774 9.223 4.982 1.00 98.75 416 VAL A N 1
ATOM 3243 C CA . VAL A 1 416 ? 21.824 8.712 4.095 1.00 98.75 416 VAL A CA 1
ATOM 3244 C C . VAL A 1 416 ? 21.240 8.631 2.690 1.00 98.75 416 VAL A C 1
ATOM 3246 O O . VAL A 1 416 ? 20.367 7.813 2.431 1.00 98.75 416 VAL A O 1
ATOM 3249 N N . ALA A 1 417 ? 21.639 9.539 1.805 1.00 98.25 417 ALA A N 1
ATOM 3250 C CA . ALA A 1 417 ? 21.023 9.685 0.491 1.00 98.25 417 ALA A CA 1
ATOM 3251 C C . ALA A 1 417 ? 21.453 8.615 -0.504 1.00 98.25 417 ALA A C 1
ATOM 3253 O O . ALA A 1 417 ? 20.676 8.321 -1.399 1.00 98.25 417 ALA A O 1
ATOM 3254 N N . GLU A 1 418 ? 22.662 8.080 -0.334 1.00 97.81 418 GLU A N 1
ATOM 3255 C CA . GLU A 1 418 ? 23.217 6.970 -1.105 1.00 97.81 418 GLU A CA 1
ATOM 3256 C C . GLU A 1 418 ? 24.155 6.175 -0.200 1.00 97.81 418 GLU A C 1
ATOM 3258 O O . GLU A 1 418 ? 25.038 6.741 0.457 1.00 97.81 418 GLU A O 1
ATOM 3263 N N . TYR A 1 419 ? 23.963 4.862 -0.181 1.00 97.69 419 TYR A N 1
ATOM 3264 C CA . TYR A 1 419 ? 24.861 3.892 0.433 1.00 97.69 419 TYR A CA 1
ATOM 3265 C C . TYR A 1 419 ? 24.632 2.513 -0.183 1.00 97.69 419 TYR A C 1
ATOM 3267 O O . TYR A 1 419 ? 23.631 2.287 -0.865 1.00 97.69 419 TYR A O 1
ATOM 3275 N N . GLY A 1 420 ? 25.538 1.579 0.091 1.00 96.44 420 GLY A N 1
ATOM 3276 C CA . GLY A 1 420 ? 25.421 0.188 -0.331 1.00 96.44 420 GLY A CA 1
ATOM 3277 C C . GLY A 1 420 ? 26.739 -0.362 -0.861 1.00 96.44 420 GLY A C 1
ATOM 3278 O O . GLY A 1 420 ? 27.813 0.189 -0.610 1.00 96.44 420 GLY A O 1
ATOM 3279 N N . ALA A 1 421 ? 26.631 -1.448 -1.615 1.00 96.75 421 ALA A N 1
ATOM 3280 C CA . ALA A 1 421 ? 27.726 -2.062 -2.347 1.00 96.75 421 ALA A CA 1
ATOM 3281 C C . ALA A 1 421 ? 27.228 -2.521 -3.718 1.00 96.75 421 ALA A C 1
ATOM 3283 O O . ALA A 1 421 ? 26.062 -2.906 -3.861 1.00 96.75 421 ALA A O 1
ATOM 3284 N N . ASP A 1 422 ? 28.114 -2.506 -4.706 1.00 96.62 422 ASP A N 1
ATOM 3285 C CA . ASP A 1 422 ? 27.847 -3.162 -5.973 1.00 96.62 422 ASP A CA 1
ATOM 3286 C C . ASP A 1 422 ? 28.086 -4.678 -5.867 1.00 96.62 422 ASP A C 1
ATOM 3288 O O . ASP A 1 422 ? 28.729 -5.185 -4.946 1.00 96.62 422 ASP A O 1
ATOM 3292 N N . ALA A 1 423 ? 27.485 -5.426 -6.786 1.00 97.31 423 ALA A N 1
ATOM 3293 C CA . ALA A 1 423 ? 27.519 -6.879 -6.789 1.00 97.31 423 ALA A CA 1
ATOM 3294 C C . ALA A 1 423 ? 28.761 -7.466 -7.471 1.00 97.31 423 ALA A C 1
ATOM 3296 O O . ALA A 1 423 ? 28.799 -8.682 -7.639 1.00 97.31 423 ALA A O 1
ATOM 3297 N N . TYR A 1 424 ? 29.729 -6.682 -7.955 1.00 96.25 424 TYR A N 1
ATOM 3298 C CA . TYR A 1 424 ? 30.890 -7.206 -8.675 1.00 96.25 424 TYR A CA 1
ATOM 3299 C C . TYR A 1 424 ? 32.155 -7.089 -7.830 1.00 96.25 424 TYR A C 1
ATOM 3301 O O . TYR A 1 424 ? 32.668 -6.015 -7.574 1.00 96.25 424 TYR A O 1
ATOM 3309 N N . ASN A 1 425 ? 32.735 -8.229 -7.473 1.00 94.88 425 ASN A N 1
ATOM 3310 C CA . ASN A 1 425 ? 33.979 -8.256 -6.724 1.00 94.88 425 ASN A CA 1
ATOM 3311 C C . ASN A 1 425 ? 35.165 -8.248 -7.703 1.00 94.88 425 ASN A C 1
ATOM 3313 O O . ASN A 1 425 ? 35.501 -9.256 -8.336 1.00 94.88 425 ASN A O 1
ATOM 3317 N N . ALA A 1 426 ? 35.826 -7.103 -7.838 1.00 93.25 426 ALA A N 1
ATOM 3318 C CA . ALA A 1 426 ? 37.008 -6.880 -8.657 1.00 93.25 426 ALA A CA 1
ATOM 3319 C C . ALA A 1 426 ? 38.229 -7.693 -8.198 1.00 93.25 426 ALA A C 1
ATOM 3321 O O . ALA A 1 426 ? 39.080 -8.018 -9.033 1.00 93.25 426 ALA A O 1
ATOM 3322 N N . LYS A 1 427 ? 38.317 -8.087 -6.917 1.00 92.06 427 LYS A N 1
ATOM 3323 C CA . LYS A 1 427 ? 39.398 -8.975 -6.436 1.00 92.06 427 LYS A CA 1
ATOM 3324 C C . LYS A 1 427 ? 39.242 -10.395 -6.975 1.00 92.06 427 LYS A C 1
ATOM 3326 O O . LYS A 1 427 ? 40.246 -11.034 -7.288 1.00 92.06 427 LYS A O 1
ATOM 3331 N N . THR A 1 428 ? 38.009 -10.892 -7.080 1.00 93.56 428 THR A N 1
ATOM 3332 C CA . THR A 1 428 ? 37.723 -12.237 -7.615 1.00 93.56 428 THR A CA 1
ATOM 3333 C C . THR A 1 428 ? 37.437 -12.226 -9.117 1.00 93.56 428 THR A C 1
ATOM 3335 O O . THR A 1 428 ? 37.564 -13.254 -9.781 1.00 93.56 428 THR A O 1
ATOM 3338 N N . GLY A 1 429 ? 37.094 -11.064 -9.677 1.00 94.00 429 GLY A N 1
ATOM 3339 C CA . GLY A 1 429 ? 36.735 -10.891 -11.079 1.00 94.00 429 GLY A CA 1
ATOM 3340 C C . GLY A 1 429 ? 35.359 -11.466 -11.430 1.00 94.00 429 GLY A C 1
ATOM 3341 O O . GLY A 1 429 ? 35.167 -11.924 -12.562 1.00 94.00 429 GLY A O 1
ATOM 3342 N N . SER A 1 430 ? 34.422 -11.485 -10.477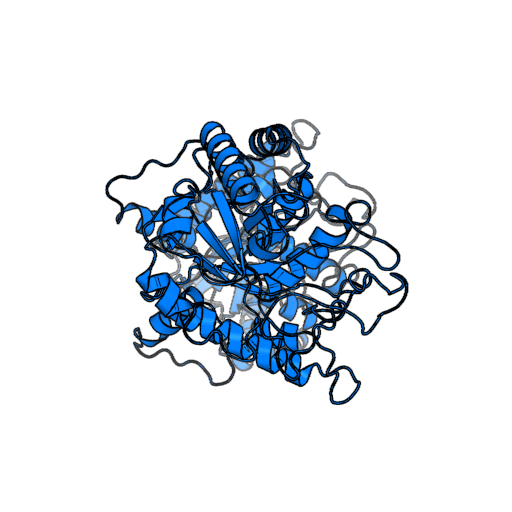 1.00 95.06 430 SER A N 1
ATOM 3343 C CA . SER A 1 430 ? 33.104 -12.104 -10.648 1.00 95.06 430 SER A CA 1
ATOM 3344 C C . SER A 1 430 ? 32.009 -11.421 -9.828 1.00 95.06 430 SER A C 1
ATOM 3346 O O . SER A 1 430 ? 32.297 -10.693 -8.886 1.00 95.06 430 SER A O 1
ATOM 3348 N N . VAL A 1 431 ? 30.749 -11.669 -10.202 1.00 96.25 431 VAL A N 1
ATOM 3349 C CA . VAL A 1 431 ? 29.588 -11.226 -9.420 1.00 96.25 431 VAL A CA 1
ATOM 3350 C C . VAL A 1 431 ? 29.543 -11.989 -8.094 1.00 96.25 431 VAL A C 1
ATOM 3352 O O . VAL A 1 431 ? 29.578 -13.219 -8.098 1.00 96.25 431 VAL A O 1
ATOM 3355 N N . ASP A 1 432 ? 29.418 -11.254 -6.994 1.00 96.00 432 ASP A N 1
ATOM 3356 C CA . ASP A 1 432 ? 29.342 -11.728 -5.618 1.00 96.00 432 ASP A CA 1
ATOM 3357 C C . ASP A 1 432 ? 28.137 -11.097 -4.898 1.00 96.00 432 ASP A C 1
ATOM 3359 O O . ASP A 1 432 ? 28.226 -10.086 -4.201 1.00 96.00 432 ASP A O 1
ATOM 3363 N N . GLU A 1 433 ? 26.960 -11.697 -5.085 1.00 96.94 433 GLU A N 1
ATOM 3364 C CA . GLU A 1 433 ? 25.737 -11.205 -4.438 1.00 96.94 433 GLU A CA 1
ATOM 3365 C C . GLU A 1 433 ? 25.737 -11.414 -2.917 1.00 96.94 433 GLU A C 1
ATOM 3367 O O . GLU A 1 433 ? 24.945 -10.781 -2.219 1.00 96.94 433 GLU A O 1
ATOM 3372 N N . ALA A 1 434 ? 26.584 -12.305 -2.391 1.00 93.88 434 ALA A N 1
ATOM 3373 C CA . ALA A 1 434 ? 26.654 -12.573 -0.959 1.00 93.88 434 ALA A CA 1
ATOM 3374 C C . ALA A 1 434 ? 27.351 -11.423 -0.221 1.00 93.88 434 ALA A C 1
ATOM 3376 O O . ALA A 1 434 ? 26.845 -10.959 0.807 1.00 93.88 434 ALA A O 1
ATOM 3377 N N . ASP A 1 435 ? 28.456 -10.920 -0.772 1.00 96.25 435 ASP A N 1
ATOM 3378 C CA . ASP A 1 435 ? 29.139 -9.739 -0.241 1.00 96.25 435 ASP A CA 1
ATOM 3379 C C . ASP A 1 435 ? 28.267 -8.481 -0.382 1.00 96.25 435 ASP A C 1
ATOM 3381 O O . ASP A 1 435 ? 28.142 -7.715 0.579 1.00 96.25 435 ASP A O 1
ATOM 3385 N N . GLN A 1 436 ? 27.564 -8.328 -1.513 1.00 98.38 436 GLN A N 1
ATOM 3386 C CA . GLN A 1 436 ? 26.579 -7.256 -1.694 1.00 98.38 436 GLN A CA 1
ATOM 3387 C C . GLN A 1 436 ? 25.497 -7.302 -0.604 1.00 98.38 436 GLN A C 1
ATOM 3389 O O . GLN A 1 436 ? 25.249 -6.312 0.081 1.00 98.38 436 GLN A O 1
ATOM 3394 N N . ALA A 1 437 ? 24.883 -8.471 -0.394 1.00 97.56 437 ALA A N 1
ATOM 3395 C CA . ALA A 1 437 ? 23.844 -8.668 0.614 1.00 97.56 437 ALA A CA 1
ATOM 3396 C C . ALA A 1 437 ? 24.341 -8.404 2.042 1.00 97.56 437 ALA A C 1
ATOM 3398 O O . ALA A 1 437 ? 23.600 -7.853 2.860 1.00 97.56 437 ALA A O 1
ATOM 3399 N N . THR A 1 438 ? 25.592 -8.770 2.333 1.00 97.12 438 THR A N 1
ATOM 3400 C CA . THR A 1 438 ? 26.241 -8.511 3.624 1.00 97.12 438 THR A CA 1
ATOM 3401 C C . THR A 1 438 ? 26.357 -7.012 3.883 1.00 97.12 438 THR A C 1
ATOM 3403 O O . THR A 1 438 ? 25.928 -6.545 4.937 1.00 97.12 438 THR A O 1
ATOM 3406 N N . ALA A 1 439 ? 26.865 -6.249 2.911 1.00 97.88 439 ALA A N 1
ATOM 3407 C CA . ALA A 1 439 ? 26.981 -4.798 3.026 1.00 97.88 439 ALA A CA 1
ATOM 3408 C C . ALA A 1 439 ? 25.614 -4.110 3.103 1.00 97.88 439 ALA A C 1
ATOM 3410 O O . ALA A 1 439 ? 25.411 -3.261 3.967 1.00 97.88 439 ALA A O 1
ATOM 3411 N N . THR A 1 440 ? 24.660 -4.515 2.258 1.00 98.50 440 THR A N 1
ATOM 3412 C CA . THR A 1 440 ? 23.279 -4.019 2.299 1.00 98.50 440 THR A CA 1
ATOM 3413 C C . THR A 1 440 ? 22.686 -4.162 3.695 1.00 98.50 440 THR A C 1
ATOM 3415 O O . THR A 1 440 ? 22.200 -3.182 4.247 1.00 98.50 440 THR A O 1
ATOM 3418 N N . LYS A 1 441 ? 22.756 -5.357 4.291 1.00 97.31 441 LYS A N 1
ATOM 3419 C CA . LYS A 1 441 ? 22.193 -5.590 5.622 1.00 97.31 441 LYS A CA 1
ATOM 3420 C C . LYS A 1 441 ? 22.899 -4.759 6.695 1.00 97.31 441 LYS A C 1
ATOM 3422 O O . LYS A 1 441 ? 22.222 -4.033 7.414 1.00 97.31 441 LYS A O 1
ATOM 3427 N N . ALA A 1 442 ? 24.229 -4.844 6.768 1.00 97.38 442 ALA A N 1
ATOM 3428 C CA . ALA A 1 442 ? 25.014 -4.186 7.814 1.00 97.38 442 ALA A CA 1
ATOM 3429 C C . ALA A 1 442 ? 24.827 -2.661 7.805 1.00 97.38 442 ALA A C 1
ATOM 3431 O O . ALA A 1 442 ? 24.561 -2.061 8.843 1.00 97.38 442 ALA A O 1
ATOM 3432 N N . LEU A 1 443 ? 24.895 -2.041 6.624 1.00 98.50 443 LEU A N 1
ATOM 3433 C CA . LEU A 1 443 ? 24.723 -0.597 6.495 1.00 98.50 443 LEU A CA 1
ATOM 3434 C C . LEU A 1 443 ? 23.278 -0.178 6.795 1.00 98.50 443 LEU A C 1
ATOM 3436 O O . LEU A 1 443 ? 23.065 0.799 7.504 1.00 98.50 443 LEU A O 1
ATOM 3440 N N . THR A 1 444 ? 22.268 -0.908 6.309 1.00 98.50 444 THR A N 1
ATOM 3441 C CA . THR A 1 444 ? 20.868 -0.574 6.623 1.00 98.50 444 THR A CA 1
ATOM 3442 C C . THR A 1 444 ? 20.575 -0.712 8.121 1.00 98.50 444 THR A C 1
ATOM 3444 O O . THR A 1 444 ? 19.871 0.131 8.674 1.00 98.50 444 THR A O 1
ATOM 3447 N N . GLU A 1 445 ? 21.127 -1.726 8.794 1.00 97.25 445 GLU A N 1
ATOM 3448 C CA . GLU A 1 445 ? 21.019 -1.882 10.251 1.00 97.25 445 GLU A CA 1
ATOM 3449 C C . GLU A 1 445 ? 21.670 -0.708 10.999 1.00 97.25 445 GLU A C 1
ATOM 3451 O O . GLU A 1 445 ? 21.026 -0.141 11.878 1.00 97.25 445 GLU A O 1
ATOM 3456 N N . GLU A 1 446 ? 22.862 -0.258 10.595 1.00 98.19 446 GLU A N 1
ATOM 3457 C CA . GLU A 1 446 ? 23.537 0.892 11.220 1.00 98.19 446 GLU A CA 1
ATOM 3458 C C . GLU A 1 446 ? 22.773 2.216 11.010 1.00 98.19 446 GLU A C 1
ATOM 3460 O O . GLU A 1 446 ? 22.706 3.045 11.921 1.00 98.19 446 GLU A O 1
ATOM 3465 N N . VAL A 1 447 ? 22.138 2.421 9.845 1.00 98.56 447 VAL A N 1
ATOM 3466 C CA . VAL A 1 447 ? 21.241 3.577 9.615 1.00 98.56 447 VAL A CA 1
ATOM 3467 C C . VAL A 1 447 ? 20.074 3.563 10.606 1.00 98.56 447 VAL A C 1
ATOM 3469 O O . VAL A 1 447 ? 19.704 4.607 11.141 1.00 98.56 447 VAL A O 1
ATOM 3472 N N . ILE A 1 448 ? 19.501 2.386 10.866 1.00 97.00 448 ILE A N 1
ATOM 3473 C CA . ILE A 1 448 ? 18.379 2.210 11.797 1.00 97.00 448 ILE A CA 1
ATOM 3474 C C . ILE A 1 448 ? 18.820 2.402 13.247 1.00 97.00 448 ILE A C 1
ATOM 3476 O O . ILE A 1 448 ? 18.128 3.075 14.002 1.00 97.00 448 ILE A O 1
ATOM 3480 N N . GLU A 1 449 ? 19.980 1.876 13.634 1.00 95.88 449 GLU A N 1
ATOM 3481 C CA . GLU A 1 449 ? 20.556 2.077 14.972 1.00 95.88 449 GLU A CA 1
ATOM 3482 C C . GLU A 1 449 ? 20.817 3.556 15.288 1.00 95.88 449 GLU A C 1
ATOM 3484 O O . GLU A 1 449 ? 20.777 3.963 16.446 1.00 95.88 449 GLU A O 1
ATOM 3489 N N . ASN A 1 450 ? 21.036 4.376 14.258 1.00 97.75 450 ASN A N 1
ATOM 3490 C CA . ASN A 1 450 ? 21.233 5.818 14.380 1.00 97.75 450 ASN A CA 1
ATOM 3491 C C . ASN A 1 450 ? 19.949 6.630 14.140 1.00 97.75 450 ASN A C 1
ATOM 3493 O O . ASN A 1 450 ? 20.025 7.844 13.914 1.00 97.75 450 ASN A O 1
ATOM 3497 N N . SER A 1 451 ? 18.779 5.989 14.195 1.00 97.44 451 SER A N 1
ATOM 3498 C CA . SER A 1 451 ? 17.482 6.612 13.942 1.00 97.44 451 SER A CA 1
ATOM 3499 C C . SER A 1 451 ? 17.187 7.786 14.876 1.00 97.44 451 SER A C 1
ATOM 3501 O O . SER A 1 451 ? 17.277 7.679 16.096 1.00 97.44 451 SER A O 1
ATOM 3503 N N . ALA A 1 452 ? 16.729 8.899 14.308 1.00 95.94 452 ALA A N 1
ATOM 3504 C CA . ALA A 1 452 ? 16.229 10.057 15.038 1.00 95.94 452 ALA A CA 1
ATOM 3505 C C . ALA A 1 452 ? 14.934 9.762 15.816 1.00 95.94 452 ALA A C 1
ATOM 3507 O O . ALA A 1 452 ? 14.585 10.533 16.710 1.00 95.94 452 ALA A O 1
ATOM 3508 N N . LEU A 1 453 ? 14.221 8.671 15.504 1.00 91.94 453 LEU A N 1
ATOM 3509 C CA . LEU A 1 453 ? 13.078 8.211 16.303 1.00 91.94 453 LEU A CA 1
ATOM 3510 C C . LEU A 1 453 ? 13.534 7.660 17.663 1.00 91.94 453 LEU A C 1
ATOM 3512 O O . LEU A 1 453 ? 12.826 7.830 18.648 1.00 91.94 453 LEU A O 1
ATOM 3516 N N . ASP A 1 454 ? 14.751 7.117 17.728 1.00 91.06 454 ASP A N 1
ATOM 3517 C CA . ASP A 1 454 ? 15.348 6.528 18.933 1.00 91.06 454 ASP A CA 1
ATOM 3518 C C . ASP A 1 454 ? 16.389 7.463 19.584 1.00 91.06 454 ASP A C 1
ATOM 3520 O O . ASP A 1 454 ? 17.250 7.041 20.353 1.00 91.06 454 ASP A O 1
ATOM 3524 N N . GLY A 1 455 ? 16.332 8.764 19.269 1.00 88.94 455 GLY A N 1
ATOM 3525 C CA . GLY A 1 455 ? 17.252 9.783 19.794 1.00 88.94 455 GLY A CA 1
ATOM 3526 C C . GLY A 1 455 ? 18.585 9.908 19.044 1.00 88.94 455 GLY A C 1
ATOM 3527 O O . GLY A 1 455 ? 19.444 10.692 19.451 1.00 88.94 455 GLY A O 1
ATOM 3528 N N . GLY A 1 456 ? 18.756 9.175 17.944 1.00 95.81 456 GLY A N 1
ATOM 3529 C CA . GLY A 1 456 ? 19.893 9.279 17.038 1.00 95.81 456 GLY A CA 1
ATOM 3530 C C . GLY A 1 456 ? 19.853 10.509 16.121 1.00 95.81 456 GLY A C 1
ATOM 3531 O O . GLY A 1 456 ? 19.113 11.476 16.316 1.00 95.81 456 GLY A O 1
ATOM 3532 N N . ALA A 1 457 ? 20.710 10.499 15.103 1.00 96.94 457 ALA A N 1
ATOM 3533 C CA . ALA A 1 457 ? 20.907 11.628 14.196 1.00 96.94 457 ALA A CA 1
ATOM 3534 C C . ALA A 1 457 ? 20.153 11.507 12.862 1.00 96.94 457 ALA A C 1
ATOM 3536 O O . ALA A 1 457 ? 20.029 12.504 12.150 1.00 96.94 457 ALA A O 1
ATOM 3537 N N . CYS A 1 458 ? 19.687 10.309 12.509 1.00 98.19 458 CYS A N 1
ATOM 3538 C CA . CYS A 1 458 ? 19.329 9.949 11.144 1.00 98.19 458 CYS A CA 1
ATOM 3539 C C . CYS A 1 458 ? 17.823 9.738 10.956 1.00 98.19 458 CYS A C 1
ATOM 3541 O O . CYS A 1 458 ? 17.212 8.902 11.606 1.00 98.19 458 CYS A O 1
ATOM 3543 N N . SER A 1 459 ? 17.209 10.443 10.014 1.00 97.88 459 SER A N 1
ATOM 3544 C CA . SER A 1 459 ? 15.812 10.255 9.611 1.00 97.88 459 SER A CA 1
ATOM 3545 C C . SER A 1 459 ? 15.612 9.065 8.656 1.00 97.88 459 SER A C 1
ATOM 3547 O O . SER A 1 459 ? 14.503 8.872 8.173 1.00 97.88 459 SER A O 1
ATOM 3549 N N . GLY A 1 460 ? 16.655 8.286 8.342 1.00 98.19 460 GLY A N 1
ATOM 3550 C CA . GLY A 1 460 ? 16.593 7.099 7.481 1.00 98.19 460 GLY A CA 1
ATOM 3551 C C . GLY A 1 460 ? 17.655 7.073 6.380 1.00 98.19 460 GLY A C 1
ATOM 3552 O O . GLY A 1 460 ? 18.600 7.862 6.378 1.00 98.19 460 GLY A O 1
ATOM 3553 N N . GLY A 1 461 ? 17.516 6.164 5.417 1.00 98.38 461 GLY A N 1
ATOM 3554 C CA . GLY A 1 461 ? 18.468 6.011 4.324 1.00 98.38 461 GLY A CA 1
ATOM 3555 C C . GLY A 1 461 ? 17.860 5.454 3.040 1.00 98.38 461 GLY A C 1
ATOM 3556 O O . GLY A 1 461 ? 16.977 4.595 3.062 1.00 98.38 461 GLY A O 1
ATOM 3557 N N . LEU A 1 462 ? 18.390 5.929 1.915 1.00 98.62 462 LEU A N 1
ATOM 3558 C CA . LEU A 1 462 ? 18.055 5.503 0.568 1.00 98.62 462 LEU A CA 1
ATOM 3559 C C . LEU A 1 462 ? 19.206 4.675 0.005 1.00 98.62 462 LEU A C 1
ATOM 3561 O O . LEU A 1 462 ? 20.329 5.157 -0.129 1.00 98.62 462 LEU A O 1
ATOM 3565 N N . ILE A 1 463 ? 18.933 3.397 -0.255 1.00 98.50 463 ILE A N 1
ATOM 3566 C CA . ILE A 1 463 ? 19.948 2.489 -0.784 1.00 98.50 463 ILE A CA 1
ATOM 3567 C C . ILE A 1 463 ? 20.129 2.712 -2.286 1.00 98.50 463 ILE A C 1
ATOM 3569 O O . ILE A 1 463 ? 19.149 2.836 -3.029 1.00 98.50 463 ILE A O 1
ATOM 3573 N N . PHE A 1 464 ? 21.384 2.747 -2.722 1.00 97.44 464 PHE A N 1
ATOM 3574 C CA . PHE A 1 464 ? 21.752 2.912 -4.120 1.00 97.44 464 PHE A CA 1
ATOM 3575 C C . PHE A 1 464 ? 22.056 1.532 -4.717 1.00 97.44 464 PHE A C 1
ATOM 3577 O O . PHE A 1 464 ? 23.050 0.910 -4.348 1.00 97.44 464 PHE A O 1
ATOM 3584 N N . GLU A 1 465 ? 21.215 0.979 -5.591 1.00 95.75 465 GLU A N 1
ATOM 3585 C CA . GLU A 1 465 ? 19.948 1.511 -6.138 1.00 95.75 465 GLU A CA 1
ATOM 3586 C C . GLU A 1 465 ? 18.933 0.382 -6.379 1.00 95.75 465 GLU A C 1
ATOM 3588 O O . GLU A 1 465 ? 19.241 -0.787 -6.130 1.00 95.75 465 GLU A O 1
ATOM 3593 N N . LEU A 1 466 ? 17.717 0.674 -6.871 1.00 98.25 466 LEU A N 1
ATOM 3594 C CA . LEU A 1 466 ? 16.738 -0.403 -7.081 1.00 98.25 466 LEU A CA 1
ATOM 3595 C C . LEU A 1 466 ? 17.260 -1.456 -8.067 1.00 98.25 466 LEU A C 1
ATOM 3597 O O . LEU A 1 466 ? 17.280 -2.634 -7.724 1.00 98.25 466 LEU A O 1
ATOM 3601 N N . GLY A 1 467 ? 17.636 -1.064 -9.286 1.00 97.62 467 GLY A N 1
ATOM 3602 C CA . GLY A 1 467 ? 18.005 -2.006 -10.341 1.00 97.62 467 GLY A CA 1
ATOM 3603 C C . GLY A 1 467 ? 19.236 -1.574 -11.120 1.00 97.62 467 GLY A C 1
ATOM 3604 O O . GLY A 1 467 ? 19.435 -0.382 -11.301 1.00 97.62 467 GLY A O 1
ATOM 3605 N N . ASP A 1 468 ? 20.007 -2.545 -11.613 1.00 96.81 468 ASP A N 1
ATOM 3606 C CA . ASP A 1 468 ? 21.234 -2.283 -12.376 1.00 96.81 468 ASP A CA 1
ATOM 3607 C C . ASP A 1 468 ? 21.008 -1.334 -13.565 1.00 96.81 468 ASP A C 1
ATOM 3609 O O . ASP A 1 468 ? 20.065 -1.489 -14.353 1.00 96.81 468 ASP A O 1
ATOM 3613 N N . GLU A 1 469 ? 21.946 -0.406 -13.745 1.00 94.31 469 GLU A N 1
ATOM 3614 C CA . GLU A 1 469 ? 21.924 0.598 -14.803 1.00 94.31 469 GLU A CA 1
ATOM 3615 C C . GLU A 1 469 ? 23.132 0.451 -15.744 1.00 94.31 469 GLU A C 1
ATOM 3617 O O . GLU A 1 469 ? 24.192 1.038 -15.544 1.00 94.31 469 GLU A O 1
ATOM 3622 N N . TRP A 1 470 ? 22.950 -0.288 -16.845 1.00 94.88 470 TRP A N 1
ATOM 3623 C CA . TRP A 1 470 ? 24.016 -0.674 -17.796 1.00 94.88 470 TRP A CA 1
ATOM 3624 C C . TRP A 1 470 ? 24.659 0.485 -18.576 1.00 94.88 470 TRP A C 1
ATOM 3626 O O . TRP A 1 470 ? 25.477 0.278 -19.465 1.00 94.88 470 TRP A O 1
ATOM 3636 N N . TRP A 1 471 ? 24.242 1.723 -18.331 1.00 93.38 471 TRP A N 1
ATOM 3637 C CA . TRP A 1 471 ? 24.779 2.893 -19.018 1.00 93.38 471 TRP A CA 1
ATOM 3638 C C . TRP A 1 471 ? 25.876 3.608 -18.225 1.00 93.38 471 TRP A C 1
ATOM 3640 O O . TRP A 1 471 ? 26.528 4.490 -18.803 1.00 93.38 471 TRP A O 1
ATOM 3650 N N . LYS A 1 472 ? 26.044 3.286 -16.935 1.00 91.88 472 LYS A N 1
ATOM 3651 C CA . LYS A 1 472 ? 26.854 4.075 -15.998 1.00 91.88 472 LYS A CA 1
ATOM 3652 C C . LYS A 1 472 ? 28.362 3.944 -16.208 1.00 91.88 472 LYS A C 1
ATOM 3654 O O . LYS A 1 472 ? 29.087 4.880 -15.873 1.00 91.88 472 LYS A O 1
ATOM 3659 N N . ASP A 1 473 ? 28.852 2.889 -16.864 1.00 91.19 473 ASP A N 1
ATOM 3660 C CA . ASP A 1 473 ? 30.232 2.896 -17.352 1.00 91.19 473 ASP A CA 1
ATOM 3661 C C . ASP A 1 473 ? 30.362 3.876 -18.534 1.00 91.19 473 ASP A C 1
ATOM 3663 O O . ASP A 1 473 ? 29.930 3.621 -19.667 1.00 91.19 473 ASP A O 1
ATOM 3667 N N . ALA A 1 474 ? 30.985 5.029 -18.279 1.00 84.19 474 ALA A N 1
ATOM 3668 C CA . ALA A 1 474 ? 31.204 6.065 -19.285 1.00 84.19 474 ALA A CA 1
ATOM 3669 C C . ALA A 1 474 ? 32.072 5.587 -20.468 1.00 84.19 474 ALA A C 1
ATOM 3671 O O . ALA A 1 474 ? 31.924 6.104 -21.579 1.00 84.19 474 ALA A O 1
ATOM 3672 N N . GLY A 1 475 ? 32.960 4.609 -20.247 1.00 84.44 475 GLY A N 1
ATOM 3673 C CA . GLY A 1 475 ? 33.764 3.970 -21.294 1.00 84.44 475 GLY A CA 1
ATOM 3674 C C . GLY A 1 475 ? 33.084 2.756 -21.940 1.00 84.44 475 GLY A C 1
ATOM 3675 O O . GLY A 1 475 ? 33.571 2.252 -22.955 1.00 84.44 475 GLY A O 1
ATOM 3676 N N . GLY A 1 476 ? 31.970 2.300 -21.364 1.00 87.50 476 GLY A N 1
ATOM 3677 C CA . GLY A 1 476 ? 31.239 1.096 -21.734 1.00 87.50 476 GLY A CA 1
ATOM 3678 C C . GLY A 1 476 ? 30.123 1.305 -22.762 1.00 87.50 476 GLY A C 1
ATOM 3679 O O . GLY A 1 476 ? 29.734 2.421 -23.130 1.00 87.50 476 GL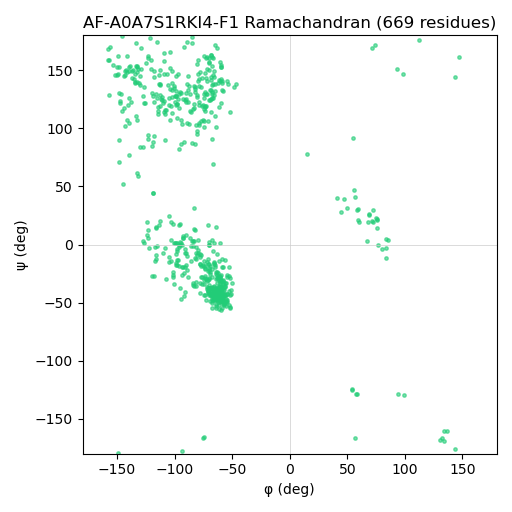Y A O 1
ATOM 3680 N N . SER A 1 477 ? 29.589 0.188 -23.259 1.00 92.31 477 SER A N 1
ATOM 3681 C CA . SER A 1 477 ? 28.422 0.176 -24.146 1.00 92.31 477 SER A CA 1
ATOM 3682 C C . SER A 1 477 ? 27.153 -0.058 -23.325 1.00 92.31 477 SER A C 1
ATOM 3684 O O . SER A 1 477 ? 27.109 -1.068 -22.632 1.00 92.31 477 SER A O 1
ATOM 3686 N N . PRO A 1 478 ? 26.079 0.745 -23.491 1.00 92.62 478 PRO A N 1
ATOM 3687 C CA . PRO A 1 478 ? 24.830 0.557 -22.744 1.00 92.62 478 PRO A CA 1
ATOM 3688 C C . PRO A 1 478 ? 24.089 -0.744 -23.104 1.00 92.62 478 PRO A C 1
ATOM 3690 O O . PRO A 1 478 ? 23.066 -1.078 -22.515 1.00 92.62 478 PRO A O 1
ATOM 3693 N N . GLU A 1 479 ? 24.588 -1.479 -24.100 1.00 94.06 479 GLU A N 1
ATOM 3694 C CA . GLU A 1 479 ? 24.084 -2.781 -24.535 1.00 94.06 479 GLU A CA 1
ATOM 3695 C C . GLU A 1 479 ? 24.762 -3.962 -23.833 1.00 94.06 479 GLU A C 1
ATOM 3697 O O . GLU A 1 479 ? 24.424 -5.120 -24.106 1.00 94.06 479 GLU A O 1
ATOM 3702 N N . ARG A 1 480 ? 25.761 -3.705 -22.988 1.00 92.50 480 ARG A N 1
ATOM 3703 C CA . ARG A 1 480 ? 26.563 -4.720 -22.302 1.00 92.50 480 ARG A CA 1
ATOM 3704 C C . ARG A 1 480 ? 26.702 -4.343 -20.841 1.00 92.50 480 ARG A C 1
ATOM 3706 O O . ARG A 1 480 ? 26.819 -3.169 -20.544 1.00 92.50 480 ARG A O 1
ATOM 3713 N N . HIS A 1 481 ? 26.766 -5.354 -19.983 1.00 93.75 481 HIS A N 1
ATOM 3714 C CA . HIS A 1 481 ? 27.068 -5.169 -18.570 1.00 93.75 481 HIS A CA 1
ATOM 3715 C C . HIS A 1 481 ? 28.585 -5.010 -18.391 1.00 93.75 481 HIS A C 1
ATOM 3717 O O . HIS A 1 481 ? 29.337 -5.992 -18.400 1.00 93.75 481 HIS A O 1
ATOM 3723 N N . ASN A 1 482 ? 29.057 -3.771 -18.340 1.00 93.31 482 ASN A N 1
ATOM 3724 C CA . ASN A 1 482 ? 30.466 -3.404 -18.278 1.00 93.31 482 ASN A CA 1
ATOM 3725 C C . ASN A 1 482 ? 30.950 -3.351 -16.829 1.00 93.31 482 ASN A C 1
ATOM 3727 O O . ASN A 1 482 ? 30.228 -2.964 -15.923 1.00 93.31 482 ASN A O 1
ATOM 3731 N N . ARG A 1 483 ? 32.205 -3.748 -16.614 1.00 89.69 483 ARG A N 1
ATOM 3732 C CA . ARG A 1 483 ? 32.831 -3.851 -15.284 1.00 89.69 483 ARG A CA 1
ATOM 3733 C C . ARG A 1 483 ? 33.578 -2.574 -14.889 1.00 89.69 483 ARG A C 1
ATOM 3735 O O . ARG A 1 483 ? 34.319 -2.598 -13.917 1.00 89.69 483 ARG A O 1
ATOM 3742 N N . GLY A 1 484 ? 33.498 -1.514 -15.690 1.00 83.19 484 GLY A N 1
ATOM 3743 C CA . GLY A 1 484 ? 34.146 -0.243 -15.394 1.00 83.19 484 GLY A CA 1
ATOM 3744 C C . GLY A 1 484 ? 33.295 0.636 -14.485 1.00 83.19 484 GLY A C 1
ATOM 3745 O O . GLY A 1 484 ? 32.184 0.279 -14.099 1.00 83.19 484 GLY A O 1
ATOM 3746 N N . GLY A 1 485 ? 33.846 1.794 -14.148 1.00 77.75 485 GLY A N 1
ATOM 3747 C CA . GLY A 1 485 ? 33.236 2.730 -13.216 1.00 77.75 485 GLY A CA 1
ATOM 3748 C C . GLY A 1 485 ? 34.292 3.421 -12.366 1.00 77.75 485 GLY A C 1
ATOM 3749 O O . GLY A 1 485 ? 35.328 2.838 -12.049 1.00 77.75 485 GLY A O 1
ATOM 3750 N N . VAL A 1 486 ? 34.064 4.695 -12.057 1.00 75.75 486 VAL A N 1
ATOM 3751 C CA . VAL A 1 486 ? 34.842 5.448 -11.069 1.00 75.75 486 VAL A CA 1
ATOM 3752 C C . VAL A 1 486 ? 33.895 6.447 -10.424 1.00 75.75 486 VAL A C 1
ATOM 3754 O O . VAL A 1 486 ? 33.346 7.297 -11.125 1.00 75.75 486 VAL A O 1
ATOM 3757 N N . ALA A 1 487 ? 33.786 6.393 -9.101 1.00 80.19 487 ALA A N 1
ATOM 3758 C CA . ALA A 1 487 ? 33.100 7.399 -8.305 1.00 80.19 487 ALA A CA 1
ATOM 3759 C C . ALA A 1 487 ? 34.036 7.962 -7.219 1.00 80.19 487 ALA A C 1
ATOM 3761 O O . ALA A 1 487 ? 35.030 7.322 -6.853 1.00 80.19 487 ALA A O 1
ATOM 3762 N N . PRO A 1 488 ? 33.780 9.186 -6.727 1.00 75.12 488 PRO A N 1
ATOM 3763 C CA . PRO A 1 488 ? 34.486 9.731 -5.572 1.00 75.12 488 PRO A CA 1
ATOM 3764 C C . PRO A 1 488 ? 34.110 8.972 -4.282 1.00 75.12 488 PRO A C 1
ATOM 3766 O O . PRO A 1 488 ? 32.952 8.635 -4.079 1.00 75.12 488 PRO A O 1
ATOM 3769 N N . GLY A 1 489 ? 35.070 8.728 -3.377 1.00 69.44 489 GLY A N 1
ATOM 3770 C CA . GLY A 1 489 ? 34.793 8.128 -2.060 1.00 69.44 489 GLY A CA 1
ATOM 3771 C C . GLY A 1 489 ? 35.867 7.160 -1.550 1.00 69.44 489 GLY A C 1
ATOM 3772 O O . GLY A 1 489 ? 36.915 6.998 -2.173 1.00 69.44 489 GLY A O 1
ATOM 3773 N N . GLY A 1 490 ? 35.606 6.539 -0.390 1.00 70.12 490 GLY A N 1
ATOM 3774 C CA . GLY A 1 490 ? 36.461 5.501 0.212 1.00 70.12 490 GLY A CA 1
ATOM 3775 C C . GLY A 1 490 ? 36.328 4.125 -0.455 1.00 70.12 490 GLY A C 1
ATOM 3776 O O . GLY A 1 490 ? 37.235 3.302 -0.338 1.00 70.12 490 GLY A O 1
ATOM 3777 N N . GLY A 1 491 ? 35.233 3.918 -1.192 1.00 84.50 491 GLY A N 1
ATOM 3778 C CA . GLY A 1 491 ? 34.933 2.720 -1.970 1.00 84.50 491 GLY A CA 1
ATOM 3779 C C . GLY A 1 491 ? 33.989 1.751 -1.245 1.00 84.50 491 GLY A C 1
ATOM 3780 O O . GLY A 1 491 ? 34.045 1.647 -0.015 1.00 84.50 491 GLY A O 1
ATOM 3781 N N . PRO A 1 492 ? 33.118 1.037 -1.977 1.00 91.81 492 PRO A N 1
ATOM 3782 C CA . PRO A 1 492 ? 32.203 0.068 -1.382 1.00 91.81 492 PRO A CA 1
ATOM 3783 C C . PRO A 1 492 ? 32.931 -1.179 -0.858 1.00 91.81 492 PRO A C 1
ATOM 3785 O O . PRO A 1 492 ? 34.059 -1.496 -1.241 1.00 91.81 492 PRO A O 1
ATOM 3788 N N . PHE A 1 493 ? 32.277 -1.911 0.041 1.00 93.38 493 PHE A N 1
ATOM 3789 C CA . PHE A 1 493 ? 32.681 -3.279 0.372 1.00 93.38 493 PHE A CA 1
ATOM 3790 C C . PHE A 1 493 ? 32.453 -4.195 -0.848 1.00 93.38 493 PHE A C 1
ATOM 3792 O O . PHE A 1 493 ? 31.466 -3.979 -1.543 1.00 93.38 493 PHE A O 1
ATOM 3799 N N . PRO A 1 494 ? 33.287 -5.224 -1.109 1.00 93.00 494 PRO A N 1
ATOM 3800 C CA . PRO A 1 494 ? 34.431 -5.705 -0.321 1.00 93.00 494 PRO A CA 1
ATOM 3801 C C . PRO A 1 494 ? 35.807 -5.209 -0.782 1.00 93.00 494 PRO A C 1
ATOM 3803 O O . PRO A 1 494 ? 36.832 -5.541 -0.167 1.00 93.00 494 PRO A O 1
ATOM 3806 N N . ASP A 1 495 ? 35.890 -4.486 -1.892 1.00 91.31 495 ASP A N 1
ATOM 3807 C CA . ASP A 1 495 ? 37.156 -4.244 -2.589 1.00 91.31 495 ASP A CA 1
ATOM 3808 C C . ASP A 1 495 ? 37.483 -2.784 -2.878 1.00 91.31 495 ASP A C 1
ATOM 3810 O O . ASP A 1 495 ? 38.541 -2.512 -3.452 1.00 91.31 495 ASP A O 1
ATOM 3814 N N . SER A 1 496 ? 36.628 -1.869 -2.426 1.00 92.31 496 SER A N 1
ATOM 3815 C CA . SER A 1 496 ? 36.774 -0.430 -2.610 1.00 92.31 496 SER A CA 1
ATOM 3816 C C . SER A 1 496 ? 36.798 0.008 -4.079 1.00 92.31 496 SER A C 1
ATOM 3818 O O . SER A 1 496 ? 37.269 1.105 -4.382 1.00 92.31 496 SER A O 1
ATOM 3820 N N . THR A 1 497 ? 36.301 -0.828 -4.992 1.00 92.50 497 THR A N 1
ATOM 3821 C CA . THR A 1 497 ? 36.162 -0.521 -6.418 1.00 92.50 497 THR A CA 1
ATOM 3822 C C . THR A 1 497 ? 34.711 -0.185 -6.719 1.00 92.50 497 THR A C 1
ATOM 3824 O O . THR A 1 497 ? 33.814 -0.818 -6.195 1.00 92.50 497 THR A O 1
ATOM 3827 N N . PHE A 1 498 ? 34.477 0.828 -7.551 1.00 92.06 498 PHE A N 1
ATOM 3828 C CA . PHE A 1 498 ? 33.133 1.176 -8.005 1.00 92.06 498 PHE A CA 1
ATOM 3829 C C . PHE A 1 498 ? 32.861 0.472 -9.334 1.00 92.06 498 PHE A C 1
ATOM 3831 O O . PHE A 1 498 ? 33.364 0.906 -10.376 1.00 92.06 498 PHE A O 1
ATOM 3838 N N . ASN A 1 499 ? 32.072 -0.601 -9.323 1.00 93.88 499 ASN A N 1
ATOM 3839 C CA . ASN A 1 499 ? 31.586 -1.225 -10.552 1.00 93.88 499 ASN A CA 1
ATOM 3840 C C . ASN A 1 499 ? 30.178 -0.698 -10.859 1.00 93.88 499 ASN A C 1
ATOM 3842 O O . ASN A 1 499 ? 29.165 -1.331 -10.575 1.00 93.88 499 ASN A O 1
ATOM 3846 N N . GLU A 1 500 ? 30.148 0.484 -11.477 1.00 92.50 500 GLU A N 1
ATOM 3847 C CA . GLU A 1 500 ? 28.991 1.381 -11.629 1.00 92.50 500 GLU A CA 1
ATOM 3848 C C . GLU A 1 500 ? 27.708 0.764 -12.212 1.00 92.50 500 GLU A C 1
ATOM 3850 O O . GLU A 1 500 ? 26.628 1.318 -12.044 1.00 92.50 500 GLU A O 1
ATOM 3855 N N . GLU A 1 501 ? 27.781 -0.374 -12.897 1.00 95.31 501 GLU A N 1
ATOM 3856 C CA . GLU A 1 501 ? 26.599 -1.023 -13.471 1.00 95.31 501 GLU A CA 1
ATOM 3857 C C . GLU A 1 501 ? 26.010 -2.140 -12.590 1.00 95.31 501 GLU A C 1
ATOM 3859 O O . GLU A 1 501 ? 25.036 -2.767 -13.002 1.00 95.31 501 GLU A O 1
ATOM 3864 N N . TYR A 1 502 ? 26.588 -2.434 -11.418 1.00 96.56 502 TYR A N 1
ATOM 3865 C CA . TYR A 1 502 ? 26.244 -3.596 -10.575 1.00 96.56 502 TYR A CA 1
ATOM 3866 C C . TYR A 1 502 ? 25.595 -3.229 -9.224 1.00 96.56 502 TYR A C 1
ATOM 3868 O O . TYR A 1 502 ? 25.558 -4.063 -8.321 1.00 96.56 502 TYR A O 1
ATOM 3876 N N . TRP A 1 503 ? 25.094 -2.004 -9.057 1.00 96.62 503 TRP A N 1
ATOM 3877 C CA . TRP A 1 503 ? 24.549 -1.501 -7.784 1.00 96.62 503 TRP A CA 1
ATOM 3878 C C . TRP A 1 503 ? 23.165 -2.029 -7.402 1.00 96.62 503 TRP A C 1
ATOM 3880 O O . TRP A 1 503 ? 22.763 -1.908 -6.245 1.00 96.62 503 TRP A O 1
ATOM 3890 N N . GLY A 1 504 ? 22.407 -2.579 -8.349 1.00 97.94 504 GLY A N 1
ATOM 3891 C CA . GLY A 1 504 ? 20.996 -2.860 -8.141 1.00 97.94 504 GLY A CA 1
ATOM 3892 C C . GLY A 1 504 ? 20.752 -3.874 -7.026 1.00 97.94 504 GLY A C 1
ATOM 3893 O O . GLY A 1 504 ? 21.402 -4.918 -6.970 1.00 97.94 504 GLY A O 1
ATOM 3894 N N . LEU A 1 505 ? 19.736 -3.634 -6.193 1.00 98.62 505 LEU A N 1
ATOM 3895 C CA . LEU A 1 505 ? 19.109 -4.692 -5.390 1.00 98.62 505 LEU A CA 1
ATOM 3896 C C . LEU A 1 505 ? 18.529 -5.791 -6.289 1.00 98.62 505 LEU A C 1
ATOM 3898 O O . LEU A 1 505 ? 18.450 -6.964 -5.912 1.00 98.62 505 LEU A O 1
ATOM 3902 N N . VAL A 1 506 ? 18.102 -5.402 -7.486 1.00 98.06 506 VAL A N 1
ATOM 3903 C CA . VAL A 1 506 ? 17.629 -6.293 -8.534 1.00 98.06 506 VAL A CA 1
ATOM 3904 C C . VAL A 1 506 ? 18.445 -6.094 -9.811 1.00 98.06 506 VAL A C 1
ATOM 3906 O O . VAL A 1 506 ? 19.097 -5.075 -10.018 1.00 98.06 506 VAL A O 1
ATOM 3909 N N . HIS A 1 507 ? 18.403 -7.076 -10.698 1.00 96.06 507 HIS A N 1
ATOM 3910 C CA . HIS A 1 507 ? 18.972 -6.937 -12.034 1.00 96.06 507 HIS A CA 1
ATOM 3911 C C . HIS A 1 507 ? 18.219 -5.871 -12.865 1.00 96.06 507 HIS A C 1
ATOM 3913 O O . HIS A 1 507 ? 17.142 -5.384 -12.497 1.00 96.06 507 HIS A O 1
ATOM 3919 N N . GLU A 1 508 ? 18.751 -5.527 -14.033 1.00 93.69 508 GLU A N 1
ATOM 3920 C CA . GLU A 1 508 ? 18.136 -4.613 -15.005 1.00 93.69 508 GLU A CA 1
ATOM 3921 C C . GLU A 1 508 ? 16.711 -5.053 -15.418 1.00 93.69 508 GLU A C 1
ATOM 3923 O O . GLU A 1 508 ? 15.820 -4.224 -15.623 1.00 93.69 508 GLU A O 1
ATOM 3928 N N . ASP A 1 509 ? 16.472 -6.367 -15.471 1.00 92.62 509 ASP A N 1
ATOM 3929 C CA . ASP A 1 509 ? 15.208 -7.028 -15.804 1.00 92.62 509 ASP A CA 1
ATOM 3930 C C . ASP A 1 509 ? 14.254 -7.163 -14.602 1.00 92.62 509 ASP A C 1
ATOM 3932 O O . ASP A 1 509 ? 13.111 -7.604 -14.764 1.00 92.62 509 ASP A O 1
ATOM 3936 N N . ARG A 1 510 ? 14.691 -6.692 -13.426 1.00 95.44 510 ARG A N 1
ATOM 3937 C CA . ARG A 1 510 ? 14.030 -6.765 -12.114 1.00 95.44 510 ARG A CA 1
ATOM 3938 C C . ARG A 1 510 ? 13.985 -8.148 -11.475 1.00 95.44 510 ARG A C 1
ATOM 3940 O O . ARG A 1 510 ? 13.198 -8.373 -10.557 1.00 95.44 510 ARG A O 1
ATOM 3947 N N . ARG A 1 511 ? 14.848 -9.080 -11.878 1.00 96.19 511 ARG A N 1
ATOM 3948 C CA . ARG A 1 511 ? 15.065 -10.305 -11.100 1.00 96.19 511 ARG A CA 1
ATOM 3949 C C . ARG A 1 511 ? 15.771 -9.962 -9.772 1.00 96.19 511 ARG A C 1
ATOM 3951 O O . ARG A 1 511 ? 16.831 -9.339 -9.815 1.00 96.19 511 ARG A O 1
ATOM 3958 N N . PRO A 1 512 ? 15.231 -10.349 -8.599 1.00 96.50 512 PRO A N 1
ATOM 3959 C CA . PRO A 1 512 ? 15.851 -10.019 -7.314 1.00 96.50 512 PRO A CA 1
ATOM 3960 C C . PRO A 1 512 ? 17.218 -10.672 -7.097 1.00 96.50 512 PRO A C 1
ATOM 3962 O O . PRO A 1 512 ? 17.362 -11.868 -7.366 1.00 96.50 512 PRO A O 1
ATOM 3965 N N . ARG A 1 513 ? 18.172 -9.915 -6.539 1.00 97.44 513 ARG A N 1
ATOM 3966 C CA . ARG A 1 513 ? 19.442 -10.438 -6.008 1.00 97.44 513 ARG A CA 1
ATOM 3967 C C . ARG A 1 513 ? 19.311 -10.832 -4.538 1.00 97.44 513 ARG A C 1
ATOM 3969 O O . ARG A 1 513 ? 18.292 -10.565 -3.890 1.00 97.44 513 ARG A O 1
ATOM 3976 N N . ALA A 1 514 ? 20.361 -11.427 -3.976 1.00 95.19 514 ALA A N 1
ATOM 3977 C CA . ALA A 1 514 ? 20.449 -11.648 -2.529 1.00 95.19 514 ALA A CA 1
ATOM 3978 C C . ALA A 1 514 ? 20.306 -10.338 -1.719 1.00 95.19 514 ALA A C 1
ATOM 3980 O O . ALA A 1 514 ? 19.639 -10.340 -0.683 1.00 95.19 514 ALA A O 1
ATOM 3981 N N . ALA A 1 515 ? 20.831 -9.215 -2.225 1.00 97.75 515 ALA A N 1
ATOM 3982 C CA . ALA A 1 515 ? 20.722 -7.901 -1.587 1.00 97.75 515 ALA A CA 1
ATOM 3983 C C . ALA A 1 515 ? 19.271 -7.418 -1.415 1.00 97.75 515 ALA A C 1
ATOM 3985 O O . ALA A 1 515 ? 18.926 -6.908 -0.353 1.00 97.75 515 ALA A O 1
ATOM 3986 N N . TYR A 1 516 ? 18.381 -7.664 -2.388 1.00 98.00 516 TYR A N 1
ATOM 3987 C CA . TYR A 1 516 ? 16.946 -7.356 -2.253 1.00 98.00 516 TYR A CA 1
ATOM 3988 C C . TYR A 1 516 ? 16.325 -8.049 -1.033 1.00 98.00 516 TYR A C 1
ATOM 3990 O O . TYR A 1 516 ? 15.588 -7.438 -0.261 1.00 98.00 516 TYR A O 1
ATOM 3998 N N . ARG A 1 517 ? 16.661 -9.328 -0.817 1.00 95.88 517 ARG A N 1
ATOM 3999 C CA . ARG A 1 517 ? 16.172 -10.102 0.336 1.00 95.88 517 ARG A CA 1
ATOM 4000 C C . ARG A 1 517 ? 16.812 -9.643 1.644 1.00 95.88 517 ARG A C 1
ATOM 4002 O O . ARG A 1 517 ? 16.137 -9.616 2.668 1.00 95.88 517 ARG A O 1
ATOM 4009 N N . ALA A 1 518 ? 18.091 -9.276 1.610 1.00 91.50 518 ALA A N 1
ATOM 4010 C CA . ALA A 1 518 ? 18.792 -8.727 2.764 1.00 91.50 518 ALA A CA 1
ATOM 4011 C C . ALA A 1 518 ? 18.156 -7.406 3.217 1.00 91.50 518 ALA A C 1
ATOM 4013 O O . ALA A 1 518 ? 17.799 -7.280 4.386 1.00 91.50 518 ALA A O 1
ATOM 4014 N N . TYR A 1 519 ? 17.903 -6.487 2.284 1.00 97.94 519 TYR A N 1
ATOM 4015 C CA . TYR A 1 519 ? 17.222 -5.221 2.556 1.00 97.94 519 TYR A CA 1
ATOM 4016 C C . TYR A 1 519 ? 15.796 -5.426 3.096 1.00 97.94 519 TYR A C 1
ATOM 4018 O O . TYR A 1 519 ? 15.373 -4.763 4.047 1.00 97.94 519 TYR A O 1
ATOM 4026 N N . ALA A 1 520 ? 15.064 -6.400 2.543 1.00 92.75 520 ALA A N 1
ATOM 4027 C CA . ALA A 1 520 ? 13.737 -6.780 3.027 1.00 92.75 520 ALA A CA 1
ATOM 4028 C C . ALA A 1 520 ? 13.745 -7.262 4.485 1.00 92.75 520 ALA A C 1
ATOM 4030 O O . ALA A 1 520 ? 12.816 -6.970 5.229 1.00 92.75 520 ALA A O 1
ATOM 4031 N N . SER A 1 521 ? 14.798 -7.973 4.900 1.00 90.62 521 SER A N 1
ATOM 4032 C CA . SER A 1 521 ? 14.880 -8.574 6.237 1.00 90.62 521 SER A CA 1
ATOM 4033 C C . SER A 1 521 ? 15.070 -7.572 7.379 1.00 90.62 521 SER A C 1
ATOM 4035 O O . SER A 1 521 ? 14.851 -7.931 8.534 1.00 90.62 521 SER A O 1
ATOM 4037 N N . VAL A 1 522 ? 15.473 -6.333 7.081 1.00 89.19 522 VAL A N 1
ATOM 4038 C CA . VAL A 1 522 ? 15.727 -5.319 8.109 1.00 89.19 522 VAL A CA 1
ATOM 4039 C C . VAL A 1 522 ? 14.441 -4.551 8.437 1.00 89.19 522 VAL A C 1
ATOM 4041 O O . VAL A 1 522 ? 13.823 -3.947 7.557 1.00 89.19 522 VAL A O 1
ATOM 4044 N N . GLN A 1 523 ? 14.036 -4.562 9.707 1.00 83.44 523 GLN A N 1
ATOM 4045 C CA . GLN A 1 523 ? 12.847 -3.859 10.208 1.00 83.44 523 GLN A CA 1
ATOM 4046 C C . GLN A 1 523 ? 13.168 -2.415 10.609 1.00 83.44 523 GLN A C 1
ATOM 4048 O O . GLN A 1 523 ? 14.172 -2.192 11.287 1.00 83.44 523 GLN A O 1
ATOM 4053 N N . THR A 1 524 ? 12.303 -1.464 10.238 1.00 87.12 524 THR A N 1
ATOM 4054 C CA . THR A 1 524 ? 12.417 -0.051 10.647 1.00 87.12 524 THR A CA 1
ATOM 4055 C C . THR A 1 524 ? 12.186 0.120 12.156 1.00 87.12 524 THR A C 1
ATOM 4057 O O . THR A 1 524 ? 11.601 -0.773 12.775 1.00 87.12 524 THR A O 1
ATOM 4060 N N . PRO A 1 525 ? 12.610 1.243 12.766 1.00 81.94 525 PRO A N 1
ATOM 4061 C CA . PRO A 1 525 ? 12.326 1.548 14.170 1.00 81.94 525 PRO A CA 1
ATOM 4062 C C . PRO A 1 525 ? 10.844 1.435 14.531 1.00 81.94 525 PRO A C 1
ATOM 4064 O O . PRO A 1 525 ? 10.501 0.823 15.534 1.00 81.94 525 PRO A O 1
ATOM 4067 N N . GLU A 1 526 ? 9.951 1.945 13.684 1.00 78.81 526 GLU A N 1
ATOM 4068 C CA . GLU A 1 526 ? 8.504 1.889 13.901 1.00 78.81 526 GLU A CA 1
ATOM 4069 C C . GLU A 1 526 ? 7.989 0.449 13.883 1.00 78.81 526 GLU A C 1
ATOM 4071 O O . GLU A 1 526 ? 7.182 0.071 14.729 1.00 78.81 526 GLU A O 1
ATOM 4076 N N . ALA A 1 527 ? 8.495 -0.379 12.963 1.00 67.06 527 ALA A N 1
ATOM 4077 C CA . ALA A 1 527 ? 8.161 -1.798 12.913 1.00 67.06 527 ALA A CA 1
ATOM 4078 C C . ALA A 1 527 ? 8.703 -2.551 14.141 1.00 67.06 527 ALA A C 1
ATOM 4080 O O . ALA A 1 527 ? 7.995 -3.386 14.696 1.00 67.06 527 ALA A O 1
ATOM 4081 N N . ARG A 1 528 ? 9.919 -2.225 14.607 1.00 70.38 528 ARG A N 1
ATOM 4082 C CA . ARG A 1 528 ? 10.507 -2.791 15.835 1.00 70.38 528 ARG A CA 1
ATOM 4083 C C . ARG A 1 528 ? 9.716 -2.384 17.078 1.00 70.38 528 ARG A C 1
ATOM 4085 O O . ARG A 1 528 ? 9.444 -3.228 17.927 1.00 70.38 528 ARG A O 1
ATOM 4092 N N . ALA A 1 529 ? 9.325 -1.116 17.178 1.00 60.09 529 ALA A N 1
ATOM 4093 C CA . ALA A 1 529 ? 8.531 -0.591 18.282 1.00 60.09 529 ALA A CA 1
ATOM 4094 C C . ALA A 1 529 ? 7.133 -1.219 18.317 1.00 60.09 529 ALA A C 1
ATOM 4096 O O . ALA A 1 529 ? 6.677 -1.582 19.395 1.00 60.09 529 ALA A O 1
ATOM 4097 N N . ALA A 1 530 ? 6.500 -1.424 17.155 1.00 54.72 530 ALA A N 1
ATOM 4098 C CA . ALA A 1 530 ? 5.242 -2.161 17.048 1.00 54.72 530 ALA A CA 1
ATOM 4099 C C . ALA A 1 530 ? 5.389 -3.625 17.502 1.00 54.72 530 ALA A C 1
ATOM 4101 O O . ALA A 1 530 ? 4.532 -4.129 18.215 1.00 54.72 530 ALA A O 1
ATOM 4102 N N . THR A 1 531 ? 6.500 -4.293 17.165 1.00 48.81 531 THR A N 1
ATOM 4103 C CA . THR A 1 531 ? 6.761 -5.660 17.653 1.00 48.81 531 THR A CA 1
ATOM 4104 C C . THR A 1 531 ? 7.126 -5.721 19.141 1.00 48.81 531 THR A C 1
ATOM 4106 O O . THR A 1 531 ? 6.806 -6.701 19.801 1.00 48.81 531 THR A O 1
ATOM 4109 N N . ALA A 1 532 ? 7.779 -4.689 19.688 1.00 43.31 532 ALA A N 1
ATOM 4110 C CA . ALA A 1 532 ? 8.199 -4.635 21.091 1.00 43.31 532 ALA A CA 1
ATOM 4111 C C . ALA A 1 532 ? 7.057 -4.221 22.038 1.00 43.31 532 ALA A C 1
ATOM 4113 O O . ALA A 1 532 ? 6.993 -4.697 23.171 1.00 43.31 532 ALA A O 1
ATOM 4114 N N . SER A 1 533 ? 6.128 -3.371 21.587 1.00 37.84 533 SER A N 1
ATOM 4115 C CA . SER A 1 533 ? 4.912 -3.036 22.342 1.00 37.84 533 SER A CA 1
ATOM 4116 C C . SER A 1 533 ? 3.935 -4.215 22.438 1.00 37.84 533 SER A C 1
ATOM 4118 O O . SER A 1 533 ? 3.190 -4.316 23.417 1.00 37.84 533 SER A O 1
ATOM 4120 N N . ASP A 1 534 ? 3.994 -5.146 21.481 1.00 37.06 534 ASP A N 1
ATOM 4121 C CA . ASP A 1 534 ? 3.306 -6.437 21.556 1.00 37.06 534 ASP A CA 1
ATOM 4122 C C . ASP A 1 534 ? 3.994 -7.419 22.552 1.00 37.06 534 ASP A C 1
ATOM 4124 O O . ASP A 1 534 ? 3.326 -8.313 23.070 1.00 37.06 534 ASP A O 1
ATOM 4128 N N . GLU A 1 535 ? 5.280 -7.245 22.918 1.00 35.41 535 GLU A N 1
ATOM 4129 C CA . GLU A 1 535 ? 5.975 -8.084 23.928 1.00 35.41 535 GLU A CA 1
ATOM 4130 C C . GLU A 1 535 ? 5.731 -7.637 25.394 1.00 35.41 535 GLU A C 1
ATOM 4132 O O . GLU A 1 535 ? 5.644 -8.485 26.291 1.00 35.41 535 GLU A O 1
ATOM 4137 N N . ASP A 1 536 ? 5.564 -6.333 25.664 1.00 31.78 536 ASP A N 1
ATOM 4138 C CA . ASP A 1 536 ? 5.405 -5.777 27.033 1.00 31.78 536 ASP A CA 1
ATOM 4139 C C . ASP A 1 536 ? 3.947 -5.788 27.554 1.00 31.78 536 ASP A C 1
ATOM 4141 O O . ASP A 1 536 ? 3.658 -5.428 28.694 1.00 31.78 536 ASP A O 1
ATOM 4145 N N . THR A 1 537 ? 2.994 -6.263 26.745 1.00 32.16 537 THR A N 1
ATOM 4146 C CA . THR A 1 537 ? 1.577 -6.426 27.133 1.00 32.16 537 THR A CA 1
ATOM 4147 C C . THR A 1 537 ? 1.183 -7.881 27.401 1.00 32.16 537 THR A C 1
ATOM 4149 O O . THR A 1 537 ? 0.003 -8.229 27.349 1.00 32.16 537 THR A O 1
ATOM 4152 N N . SER A 1 538 ? 2.153 -8.733 27.757 1.00 30.97 538 SER A N 1
ATOM 4153 C CA . SER A 1 538 ? 1.974 -10.170 28.015 1.00 30.97 538 SER A CA 1
ATOM 4154 C C . SER A 1 538 ? 1.123 -10.503 29.260 1.00 30.97 538 SER A C 1
ATOM 4156 O O . SER A 1 538 ? 1.569 -11.101 30.238 1.00 30.97 538 SER A O 1
ATOM 4158 N N . LEU A 1 539 ? -0.177 -10.215 29.185 1.00 32.84 539 LEU A N 1
ATOM 4159 C CA . LEU A 1 539 ? -1.200 -11.109 29.714 1.00 32.84 539 LEU A CA 1
ATOM 4160 C C . LEU A 1 539 ? -1.309 -12.285 28.740 1.00 32.84 539 LEU A C 1
ATOM 4162 O O . LEU A 1 539 ? -1.889 -12.148 27.671 1.00 32.84 539 LEU A O 1
ATOM 4166 N N . GLU A 1 540 ? -0.683 -13.404 29.117 1.00 34.22 540 GLU A N 1
ATOM 4167 C CA . GLU A 1 540 ? -0.829 -14.758 28.555 1.00 34.22 540 GLU A CA 1
ATOM 4168 C C . GLU A 1 540 ? -1.532 -14.842 27.183 1.00 34.22 540 GLU A C 1
ATOM 4170 O O . GLU A 1 540 ? -2.688 -15.255 27.081 1.00 34.22 540 GLU A O 1
ATOM 4175 N N . GLN A 1 541 ? -0.818 -14.514 26.103 1.00 32.25 541 GLN A N 1
ATOM 4176 C CA . GLN A 1 541 ? -1.213 -14.925 24.758 1.00 32.25 541 GLN A CA 1
ATOM 4177 C C . GLN A 1 541 ? -0.321 -16.077 24.309 1.00 32.25 541 GLN A C 1
ATOM 4179 O O . GLN A 1 541 ? 0.863 -15.924 24.017 1.00 32.25 541 GLN A O 1
ATOM 4184 N N . SER A 1 542 ? -0.901 -17.271 24.271 1.00 30.84 542 SER A N 1
ATOM 4185 C CA . SER A 1 542 ? -0.278 -18.462 23.711 1.00 30.84 542 SER A CA 1
ATOM 4186 C C . SER A 1 542 ? -0.119 -18.305 22.197 1.00 30.84 542 SER A C 1
ATOM 4188 O O . SER A 1 542 ? -1.021 -18.662 21.443 1.00 30.84 542 SER A O 1
ATOM 4190 N N . HIS A 1 543 ? 1.010 -17.777 21.732 1.00 33.81 543 HIS A N 1
ATOM 4191 C CA . HIS A 1 543 ? 1.384 -17.905 20.324 1.00 33.81 543 HIS A CA 1
ATOM 4192 C C . HIS A 1 543 ? 1.878 -19.335 20.080 1.00 33.81 543 HIS A C 1
ATOM 4194 O O . HIS A 1 543 ? 2.816 -19.808 20.730 1.00 33.81 543 HIS A O 1
ATOM 4200 N N . SER A 1 544 ? 1.215 -20.062 19.178 1.00 38.38 544 SER A N 1
ATOM 4201 C CA . SER A 1 544 ? 1.673 -21.381 18.754 1.00 38.38 544 SER A CA 1
ATOM 4202 C C . SER A 1 544 ? 2.959 -21.246 17.944 1.00 38.38 544 SER A C 1
ATOM 4204 O O . SER A 1 544 ? 3.144 -20.311 17.167 1.00 38.38 544 SER A O 1
ATOM 4206 N N . SER A 1 545 ? 3.861 -22.215 18.097 1.00 37.16 545 SER A N 1
ATOM 4207 C CA . SER A 1 545 ? 5.191 -22.273 17.470 1.00 37.16 545 SER A CA 1
ATOM 4208 C C . SER A 1 545 ? 5.184 -22.383 15.933 1.00 37.16 545 SER A C 1
ATOM 4210 O O . SER A 1 545 ? 6.179 -22.788 15.337 1.00 37.16 545 SER A O 1
ATOM 4212 N N . ASP A 1 546 ? 4.055 -22.107 15.288 1.00 45.84 546 ASP A N 1
ATOM 4213 C CA . ASP A 1 546 ? 3.817 -22.224 13.853 1.00 45.84 546 ASP A CA 1
ATOM 4214 C C . ASP A 1 546 ? 3.334 -20.914 13.201 1.00 45.84 546 ASP A C 1
ATOM 4216 O O . ASP A 1 546 ? 2.984 -20.933 12.022 1.00 45.84 546 ASP A O 1
ATOM 4220 N N . GLY A 1 547 ? 3.349 -19.792 13.936 1.00 52.03 547 GLY A N 1
ATOM 4221 C CA . GLY A 1 547 ? 3.030 -18.461 13.406 1.00 52.03 547 GLY A CA 1
ATOM 4222 C C . GLY A 1 547 ? 1.547 -18.241 13.096 1.00 52.03 547 GLY A C 1
ATOM 4223 O O . GLY A 1 547 ? 1.223 -17.361 12.304 1.00 52.03 547 GLY A O 1
ATOM 4224 N N . ARG A 1 548 ? 0.648 -19.054 13.665 1.00 66.12 548 ARG A N 1
ATOM 4225 C CA . ARG A 1 548 ? -0.800 -18.916 13.475 1.00 66.12 548 ARG A CA 1
ATOM 4226 C C . ARG A 1 548 ? -1.418 -18.005 14.525 1.00 66.12 548 ARG A C 1
ATOM 4228 O O . ARG A 1 548 ? -1.235 -18.210 15.723 1.00 66.12 548 ARG A O 1
ATOM 4235 N N . GLU A 1 549 ? -2.212 -17.051 14.055 1.00 78.19 549 GLU A N 1
ATOM 4236 C CA . GLU A 1 549 ? -3.090 -16.271 14.917 1.00 78.19 549 GLU A CA 1
ATOM 4237 C C . GLU A 1 549 ? -4.255 -17.146 15.371 1.00 78.19 549 GLU A C 1
ATOM 4239 O O . GLU A 1 549 ? -4.913 -17.825 14.579 1.00 78.19 549 GLU A O 1
ATOM 4244 N N . GLU A 1 550 ? -4.491 -17.166 16.677 1.00 88.94 550 GLU A N 1
ATOM 4245 C CA . GLU A 1 550 ? -5.579 -17.945 17.238 1.00 88.94 550 GLU A CA 1
ATOM 4246 C C . GLU A 1 550 ? -6.927 -17.280 16.945 1.00 88.94 550 GLU A C 1
ATOM 4248 O O . GLU A 1 550 ? -7.106 -16.093 17.220 1.00 88.94 550 GLU A O 1
ATOM 4253 N N . ILE A 1 551 ? -7.888 -18.059 16.444 1.00 94.25 551 ILE A N 1
ATOM 4254 C CA . ILE A 1 551 ? -9.249 -17.590 16.188 1.00 94.25 551 ILE A CA 1
ATOM 4255 C C . ILE A 1 551 ? -10.167 -18.073 17.305 1.00 94.25 551 ILE A C 1
ATOM 4257 O O . ILE A 1 551 ? -10.229 -19.264 17.616 1.00 94.25 551 ILE A O 1
ATOM 4261 N N . ARG A 1 552 ? -10.903 -17.147 17.921 1.00 93.81 552 ARG A N 1
ATOM 4262 C CA . ARG A 1 552 ? -11.846 -17.455 19.003 1.00 93.81 552 ARG A CA 1
ATOM 4263 C C . ARG A 1 552 ? -13.136 -16.660 18.867 1.00 93.81 552 ARG A C 1
ATOM 4265 O O . ARG A 1 552 ? -13.166 -15.562 18.328 1.00 93.81 552 ARG A O 1
ATOM 4272 N N . VAL A 1 553 ? -14.207 -17.222 19.413 1.00 95.31 553 VAL A N 1
ATOM 4273 C CA . VAL A 1 553 ? -15.471 -16.517 19.643 1.00 95.31 553 VAL A CA 1
ATOM 4274 C C . VAL A 1 553 ? -15.514 -16.078 21.104 1.00 95.31 553 VAL A C 1
ATOM 4276 O O . VAL A 1 553 ? -15.338 -16.912 21.995 1.00 95.31 553 VAL A O 1
ATOM 4279 N N . GLN A 1 554 ? -15.775 -14.795 21.356 1.00 93.88 554 GLN A N 1
ATOM 4280 C CA . GLN A 1 554 ? -15.967 -14.261 22.705 1.00 93.88 554 GLN A CA 1
ATOM 4281 C C . GLN A 1 554 ? -17.208 -13.370 22.747 1.00 93.88 554 GLN A C 1
ATOM 4283 O O . GLN A 1 554 ? -17.220 -12.261 22.218 1.00 93.88 554 GLN A O 1
ATOM 4288 N N . GLY A 1 555 ? -18.276 -13.865 23.379 1.00 94.00 555 GLY A N 1
ATOM 4289 C CA . GLY A 1 555 ? -19.579 -13.203 23.309 1.00 94.00 555 GLY A CA 1
ATOM 4290 C C . GLY A 1 555 ? -19.989 -12.998 21.849 1.00 94.00 555 GLY A C 1
ATOM 4291 O O . GLY A 1 555 ? -19.949 -13.943 21.065 1.00 94.00 555 GLY A O 1
ATOM 4292 N N . ARG A 1 556 ? -20.301 -11.751 21.480 1.00 95.69 556 ARG A N 1
ATOM 4293 C CA . ARG A 1 556 ? -20.694 -11.357 20.116 1.00 95.69 556 ARG A CA 1
ATOM 4294 C C . ARG A 1 556 ? -19.517 -11.015 19.196 1.00 95.69 556 ARG A C 1
ATOM 4296 O O . ARG A 1 556 ? -19.735 -10.550 18.081 1.00 95.69 556 ARG A O 1
ATOM 4303 N N . GLN A 1 557 ? -18.280 -11.208 19.647 1.00 95.88 557 GLN A N 1
ATOM 4304 C CA . GLN A 1 557 ? -17.079 -10.827 18.908 1.00 95.88 557 GLN A CA 1
ATOM 4305 C C . GLN A 1 557 ? -16.354 -12.047 18.334 1.00 95.88 557 GLN A C 1
ATOM 4307 O O . GLN A 1 557 ? -16.317 -13.127 18.934 1.00 95.88 557 GLN A O 1
ATOM 4312 N N . LEU A 1 558 ? -15.751 -11.834 17.167 1.00 95.50 558 LEU A N 1
ATOM 4313 C CA . LEU A 1 558 ? -14.718 -12.694 16.606 1.00 95.50 558 LEU A CA 1
ATOM 4314 C C . LEU A 1 558 ? -13.369 -12.117 17.006 1.00 95.50 558 LEU A C 1
ATOM 4316 O O . LEU A 1 558 ? -13.152 -10.921 16.842 1.00 95.50 558 LEU A O 1
ATOM 4320 N N . LEU A 1 559 ? -12.491 -12.956 17.540 1.00 94.62 559 LEU A N 1
ATOM 4321 C CA . LEU A 1 559 ? -11.139 -12.582 17.920 1.00 94.62 559 LEU A CA 1
ATOM 4322 C C . LEU A 1 559 ? -10.147 -13.302 17.022 1.00 94.62 559 LEU A C 1
ATOM 4324 O O . LEU A 1 559 ? -10.290 -14.500 16.774 1.00 94.62 559 LEU A O 1
ATOM 4328 N N . VAL A 1 560 ? -9.128 -12.566 16.603 1.00 92.31 560 VAL A N 1
ATOM 4329 C CA . VAL A 1 560 ? -7.973 -13.046 15.850 1.00 92.31 560 VAL A CA 1
ATOM 4330 C C . VAL A 1 560 ? -6.730 -12.600 16.615 1.00 92.31 560 VAL A C 1
ATOM 4332 O O . VAL A 1 560 ? -6.587 -11.420 16.933 1.00 92.31 560 VAL A O 1
ATOM 4335 N N . GLY A 1 561 ? -5.879 -13.543 17.024 1.00 89.12 561 GLY A N 1
ATOM 4336 C CA . GLY A 1 561 ? -4.716 -13.234 17.867 1.00 89.12 561 GLY A CA 1
ATOM 4337 C C . GLY A 1 561 ? -5.106 -12.573 19.199 1.00 89.12 561 GLY A C 1
ATOM 4338 O O . GLY A 1 561 ? -4.385 -11.733 19.724 1.00 89.12 561 GLY A O 1
ATOM 4339 N N . GLY A 1 562 ? -6.299 -12.882 19.717 1.00 87.75 562 GLY A N 1
ATOM 4340 C CA . GLY A 1 562 ? -6.842 -12.262 20.929 1.00 87.75 562 GLY A CA 1
ATOM 4341 C C . GLY A 1 562 ? -7.400 -10.841 20.757 1.00 87.75 562 GLY A C 1
ATOM 4342 O O . GLY A 1 562 ? -7.917 -10.294 21.729 1.00 87.75 562 GLY A O 1
ATOM 4343 N N . LYS A 1 563 ? -7.350 -10.251 19.555 1.00 90.75 563 LYS A N 1
ATOM 4344 C CA . LYS A 1 563 ? -7.904 -8.920 19.253 1.00 90.75 563 LYS A CA 1
ATOM 4345 C C . LYS A 1 563 ? -9.250 -9.064 18.517 1.00 90.75 563 LYS A C 1
ATOM 4347 O O . LYS A 1 563 ? -9.330 -9.874 17.591 1.00 90.75 563 LYS A O 1
ATOM 4352 N N . PRO A 1 564 ? -10.319 -8.340 18.908 1.00 92.50 564 PRO A N 1
ATOM 4353 C CA . PRO A 1 564 ? -11.575 -8.344 18.161 1.00 92.50 564 PRO A CA 1
ATOM 4354 C C . PRO A 1 564 ? -11.376 -7.863 16.719 1.00 92.50 564 PRO A C 1
ATOM 4356 O O . PRO A 1 564 ? -10.632 -6.913 16.495 1.00 92.50 564 PRO A O 1
ATOM 4359 N N . ILE A 1 565 ? -12.058 -8.498 15.766 1.00 94.88 565 ILE A N 1
ATOM 4360 C CA . ILE A 1 565 ? -12.073 -8.099 14.354 1.00 94.88 565 ILE A CA 1
ATOM 4361 C C . ILE A 1 565 ? -13.496 -7.755 13.903 1.00 94.88 565 ILE A C 1
ATOM 4363 O O . ILE A 1 565 ? -14.431 -8.541 14.088 1.00 94.88 565 ILE A O 1
ATOM 4367 N N . PHE A 1 566 ? -13.652 -6.596 13.269 1.00 98.00 566 PHE A N 1
ATOM 4368 C CA . PHE A 1 566 ? -14.836 -6.205 12.519 1.00 98.00 566 PHE A CA 1
ATOM 4369 C C . PHE A 1 566 ? -14.672 -6.568 11.040 1.00 98.00 566 PHE A C 1
ATOM 4371 O O . PHE A 1 566 ? -13.716 -6.164 10.373 1.00 98.00 566 PHE A O 1
ATOM 4378 N N . LEU A 1 567 ? -15.620 -7.327 10.496 1.00 98.25 567 LEU A N 1
ATOM 4379 C CA . LEU A 1 567 ? -15.588 -7.773 9.106 1.00 98.25 567 LEU A CA 1
ATOM 4380 C C . LEU A 1 567 ? -16.105 -6.664 8.184 1.00 98.25 567 LEU A C 1
ATOM 4382 O O . LEU A 1 567 ? -17.311 -6.468 8.053 1.00 98.25 567 LEU A O 1
ATOM 4386 N N . LYS A 1 568 ? -15.197 -5.964 7.502 1.00 97.88 568 LYS A N 1
ATOM 4387 C CA . LYS A 1 568 ? -15.521 -5.160 6.319 1.00 97.88 568 LYS A CA 1
ATOM 4388 C C . LYS A 1 568 ? -15.252 -6.036 5.101 1.00 97.88 568 LYS A C 1
ATOM 4390 O O . LYS A 1 568 ? -14.131 -6.087 4.598 1.00 97.88 568 LYS A O 1
ATOM 4395 N N . GLY A 1 569 ? -16.250 -6.822 4.710 1.00 98.00 569 GLY A N 1
ATOM 4396 C CA . GLY A 1 569 ? -16.072 -7.920 3.771 1.00 98.00 569 GLY A CA 1
ATOM 4397 C C . GLY A 1 569 ? -16.801 -7.777 2.440 1.00 98.00 569 GLY A C 1
ATOM 4398 O O . GLY A 1 569 ? -17.622 -6.885 2.231 1.00 98.00 569 GLY A O 1
ATOM 4399 N N . VAL A 1 570 ? -16.534 -8.721 1.541 1.00 98.06 570 VAL A N 1
ATOM 4400 C CA . VAL A 1 570 ? -17.211 -8.832 0.242 1.00 98.06 570 VAL A CA 1
ATOM 4401 C C . VAL A 1 570 ? -17.480 -10.290 -0.125 1.00 98.06 570 VAL A C 1
ATOM 4403 O O . VAL A 1 570 ? -16.695 -11.183 0.212 1.00 98.06 570 VAL A O 1
ATOM 4406 N N . ASP A 1 571 ? -18.564 -10.531 -0.853 1.00 95.94 571 ASP A N 1
ATOM 4407 C CA . ASP A 1 571 ? -18.791 -11.813 -1.516 1.00 95.94 571 ASP A CA 1
ATOM 4408 C C . ASP A 1 571 ? -18.046 -11.898 -2.851 1.00 95.94 571 ASP A C 1
ATOM 4410 O O . ASP A 1 571 ? -18.035 -10.956 -3.654 1.00 95.94 571 ASP A O 1
ATOM 4414 N N . TRP A 1 572 ? -17.392 -13.037 -3.098 1.00 95.56 572 TRP A N 1
ATOM 4415 C CA . TRP A 1 572 ? -16.483 -13.176 -4.234 1.00 95.56 572 TRP A CA 1
ATOM 4416 C C . TRP A 1 572 ? -16.477 -14.569 -4.858 1.00 95.56 572 TRP A C 1
ATOM 4418 O O . TRP A 1 572 ? -16.001 -15.538 -4.268 1.00 95.56 572 TRP A O 1
ATOM 4428 N N . ASN A 1 573 ? -16.930 -14.665 -6.110 1.00 91.50 573 ASN A N 1
ATOM 4429 C CA . ASN A 1 573 ? -17.050 -15.935 -6.824 1.00 91.50 573 ASN A CA 1
ATOM 4430 C C . ASN A 1 573 ? -16.744 -15.815 -8.332 1.00 91.50 573 ASN A C 1
ATOM 4432 O O . ASN A 1 573 ? -17.503 -16.311 -9.149 1.00 91.50 573 ASN A O 1
ATOM 4436 N N . PRO A 1 574 ? -15.601 -15.235 -8.739 1.00 93.38 574 PRO A N 1
ATOM 4437 C CA . PRO A 1 574 ? -15.370 -14.720 -10.089 1.00 93.38 574 PRO A CA 1
ATOM 4438 C C . PRO A 1 574 ? -15.680 -15.733 -11.199 1.00 93.38 574 PRO A C 1
ATOM 4440 O O . PRO A 1 574 ? -14.970 -16.734 -11.375 1.00 93.38 574 PRO A O 1
ATOM 4443 N N . VAL A 1 575 ? -16.708 -15.425 -11.990 1.00 92.19 575 VAL A N 1
ATOM 4444 C CA . VAL A 1 575 ? -17.075 -16.153 -13.208 1.00 92.19 575 VAL A CA 1
ATOM 4445 C C . VAL A 1 575 ? -16.875 -15.242 -14.425 1.00 92.19 575 VAL A C 1
ATOM 4447 O O . VAL A 1 575 ? -17.588 -14.251 -14.568 1.00 92.19 575 VAL A O 1
ATOM 4450 N N . PRO A 1 576 ? -15.941 -15.565 -15.338 1.00 88.88 576 PRO A N 1
ATOM 4451 C CA . PRO A 1 576 ? -15.778 -14.819 -16.578 1.00 88.88 576 PRO A CA 1
ATOM 4452 C C . PRO A 1 576 ? -17.042 -14.819 -17.439 1.00 88.88 576 PRO A C 1
ATOM 4454 O O . PRO A 1 576 ? -17.805 -15.791 -17.465 1.00 88.88 576 PRO A O 1
ATOM 4457 N N . ARG A 1 577 ? -17.189 -13.763 -18.241 1.00 89.25 577 ARG A N 1
ATOM 4458 C CA . ARG A 1 577 ? -18.236 -13.645 -19.259 1.00 89.25 577 ARG A CA 1
ATOM 4459 C C . ARG A 1 577 ? -18.321 -14.903 -20.133 1.00 89.25 577 ARG A C 1
ATOM 4461 O O . ARG A 1 577 ? -17.310 -15.433 -20.595 1.00 89.25 577 ARG A O 1
ATOM 4468 N N . GLY A 1 578 ? -19.545 -15.357 -20.384 1.00 88.06 578 GLY A N 1
ATOM 4469 C CA . GLY A 1 578 ? -19.853 -16.556 -21.168 1.00 88.06 578 GLY A CA 1
ATOM 4470 C C . GLY A 1 578 ? -19.779 -17.868 -20.380 1.00 88.06 578 GLY A C 1
ATOM 4471 O O . GLY A 1 578 ? -20.087 -18.926 -20.928 1.00 88.06 578 GLY A O 1
ATOM 4472 N N . LEU A 1 579 ? -19.394 -17.836 -19.100 1.00 89.94 579 LEU A N 1
ATOM 4473 C CA . LEU A 1 579 ? -19.334 -19.022 -18.248 1.00 89.94 579 LEU A CA 1
ATOM 4474 C C . LEU A 1 579 ? -20.434 -19.008 -17.180 1.00 89.94 579 LEU A C 1
ATOM 4476 O O . LEU A 1 579 ? -21.081 -17.999 -16.932 1.00 89.94 579 LEU A O 1
ATOM 4480 N N . ARG A 1 580 ? -20.672 -20.172 -16.565 1.00 86.88 580 ARG A N 1
ATOM 4481 C CA . ARG A 1 580 ? -21.636 -20.348 -15.468 1.00 86.88 580 ARG A CA 1
ATOM 4482 C C . ARG A 1 580 ? -21.018 -21.191 -14.350 1.00 86.88 580 ARG A C 1
ATOM 4484 O O . ARG A 1 580 ? -20.296 -22.151 -14.656 1.00 86.88 580 ARG A O 1
ATOM 4491 N N . PRO A 1 581 ? -21.290 -20.898 -13.073 1.00 84.25 581 PRO A N 1
ATOM 4492 C CA . PRO A 1 581 ? -20.825 -21.723 -11.967 1.00 84.25 581 PRO A CA 1
ATOM 4493 C C . PRO A 1 581 ? -21.524 -23.098 -11.943 1.00 84.25 581 PRO A C 1
ATOM 4495 O O . PRO A 1 581 ? -22.537 -23.308 -12.616 1.00 84.25 581 PRO A O 1
ATOM 4498 N N . PRO A 1 582 ? -20.966 -24.078 -11.209 1.00 78.81 582 PRO A N 1
ATOM 4499 C CA . PRO A 1 582 ? -19.676 -24.005 -10.513 1.00 78.81 582 PRO A CA 1
ATOM 4500 C C . PRO A 1 582 ? -18.471 -24.175 -11.460 1.00 78.81 582 PRO A C 1
ATOM 4502 O O . PRO A 1 582 ? -17.353 -23.803 -11.124 1.00 78.81 582 PRO A O 1
ATOM 4505 N N . ARG A 1 583 ? -18.667 -24.698 -12.683 1.00 83.50 583 ARG A N 1
ATOM 4506 C CA . ARG A 1 583 ? -17.567 -24.992 -13.634 1.00 83.50 583 ARG A CA 1
ATOM 4507 C C . ARG A 1 583 ? -16.885 -23.741 -14.202 1.00 83.50 583 ARG A C 1
ATOM 4509 O O . ARG A 1 583 ? -15.750 -23.816 -14.675 1.00 83.50 583 ARG A O 1
ATOM 4516 N N . GLY A 1 584 ? -17.589 -22.617 -14.211 1.00 86.38 584 GLY A N 1
ATOM 4517 C CA . GLY A 1 584 ? -17.126 -21.336 -14.733 1.00 86.38 584 GLY A CA 1
ATOM 4518 C C . GLY A 1 584 ? -16.240 -20.542 -13.783 1.00 86.38 584 GLY A C 1
ATOM 4519 O O . GLY A 1 584 ? -15.600 -19.611 -14.242 1.00 86.38 584 GLY A O 1
ATOM 4520 N N . ILE A 1 585 ? -16.159 -20.914 -12.505 1.00 91.25 585 ILE A N 1
ATOM 4521 C CA . ILE A 1 585 ? -15.414 -20.141 -11.504 1.00 91.25 585 ILE A CA 1
ATOM 4522 C C . ILE A 1 585 ? -13.911 -20.177 -11.808 1.00 91.25 585 ILE A C 1
ATOM 4524 O O . ILE A 1 585 ? -13.365 -21.222 -12.190 1.00 91.25 585 ILE A O 1
ATOM 4528 N N . ARG A 1 586 ? -13.238 -19.032 -11.663 1.00 93.19 586 ARG A N 1
ATOM 4529 C CA . ARG A 1 586 ? -11.806 -18.851 -11.950 1.00 93.19 586 ARG A CA 1
ATOM 4530 C C . ARG A 1 586 ? -11.077 -18.116 -10.824 1.00 93.19 586 ARG A C 1
ATOM 4532 O O . ARG A 1 586 ? -10.469 -17.077 -11.046 1.00 93.19 586 ARG A O 1
ATOM 4539 N N . TYR A 1 587 ? -11.066 -18.690 -9.620 1.00 94.69 587 TYR A N 1
ATOM 4540 C CA . TYR A 1 587 ? -10.387 -18.080 -8.467 1.00 94.69 587 TYR A CA 1
ATOM 4541 C C . TYR A 1 587 ? -8.925 -17.702 -8.749 1.00 94.69 587 TYR A C 1
ATOM 4543 O O . TYR A 1 587 ? -8.555 -16.545 -8.598 1.00 94.69 587 TYR A O 1
ATOM 4551 N N . ARG A 1 588 ? -8.104 -18.645 -9.229 1.00 93.00 588 ARG A N 1
ATOM 4552 C CA . ARG A 1 588 ? -6.668 -18.416 -9.479 1.00 93.00 588 ARG A CA 1
ATOM 4553 C C . ARG A 1 588 ? -6.383 -17.315 -10.508 1.00 93.00 588 ARG A C 1
ATOM 4555 O O . ARG A 1 588 ? -5.367 -16.644 -10.401 1.00 93.00 588 ARG A O 1
ATOM 4562 N N . GLU A 1 589 ? -7.247 -17.148 -11.504 1.00 93.50 589 GLU A N 1
ATOM 4563 C CA . GLU A 1 589 ? -7.072 -16.137 -12.558 1.00 93.50 589 GLU A CA 1
ATOM 4564 C C . GLU A 1 589 ? -7.369 -14.721 -12.043 1.00 93.50 589 GLU A C 1
ATOM 4566 O O . GLU A 1 589 ? -6.763 -13.760 -12.506 1.00 93.50 589 GLU A O 1
ATOM 4571 N N . TYR A 1 590 ? -8.274 -14.596 -11.069 1.00 95.62 590 TYR A N 1
ATOM 4572 C CA . TYR A 1 590 ? -8.768 -13.307 -10.587 1.00 95.62 590 TYR A CA 1
ATOM 4573 C C . TYR A 1 590 ? -8.121 -12.871 -9.269 1.00 95.62 590 TYR A C 1
ATOM 4575 O O . TYR A 1 590 ? -8.013 -11.670 -9.036 1.00 95.62 590 TYR A O 1
ATOM 4583 N N . VAL A 1 591 ? -7.684 -13.814 -8.422 1.00 96.50 591 VAL A N 1
ATOM 4584 C CA . VAL A 1 591 ? -7.329 -13.546 -7.016 1.00 96.50 591 VAL A CA 1
ATOM 4585 C C . VAL A 1 591 ? -6.295 -12.438 -6.845 1.00 96.50 591 VAL A C 1
ATOM 4587 O O . VAL A 1 591 ? -6.487 -11.584 -5.996 1.00 96.50 591 VAL A O 1
ATOM 4590 N N . GLU A 1 592 ? -5.243 -12.381 -7.664 1.00 92.88 592 GLU A N 1
ATOM 4591 C CA . GLU A 1 592 ? -4.172 -11.393 -7.471 1.00 92.88 592 GLU A CA 1
ATOM 4592 C C . GLU A 1 592 ? -4.672 -9.957 -7.688 1.00 92.88 592 GLU A C 1
ATOM 4594 O O . GLU A 1 592 ? -4.379 -9.054 -6.907 1.00 92.88 592 GLU A O 1
ATOM 4599 N N . ARG A 1 593 ? -5.474 -9.750 -8.739 1.00 93.00 593 ARG A N 1
ATOM 4600 C CA . ARG A 1 593 ? -6.056 -8.443 -9.056 1.00 93.00 593 ARG A CA 1
ATOM 4601 C C . ARG A 1 593 ? -7.164 -8.091 -8.072 1.00 93.00 593 ARG A C 1
ATOM 4603 O O . ARG A 1 593 ? -7.208 -6.973 -7.569 1.00 93.00 593 ARG A O 1
ATOM 4610 N N . ASP A 1 594 ? -8.061 -9.038 -7.826 1.00 97.81 594 ASP A N 1
ATOM 4611 C CA . ASP A 1 594 ? -9.259 -8.807 -7.032 1.00 97.81 594 ASP A CA 1
ATOM 4612 C C . ASP A 1 594 ? -8.903 -8.616 -5.542 1.00 97.81 594 ASP A C 1
ATOM 4614 O O . ASP A 1 594 ? -9.422 -7.689 -4.929 1.00 97.81 594 ASP A O 1
ATOM 4618 N N . ALA A 1 595 ? -7.959 -9.386 -4.981 1.00 95.06 595 ALA A N 1
ATOM 4619 C CA . ALA A 1 595 ? -7.483 -9.207 -3.603 1.00 95.06 595 ALA A CA 1
ATOM 4620 C C . ALA A 1 595 ? -6.783 -7.855 -3.401 1.00 95.06 595 ALA A C 1
ATOM 4622 O O . ALA A 1 595 ? -6.996 -7.203 -2.383 1.00 95.06 595 ALA A O 1
ATOM 4623 N N . LYS A 1 596 ? -6.018 -7.381 -4.395 1.00 89.44 596 LYS A N 1
ATOM 4624 C CA . LYS A 1 596 ? -5.448 -6.029 -4.352 1.00 89.44 596 LYS A CA 1
ATOM 4625 C C . LYS A 1 596 ? -6.545 -4.963 -4.283 1.00 89.44 596 LYS A C 1
ATOM 4627 O O . LYS A 1 596 ? -6.477 -4.073 -3.446 1.00 89.44 596 LYS A O 1
ATOM 4632 N N . MET A 1 597 ? -7.555 -5.052 -5.151 1.00 94.19 597 MET A N 1
ATOM 4633 C CA . MET A 1 597 ? -8.668 -4.094 -5.156 1.00 94.19 597 MET A CA 1
ATOM 4634 C C . MET A 1 597 ? -9.440 -4.109 -3.836 1.00 94.19 597 MET A C 1
ATOM 4636 O O . MET A 1 597 ? -9.825 -3.059 -3.337 1.00 94.19 597 MET A O 1
ATOM 4640 N N . MET A 1 598 ? -9.642 -5.293 -3.258 1.00 97.75 598 MET A N 1
ATOM 4641 C CA . MET A 1 598 ? -10.242 -5.435 -1.936 1.00 97.75 598 MET A CA 1
ATOM 4642 C C . MET A 1 598 ? -9.412 -4.695 -0.871 1.00 97.75 598 MET A C 1
ATOM 4644 O O . MET A 1 598 ? -9.934 -3.812 -0.186 1.00 97.75 598 MET A O 1
ATOM 4648 N N . ALA A 1 599 ? -8.114 -4.993 -0.780 1.00 91.50 599 ALA A N 1
ATOM 4649 C CA . ALA A 1 599 ? -7.222 -4.384 0.204 1.00 91.50 599 ALA A CA 1
ATOM 4650 C C . ALA A 1 599 ? -7.119 -2.854 0.049 1.00 91.50 599 ALA A C 1
ATOM 4652 O O . ALA A 1 599 ? -7.169 -2.137 1.046 1.00 91.50 599 ALA A O 1
ATOM 4653 N N . ASP A 1 600 ? -7.076 -2.344 -1.190 1.00 86.94 600 ASP A N 1
ATOM 4654 C CA . ASP A 1 600 ? -6.984 -0.906 -1.498 1.00 86.94 600 ASP A CA 1
ATOM 4655 C C . ASP A 1 600 ? -8.151 -0.077 -0.912 1.00 86.94 600 ASP A C 1
ATOM 4657 O O . ASP A 1 600 ? -8.036 1.143 -0.795 1.00 86.94 600 ASP A O 1
ATOM 4661 N N . ILE A 1 601 ? -9.282 -0.705 -0.563 1.00 89.56 601 ILE A N 1
ATOM 4662 C CA . ILE A 1 601 ? -10.452 -0.034 0.035 1.00 89.56 601 ILE A CA 1
ATOM 4663 C C . ILE A 1 601 ? -10.772 -0.504 1.460 1.00 89.56 601 ILE A C 1
ATOM 4665 O O . ILE A 1 601 ? -11.856 -0.228 1.993 1.00 89.56 601 ILE A O 1
ATOM 4669 N N . GLY A 1 602 ? -9.826 -1.208 2.083 1.00 92.62 602 GLY A N 1
ATOM 4670 C CA . GLY A 1 602 ? -9.937 -1.706 3.449 1.00 92.62 602 GLY A CA 1
ATOM 4671 C C . GLY A 1 602 ? -10.864 -2.910 3.605 1.00 92.62 602 GLY A C 1
ATOM 4672 O O . GLY A 1 602 ? -11.378 -3.119 4.700 1.00 92.62 602 GLY A O 1
ATOM 4673 N N . ILE A 1 603 ? -11.120 -3.685 2.541 1.00 97.94 603 ILE A N 1
ATOM 4674 C CA . ILE A 1 603 ? -11.770 -4.991 2.704 1.00 97.94 603 ILE A CA 1
ATOM 4675 C C . ILE A 1 603 ? -10.787 -5.934 3.393 1.00 97.94 603 ILE A C 1
ATOM 4677 O O . ILE A 1 603 ? -9.686 -6.152 2.890 1.00 97.94 603 ILE A O 1
ATOM 4681 N N . ASN A 1 604 ? -11.211 -6.517 4.511 1.00 97.56 604 ASN A N 1
ATOM 4682 C CA . ASN A 1 604 ? -10.407 -7.431 5.324 1.00 97.56 604 ASN A CA 1
ATOM 4683 C C . ASN A 1 604 ? -10.973 -8.858 5.374 1.00 97.56 604 ASN A C 1
ATOM 4685 O O . ASN A 1 604 ? -10.373 -9.732 5.995 1.00 97.56 604 ASN A O 1
ATOM 4689 N N . ALA A 1 605 ? -12.113 -9.114 4.729 1.00 98.25 605 ALA A N 1
ATOM 4690 C CA . ALA A 1 605 ? -12.739 -10.427 4.716 1.00 98.25 605 ALA A CA 1
ATOM 4691 C C . ALA A 1 605 ? -13.395 -10.746 3.369 1.00 98.25 605 ALA A C 1
ATOM 4693 O O . ALA A 1 605 ? -13.975 -9.888 2.706 1.00 98.25 605 ALA A O 1
ATOM 4694 N N . VAL A 1 606 ? -13.352 -12.015 2.982 1.00 98.31 606 VAL A N 1
ATOM 4695 C CA . VAL A 1 606 ? -14.035 -12.535 1.803 1.00 98.31 606 VAL A CA 1
ATOM 4696 C C . VAL A 1 606 ? -14.842 -13.771 2.168 1.00 98.31 606 VAL A C 1
ATOM 4698 O O . VAL A 1 606 ? -14.359 -14.662 2.873 1.00 98.31 606 VAL A O 1
ATOM 4701 N N . ARG A 1 607 ? -16.065 -13.857 1.650 1.00 96.12 607 ARG A N 1
ATOM 4702 C CA . ARG A 1 607 ? -16.847 -15.095 1.643 1.00 96.12 607 ARG A CA 1
ATOM 4703 C C . ARG A 1 607 ? -17.032 -15.557 0.208 1.00 96.12 607 ARG A C 1
ATOM 4705 O O . ARG A 1 607 ? -17.105 -14.777 -0.737 1.00 96.12 607 ARG A O 1
ATOM 4712 N N . THR A 1 608 ? -17.059 -16.869 0.051 1.00 90.56 608 THR A N 1
ATOM 4713 C CA . THR A 1 608 ? -17.254 -17.534 -1.240 1.00 90.56 608 THR A CA 1
ATOM 4714 C C . THR A 1 608 ? -18.497 -18.406 -1.178 1.00 90.56 608 THR A C 1
ATOM 4716 O O . THR A 1 608 ? -18.830 -18.911 -0.111 1.00 90.56 608 THR A O 1
ATOM 4719 N N . TYR A 1 609 ? -19.188 -18.620 -2.296 1.00 82.69 609 TYR A N 1
ATOM 4720 C CA . TYR A 1 609 ? -20.332 -19.548 -2.363 1.00 82.69 609 TYR A CA 1
ATOM 4721 C C . TYR A 1 609 ? -19.924 -20.970 -2.694 1.00 82.69 609 TYR A C 1
ATOM 4723 O O . TYR A 1 609 ? -20.622 -21.922 -2.346 1.00 82.69 609 TYR A O 1
ATOM 4731 N N . GLU A 1 610 ? -18.811 -21.104 -3.407 1.00 87.12 610 GLU A N 1
ATOM 4732 C CA . GLU A 1 610 ? -18.205 -22.389 -3.705 1.00 87.12 610 GLU A CA 1
ATOM 4733 C C . GLU A 1 610 ? -16.873 -22.486 -2.964 1.00 87.12 610 GLU A C 1
ATOM 4735 O O . GLU A 1 610 ? -16.226 -21.467 -2.730 1.00 87.12 610 GLU A O 1
ATOM 4740 N N . PRO A 1 611 ? -16.437 -23.693 -2.586 1.00 89.56 611 PRO A N 1
ATOM 4741 C CA . PRO A 1 611 ? -15.257 -23.808 -1.754 1.00 89.56 611 PRO A CA 1
ATOM 4742 C C . PRO A 1 611 ? -13.976 -23.378 -2.469 1.00 89.56 611 PRO A C 1
ATOM 4744 O O . PRO A 1 611 ? -13.652 -23.894 -3.546 1.00 89.56 611 PRO A O 1
ATOM 4747 N N . ILE A 1 612 ? -13.173 -22.534 -1.817 1.00 93.25 612 ILE A N 1
ATOM 4748 C CA . ILE A 1 612 ? -11.786 -22.317 -2.231 1.00 93.25 612 ILE A CA 1
ATOM 4749 C C . ILE A 1 612 ? -10.986 -23.555 -1.838 1.00 93.25 612 ILE A C 1
ATOM 4751 O O . ILE A 1 612 ? -10.814 -23.884 -0.663 1.00 93.25 612 ILE A O 1
ATOM 4755 N N . THR A 1 613 ? -10.492 -24.259 -2.853 1.00 92.00 613 THR A N 1
ATOM 4756 C CA . THR A 1 613 ? -9.684 -25.473 -2.688 1.00 92.00 613 THR A CA 1
ATOM 4757 C C . THR A 1 613 ? -8.197 -25.269 -2.945 1.00 92.00 613 THR A C 1
ATOM 4759 O O . THR A 1 613 ? -7.409 -26.170 -2.664 1.00 92.00 613 THR A O 1
ATOM 4762 N N . ASP A 1 614 ? -7.847 -24.150 -3.569 1.00 91.12 614 ASP A N 1
ATOM 4763 C CA . ASP A 1 614 ? -6.513 -23.846 -4.071 1.00 91.12 614 ASP A CA 1
ATOM 4764 C C . ASP A 1 614 ? -5.750 -23.014 -3.039 1.00 91.12 614 ASP A C 1
ATOM 4766 O O . ASP A 1 614 ? -6.169 -21.904 -2.720 1.00 91.12 614 ASP A O 1
ATOM 4770 N N . THR A 1 615 ? -4.639 -23.543 -2.522 1.00 92.88 615 THR A N 1
ATOM 4771 C CA . THR A 1 615 ? -3.833 -22.840 -1.515 1.00 92.88 615 THR A CA 1
ATOM 4772 C C . THR A 1 615 ? -3.229 -21.563 -2.072 1.00 92.88 615 THR A C 1
ATOM 4774 O O . THR A 1 615 ? -3.162 -20.597 -1.341 1.00 92.88 615 THR A O 1
ATOM 4777 N N . PHE A 1 616 ? -2.930 -21.485 -3.375 1.00 90.56 616 PHE A N 1
ATOM 4778 C CA . PHE A 1 616 ? -2.432 -20.243 -3.977 1.00 90.56 616 PHE A CA 1
ATOM 4779 C C . PHE A 1 616 ? -3.412 -19.077 -3.784 1.00 90.56 616 PHE A C 1
ATOM 4781 O O . PHE A 1 616 ? -3.005 -17.953 -3.521 1.00 90.56 616 PHE A O 1
ATOM 4788 N N . VAL A 1 617 ? -4.714 -19.349 -3.891 1.00 95.62 617 VAL A N 1
ATOM 4789 C CA . VAL A 1 617 ? -5.755 -18.331 -3.706 1.00 95.62 617 VAL A CA 1
ATOM 4790 C C . VAL A 1 617 ? -5.789 -17.869 -2.248 1.00 95.62 617 VAL A C 1
ATOM 4792 O O . VAL A 1 617 ? -5.877 -16.676 -1.980 1.00 95.62 617 VAL A O 1
ATOM 4795 N N . LEU A 1 618 ? -5.681 -18.809 -1.308 1.00 95.81 618 LEU A N 1
ATOM 4796 C CA . LEU A 1 618 ? -5.650 -18.514 0.123 1.00 95.81 618 LEU A CA 1
ATOM 4797 C C . LEU A 1 618 ? -4.359 -17.790 0.535 1.00 95.81 618 LEU A C 1
ATOM 4799 O O . LEU A 1 618 ? -4.421 -16.843 1.310 1.00 95.81 618 LEU A O 1
ATOM 4803 N N . ASP A 1 619 ? -3.209 -18.190 -0.009 1.00 90.69 619 ASP A N 1
ATOM 4804 C CA . ASP A 1 619 ? -1.912 -17.538 0.185 1.00 90.69 619 ASP A CA 1
ATOM 4805 C C . ASP A 1 619 ? -1.954 -16.089 -0.309 1.00 90.69 619 ASP A C 1
ATOM 4807 O O . ASP A 1 619 ? -1.440 -15.192 0.358 1.00 90.69 619 ASP A O 1
ATOM 4811 N N . THR A 1 620 ? -2.580 -15.836 -1.466 1.00 84.00 620 THR A N 1
ATOM 4812 C CA . THR A 1 620 ? -2.771 -14.471 -1.970 1.00 84.00 620 THR A CA 1
ATOM 4813 C C . THR A 1 620 ? -3.666 -13.663 -1.034 1.00 84.00 620 THR A C 1
ATOM 4815 O O . THR A 1 620 ? -3.280 -12.558 -0.669 1.00 84.00 620 THR A O 1
ATOM 4818 N N . PHE A 1 621 ? -4.809 -14.191 -0.586 1.00 97.19 621 PHE A N 1
ATOM 4819 C CA . PHE A 1 621 ? -5.660 -13.468 0.368 1.00 97.19 621 PHE A CA 1
ATOM 4820 C C . PHE A 1 621 ? -4.940 -13.153 1.680 1.00 97.19 621 PHE A C 1
ATOM 4822 O O . PHE A 1 621 ? -4.958 -12.004 2.115 1.00 97.19 621 PHE A O 1
ATOM 4829 N N . HIS A 1 622 ? -4.223 -14.124 2.248 1.00 93.19 622 HIS A N 1
ATOM 4830 C CA . HIS A 1 622 ? -3.424 -13.912 3.453 1.00 93.19 622 HIS A CA 1
ATOM 4831 C C . HIS A 1 622 ? -2.371 -12.812 3.260 1.00 93.19 622 HIS A C 1
ATOM 4833 O O . HIS A 1 622 ? -2.235 -11.936 4.109 1.00 93.19 622 HIS A O 1
ATOM 4839 N N . ARG A 1 623 ? -1.685 -12.787 2.107 1.00 91.69 623 ARG A N 1
ATOM 4840 C CA . ARG A 1 623 ? -0.697 -11.746 1.767 1.00 91.69 623 ARG A CA 1
ATOM 4841 C C . ARG A 1 623 ? -1.296 -10.336 1.717 1.00 91.69 623 ARG A C 1
ATOM 4843 O O . ARG A 1 623 ? -0.582 -9.372 1.960 1.00 91.69 623 ARG A O 1
ATOM 4850 N N . TYR A 1 624 ? -2.580 -10.222 1.387 1.00 90.56 624 TYR A N 1
ATOM 4851 C CA . TYR A 1 624 ? -3.320 -8.959 1.360 1.00 90.56 624 TYR A CA 1
ATOM 4852 C C . TYR A 1 624 ? -4.047 -8.651 2.680 1.00 90.56 624 TYR A C 1
ATOM 4854 O O . TYR A 1 624 ? -4.793 -7.678 2.737 1.00 90.56 624 TYR A O 1
ATOM 4862 N N . GLY A 1 625 ? -3.851 -9.455 3.734 1.00 92.75 625 GLY A N 1
ATOM 4863 C CA . GLY A 1 625 ? -4.538 -9.274 5.017 1.00 92.75 625 GLY A CA 1
ATOM 4864 C C . GLY A 1 625 ? -6.040 -9.571 4.954 1.00 92.75 625 GLY A C 1
ATOM 4865 O O . GLY A 1 625 ? -6.810 -9.019 5.734 1.00 92.75 625 GLY A O 1
ATOM 4866 N N . ILE A 1 626 ? -6.470 -10.413 4.006 1.00 98.12 626 ILE A N 1
ATOM 4867 C CA . ILE A 1 626 ? -7.877 -10.749 3.786 1.00 98.12 626 ILE A CA 1
ATOM 4868 C C . ILE A 1 626 ? -8.169 -12.135 4.355 1.00 98.12 626 ILE A C 1
ATOM 4870 O O . ILE A 1 626 ? -7.631 -13.153 3.913 1.00 98.12 626 ILE A O 1
ATOM 4874 N N . TRP A 1 627 ? -9.086 -12.167 5.310 1.00 98.12 627 TRP A N 1
ATOM 4875 C CA . TRP A 1 627 ? -9.592 -13.370 5.948 1.00 98.12 627 TRP A CA 1
ATOM 4876 C C . TRP A 1 627 ? -10.645 -14.072 5.095 1.00 98.12 627 TRP A C 1
ATOM 4878 O O . TRP A 1 627 ? -11.513 -13.443 4.498 1.00 98.12 627 TRP A O 1
ATOM 4888 N N . VAL A 1 628 ? -10.613 -15.400 5.061 1.00 98.06 628 VAL A N 1
ATOM 4889 C CA . VAL A 1 628 ? -11.493 -16.208 4.217 1.00 98.06 628 VAL A CA 1
ATOM 4890 C C . VAL A 1 628 ? -12.530 -16.930 5.074 1.00 98.06 628 VAL A C 1
ATOM 4892 O O . VAL A 1 628 ? -12.219 -17.876 5.802 1.00 98.06 628 VAL A O 1
ATOM 4895 N N . ALA A 1 629 ? -13.791 -16.530 4.923 1.00 97.56 629 ALA A N 1
ATOM 4896 C CA . ALA A 1 629 ? -14.958 -17.297 5.339 1.00 97.56 629 ALA A CA 1
ATOM 4897 C C . ALA A 1 629 ? -15.270 -18.337 4.245 1.00 97.56 629 ALA A C 1
ATOM 4899 O O . ALA A 1 629 ? -16.015 -18.089 3.292 1.00 97.56 629 ALA A O 1
ATOM 4900 N N . ASN A 1 630 ? -14.616 -19.498 4.326 1.00 95.44 630 ASN A N 1
ATOM 4901 C CA . ASN A 1 630 ? -14.608 -20.477 3.239 1.00 95.44 630 ASN A CA 1
ATOM 4902 C C . ASN A 1 630 ? -15.862 -21.363 3.295 1.00 95.44 630 ASN A C 1
ATOM 4904 O O . ASN A 1 630 ? -16.047 -22.127 4.249 1.00 95.44 630 ASN A O 1
ATOM 4908 N N . THR A 1 631 ? -16.717 -21.300 2.272 1.00 92.00 631 THR A N 1
ATOM 4909 C CA . THR A 1 631 ? -17.903 -22.163 2.198 1.00 92.00 631 THR A CA 1
ATOM 4910 C C . THR A 1 631 ? -17.505 -23.578 1.840 1.00 92.00 631 THR A C 1
ATOM 4912 O O . THR A 1 631 ? -17.026 -23.849 0.748 1.00 92.00 631 THR A O 1
ATOM 4915 N N . VAL A 1 632 ? -17.754 -24.523 2.741 1.00 88.69 632 VAL A N 1
ATOM 4916 C CA . VAL A 1 632 ? -17.377 -25.937 2.551 1.00 88.69 632 VAL A CA 1
ATOM 4917 C C . VAL A 1 632 ? -18.564 -26.831 2.215 1.00 88.69 632 VAL A C 1
ATOM 4919 O O . VAL A 1 632 ? -18.391 -27.990 1.827 1.00 88.69 632 VAL A O 1
ATOM 4922 N N . TYR A 1 633 ? -19.778 -26.299 2.357 1.00 82.31 633 TYR A N 1
ATOM 4923 C CA . TYR A 1 633 ? -21.019 -27.018 2.114 1.00 82.31 633 TYR A CA 1
ATOM 4924 C C . TYR A 1 633 ? -22.035 -26.117 1.404 1.00 82.31 633 TYR A C 1
ATOM 4926 O O . TYR A 1 633 ? -22.967 -25.591 2.011 1.00 82.31 633 TYR A O 1
ATOM 4934 N N . SER A 1 634 ? -21.835 -25.933 0.099 1.00 72.44 634 SER A N 1
ATOM 4935 C CA . SER A 1 634 ? -22.677 -25.096 -0.756 1.00 72.44 634 SER A CA 1
ATOM 4936 C C . SER A 1 634 ? -24.051 -25.735 -1.022 1.00 72.44 634 SER A C 1
ATOM 4938 O O . SER A 1 634 ? -24.145 -26.915 -1.381 1.00 72.44 634 SER A O 1
ATOM 4940 N N . TYR A 1 635 ? -25.123 -24.958 -0.811 1.00 61.53 635 TYR A N 1
ATOM 4941 C CA . TYR A 1 635 ? -26.515 -25.230 -1.223 1.00 61.53 635 TYR A CA 1
ATOM 4942 C C . TYR A 1 635 ? -27.052 -26.661 -0.982 1.00 61.53 635 TYR A C 1
ATOM 4944 O O . TYR A 1 635 ? -27.876 -27.156 -1.744 1.00 61.53 635 TYR A O 1
ATOM 4952 N N . GLY A 1 636 ? -26.555 -27.394 0.020 1.00 52.03 636 GLY A N 1
ATOM 4953 C CA . GLY A 1 636 ? -26.945 -28.792 0.258 1.00 52.03 636 GLY A CA 1
ATOM 4954 C C . GLY A 1 636 ? -26.518 -29.811 -0.815 1.00 52.03 636 GLY A C 1
ATOM 4955 O O . GLY A 1 636 ? -26.866 -30.988 -0.685 1.00 52.03 636 GLY A O 1
ATOM 4956 N N . GLY A 1 637 ? -25.784 -29.391 -1.854 1.00 53.34 637 GLY A N 1
ATOM 4957 C CA . GLY A 1 637 ? -25.347 -30.230 -2.981 1.00 53.34 637 GLY A CA 1
ATOM 4958 C C . GLY A 1 637 ? -23.983 -30.900 -2.779 1.00 53.34 637 GLY A C 1
ATOM 4959 O O . GLY A 1 637 ? -23.670 -31.906 -3.422 1.00 53.34 637 GLY A O 1
ATOM 4960 N N . SER A 1 638 ? -23.169 -30.379 -1.861 1.00 64.94 638 SER A N 1
ATOM 4961 C CA . SER A 1 638 ? -21.930 -31.028 -1.429 1.00 64.94 638 SER A CA 1
ATOM 4962 C C . SER A 1 638 ? -22.236 -32.190 -0.480 1.00 64.94 638 SER A C 1
ATOM 4964 O O . SER A 1 638 ? -23.150 -32.120 0.324 1.00 64.94 638 SER A O 1
ATOM 4966 N N . SER A 1 639 ? -21.493 -33.298 -0.549 1.00 78.62 639 SER A N 1
ATOM 4967 C CA . SER A 1 639 ? -21.625 -34.366 0.459 1.00 78.62 639 SER A CA 1
ATOM 4968 C C . SER A 1 639 ? -20.846 -33.992 1.730 1.00 78.62 639 SER A C 1
ATOM 4970 O O . SER A 1 639 ? -19.742 -33.460 1.571 1.00 78.62 639 SER A O 1
ATOM 4972 N N . PRO A 1 640 ? -21.285 -34.367 2.949 1.00 82.69 640 PRO A N 1
ATOM 4973 C CA . PRO A 1 640 ? -20.509 -34.153 4.181 1.00 82.69 640 PRO A CA 1
ATOM 4974 C C . PRO A 1 640 ? -19.058 -34.654 4.084 1.00 82.69 640 PRO A C 1
ATOM 4976 O O . PRO A 1 640 ? -18.130 -34.022 4.580 1.00 82.69 640 PRO A O 1
ATOM 4979 N N . ARG A 1 641 ? -18.831 -35.740 3.331 1.00 82.69 641 ARG A N 1
ATOM 4980 C CA . ARG A 1 641 ? -17.492 -36.270 3.033 1.00 82.69 641 ARG A CA 1
ATOM 4981 C C . ARG A 1 641 ? -16.582 -35.272 2.301 1.00 82.69 641 ARG A C 1
ATOM 4983 O O . ARG A 1 641 ? -15.393 -35.226 2.594 1.00 82.69 641 ARG A O 1
ATOM 4990 N N . ARG A 1 642 ? -17.112 -34.496 1.349 1.00 84.81 642 ARG A N 1
ATOM 4991 C CA . ARG A 1 642 ? -16.339 -33.483 0.603 1.00 84.81 642 ARG A CA 1
ATOM 4992 C C . ARG A 1 642 ? -15.968 -32.307 1.501 1.00 84.81 642 ARG A C 1
ATOM 4994 O O . ARG A 1 642 ? -14.816 -31.890 1.469 1.00 84.81 642 ARG A O 1
ATOM 5001 N N . ALA A 1 643 ? -16.904 -31.852 2.336 1.00 86.25 643 ALA A N 1
ATOM 5002 C CA . ALA A 1 643 ? -16.631 -30.831 3.346 1.00 86.25 643 ALA A CA 1
ATOM 5003 C C . ALA A 1 643 ? -15.504 -31.290 4.290 1.00 86.25 643 ALA A C 1
ATOM 5005 O O . ALA A 1 643 ? -14.504 -30.597 4.440 1.00 86.25 643 ALA A O 1
ATOM 5006 N N . ALA A 1 644 ? -15.588 -32.517 4.817 1.00 87.69 644 ALA A N 1
ATOM 5007 C CA . ALA A 1 644 ? -14.551 -33.090 5.678 1.00 87.69 644 ALA A CA 1
ATOM 5008 C C . ALA A 1 644 ? -13.167 -33.190 5.014 1.00 87.69 644 ALA A C 1
ATOM 5010 O O . ALA A 1 644 ? -12.148 -32.923 5.650 1.00 87.69 644 ALA A O 1
ATOM 5011 N N . GLN A 1 645 ? -13.108 -33.592 3.742 1.00 89.19 645 GLN A N 1
ATOM 5012 C CA . GLN A 1 645 ? -11.848 -33.653 2.993 1.00 89.19 645 GLN A CA 1
ATOM 5013 C C . GLN A 1 645 ? -11.221 -32.270 2.826 1.00 89.19 645 GLN A C 1
ATOM 5015 O O . GLN A 1 645 ? -10.006 -32.128 2.947 1.00 89.19 645 GLN A O 1
ATOM 5020 N N . LEU A 1 646 ? -12.049 -31.264 2.554 1.00 91.06 646 LEU A N 1
ATOM 5021 C CA . LEU A 1 646 ? -11.593 -29.897 2.384 1.00 91.06 646 LEU A CA 1
ATOM 5022 C C . LEU A 1 646 ? -11.063 -29.308 3.692 1.00 91.06 646 LEU A C 1
ATOM 5024 O O . LEU A 1 646 ? -9.933 -28.825 3.710 1.00 91.06 646 LEU A O 1
ATOM 5028 N N . VAL A 1 647 ? -11.840 -29.422 4.772 1.00 94.44 647 VAL A N 1
ATOM 5029 C CA . VAL A 1 647 ? -11.457 -28.939 6.106 1.00 94.44 647 VAL A CA 1
ATOM 5030 C C . VAL A 1 647 ? -10.153 -29.587 6.553 1.00 94.44 647 VAL A C 1
ATOM 5032 O O . VAL A 1 647 ? -9.207 -28.885 6.881 1.00 94.44 647 VAL A O 1
ATOM 5035 N N . ASN A 1 648 ? -10.022 -30.914 6.462 1.00 92.50 648 ASN A N 1
ATOM 5036 C CA . ASN A 1 648 ? -8.775 -31.587 6.846 1.00 92.50 648 ASN A CA 1
ATOM 5037 C C . ASN A 1 648 ? -7.544 -31.097 6.082 1.00 92.50 648 ASN A C 1
ATOM 5039 O O . ASN A 1 648 ? -6.448 -31.091 6.638 1.00 92.50 648 ASN A O 1
ATOM 5043 N N . ARG A 1 649 ? -7.716 -30.717 4.815 1.00 93.50 649 ARG A N 1
ATOM 5044 C CA . ARG A 1 649 ? -6.619 -30.226 3.983 1.00 93.50 649 ARG A CA 1
ATOM 5045 C C . ARG A 1 649 ? -6.231 -28.786 4.320 1.00 93.50 649 ARG A C 1
ATOM 5047 O O . ARG A 1 649 ? -5.064 -28.447 4.174 1.00 93.50 649 ARG A O 1
ATOM 5054 N N . LEU A 1 650 ? -7.192 -27.950 4.712 1.00 94.62 650 LEU A N 1
ATOM 5055 C CA . LEU A 1 650 ? -7.023 -26.495 4.763 1.00 94.62 650 LEU A CA 1
ATOM 5056 C C . LEU A 1 650 ? -7.126 -25.882 6.166 1.00 94.62 650 LEU A C 1
ATOM 5058 O O . LEU A 1 650 ? -6.777 -24.721 6.318 1.00 94.62 650 LEU A O 1
ATOM 5062 N N . LYS A 1 651 ? -7.523 -26.639 7.195 1.00 93.12 651 LYS A N 1
ATOM 5063 C CA . LYS A 1 651 ? -7.651 -26.178 8.596 1.00 93.12 651 LYS A CA 1
ATOM 5064 C C . LYS A 1 651 ? -6.404 -25.582 9.232 1.00 93.12 651 LYS A C 1
ATOM 5066 O O . LYS A 1 651 ? -6.487 -25.002 10.296 1.00 93.12 651 LYS A O 1
ATOM 5071 N N . ASN A 1 652 ? -5.241 -25.760 8.620 1.00 91.12 652 ASN A N 1
ATOM 5072 C CA . ASN A 1 652 ? -3.999 -25.174 9.113 1.00 91.12 652 ASN A CA 1
ATOM 5073 C C . ASN A 1 652 ? -3.570 -23.947 8.295 1.00 91.12 652 ASN A C 1
ATOM 5075 O O . ASN A 1 652 ? -2.473 -23.443 8.510 1.00 91.12 652 ASN A O 1
ATOM 5079 N N . HIS A 1 653 ? -4.372 -23.509 7.321 1.00 93.31 653 HIS A N 1
ATOM 5080 C CA . HIS A 1 653 ? -4.012 -22.399 6.451 1.00 93.31 653 HIS A CA 1
ATOM 5081 C C . HIS A 1 653 ? -4.286 -21.062 7.151 1.00 93.31 653 HIS A C 1
ATOM 5083 O O . HIS A 1 653 ? -5.427 -20.831 7.549 1.00 93.31 653 HIS A O 1
ATOM 5089 N N . PRO A 1 654 ? -3.314 -20.135 7.211 1.00 92.75 654 PRO A N 1
ATOM 5090 C CA . PRO A 1 654 ? -3.430 -18.880 7.968 1.00 92.75 654 PRO A CA 1
ATOM 5091 C C . PRO A 1 654 ? -4.414 -17.854 7.378 1.00 92.75 654 PRO A C 1
ATOM 5093 O O . PRO A 1 654 ? -4.535 -16.753 7.886 1.00 92.75 654 PRO A O 1
ATOM 5096 N N . ALA A 1 655 ? -5.105 -18.195 6.288 1.00 95.06 655 ALA A N 1
ATOM 5097 C CA . ALA A 1 655 ? -6.099 -17.322 5.663 1.00 95.06 655 ALA A CA 1
ATOM 5098 C C . ALA A 1 655 ? -7.520 -17.659 6.126 1.00 95.06 655 ALA A C 1
ATOM 5100 O O . ALA A 1 655 ? -8.443 -16.888 5.892 1.00 95.06 655 ALA A O 1
ATOM 5101 N N . ILE A 1 656 ? -7.735 -18.857 6.680 1.00 97.19 656 ILE A N 1
ATOM 5102 C CA . ILE A 1 656 ? -9.074 -19.336 7.013 1.00 97.19 656 ILE A CA 1
ATOM 5103 C C . ILE A 1 656 ? -9.504 -18.674 8.313 1.00 97.19 656 ILE A C 1
ATOM 5105 O O . ILE A 1 656 ? -8.864 -18.860 9.335 1.00 97.19 656 ILE A O 1
ATOM 5109 N N . LEU A 1 657 ? -10.608 -17.933 8.267 1.00 97.38 657 LEU A N 1
ATOM 5110 C CA . LEU A 1 657 ? -11.221 -17.350 9.458 1.00 97.38 657 LEU A CA 1
ATOM 5111 C C . LEU A 1 657 ? -12.281 -18.276 10.043 1.00 97.38 657 LEU A C 1
ATOM 5113 O O . LEU A 1 657 ? -12.367 -18.468 11.250 1.00 97.38 657 LEU A O 1
ATOM 5117 N N . MET A 1 658 ? -13.124 -18.838 9.180 1.00 97.38 658 MET A N 1
ATOM 5118 C CA . MET A 1 658 ? -14.251 -19.666 9.592 1.00 97.38 658 MET A CA 1
ATOM 5119 C C . MET A 1 658 ? -14.694 -20.599 8.468 1.00 97.38 658 MET A C 1
ATOM 5121 O O . MET A 1 658 ? -14.470 -20.330 7.281 1.00 97.38 658 MET A O 1
ATOM 5125 N N . TRP A 1 659 ? -15.381 -21.676 8.842 1.00 96.50 659 TRP A N 1
ATOM 5126 C CA . TRP A 1 659 ? -15.994 -22.605 7.897 1.00 96.50 659 TRP A CA 1
ATOM 5127 C C . TRP A 1 659 ? -17.475 -22.315 7.732 1.00 96.50 659 TRP A C 1
ATOM 5129 O O . TRP A 1 659 ? -18.233 -22.424 8.693 1.00 96.50 659 TRP A O 1
ATOM 5139 N N . VAL A 1 660 ? -17.904 -22.004 6.512 1.00 94.38 660 VAL A N 1
ATOM 5140 C CA . VAL A 1 660 ? -19.293 -21.618 6.239 1.00 94.38 660 VAL A CA 1
ATOM 5141 C C . VAL A 1 660 ? -20.098 -22.804 5.697 1.00 94.38 660 VAL A C 1
ATOM 5143 O O . VAL A 1 660 ? -19.672 -23.523 4.782 1.00 94.38 660 VAL A O 1
ATOM 5146 N N . ILE A 1 661 ? -21.283 -23.013 6.272 1.00 90.56 661 ILE A N 1
ATOM 5147 C CA . ILE A 1 661 ? -22.276 -24.001 5.845 1.00 90.56 661 ILE A CA 1
ATOM 5148 C C . ILE A 1 661 ? -23.475 -23.280 5.226 1.00 90.56 661 ILE A C 1
ATOM 5150 O O . ILE A 1 661 ? -24.162 -22.501 5.886 1.00 90.56 661 ILE A O 1
ATOM 5154 N N . GLY A 1 662 ? -23.781 -23.638 3.980 1.00 79.19 662 GLY A N 1
ATOM 5155 C CA . GLY A 1 662 ? -24.955 -23.161 3.262 1.00 79.19 662 GLY A CA 1
ATOM 5156 C C . GLY A 1 662 ? -24.858 -21.712 2.785 1.00 79.19 662 GLY A C 1
ATOM 5157 O O . GLY A 1 662 ? -23.938 -20.972 3.115 1.00 79.19 662 GLY A O 1
ATOM 5158 N N . ASN A 1 663 ? -25.855 -21.341 1.989 1.00 75.00 663 ASN A N 1
ATOM 5159 C CA . ASN A 1 663 ? -26.220 -19.966 1.697 1.00 75.00 663 ASN A CA 1
ATOM 5160 C C . ASN A 1 663 ? -27.748 -19.898 1.732 1.00 75.00 663 ASN A C 1
ATOM 5162 O O . ASN A 1 663 ? -28.384 -20.714 1.058 1.00 75.00 663 ASN A O 1
ATOM 5166 N N . GLU A 1 664 ? -28.310 -19.028 2.573 1.00 69.19 664 GLU A N 1
ATOM 5167 C CA . GLU A 1 664 ? -29.754 -18.724 2.646 1.00 69.19 664 GLU A CA 1
ATOM 5168 C C . GLU A 1 664 ? -30.696 -19.934 2.665 1.00 69.19 664 GLU A C 1
ATOM 5170 O O . GLU A 1 664 ? -31.770 -19.956 2.056 1.00 69.19 664 GLU A O 1
ATOM 5175 N N . TRP A 1 665 ? -30.304 -20.987 3.373 1.00 67.06 665 TRP A N 1
ATOM 5176 C CA . TRP A 1 665 ? -30.932 -22.295 3.208 1.00 67.06 665 TRP A CA 1
ATOM 5177 C C . TRP A 1 665 ? -32.404 -22.364 3.633 1.00 67.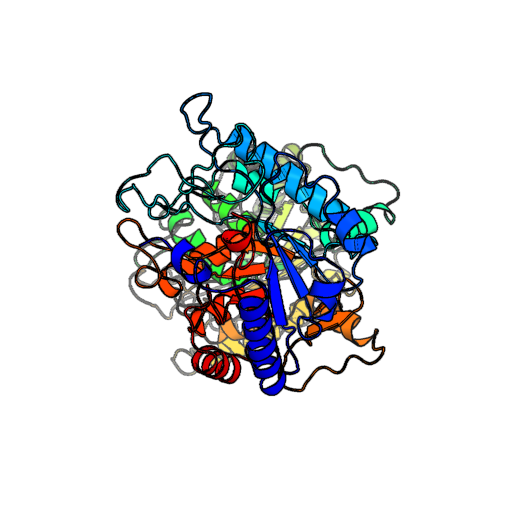06 665 TRP A C 1
ATOM 5179 O O . TRP A 1 665 ? -33.102 -23.298 3.250 1.00 67.06 665 TRP A O 1
ATOM 5189 N N . ASN A 1 666 ? -32.892 -21.378 4.386 1.00 66.00 666 ASN A N 1
ATOM 5190 C CA . ASN A 1 666 ? -34.269 -21.263 4.864 1.00 66.00 666 ASN A CA 1
ATOM 5191 C C . ASN A 1 666 ? -35.187 -20.352 4.046 1.00 66.00 666 ASN A C 1
ATOM 5193 O O . ASN A 1 666 ? -36.400 -20.489 4.196 1.00 66.00 666 ASN A O 1
ATOM 5197 N N . TYR A 1 667 ? -34.671 -19.455 3.200 1.00 58.91 667 TYR A N 1
ATOM 5198 C CA . TYR A 1 667 ? -35.540 -18.569 2.411 1.00 58.91 667 TYR A CA 1
ATOM 5199 C C . TYR A 1 667 ? -36.379 -19.353 1.400 1.00 58.91 667 TYR A C 1
ATOM 5201 O O . TYR A 1 667 ? -37.583 -19.143 1.289 1.00 58.91 667 TYR A O 1
ATOM 5209 N N . ASN A 1 668 ? -35.763 -20.347 0.761 1.00 50.03 668 ASN A N 1
ATOM 5210 C CA . ASN A 1 668 ? -36.414 -21.257 -0.184 1.00 50.03 668 ASN A CA 1
ATOM 5211 C C . ASN A 1 668 ? -37.406 -22.251 0.463 1.00 50.03 668 ASN A C 1
ATOM 5213 O O . ASN A 1 668 ? -37.948 -23.096 -0.241 1.00 50.03 668 ASN A O 1
ATOM 5217 N N . MET A 1 669 ? -37.594 -22.213 1.789 1.00 46.75 669 MET A N 1
ATOM 5218 C CA . MET A 1 669 ? -38.528 -23.088 2.519 1.00 46.75 669 MET A CA 1
ATOM 5219 C C . MET A 1 669 ? -39.754 -22.340 3.071 1.00 46.75 669 MET A C 1
ATOM 5221 O O . MET A 1 669 ? -40.648 -22.975 3.629 1.00 46.75 669 MET A O 1
ATOM 5225 N N . LEU A 1 670 ? -39.774 -21.005 2.967 1.00 37.31 670 LEU A N 1
ATOM 5226 C CA . LEU A 1 670 ? -40.861 -20.132 3.435 1.00 37.31 670 LEU A CA 1
ATOM 5227 C C . LEU A 1 670 ? -41.756 -19.619 2.290 1.00 37.31 670 LEU A C 1
ATOM 5229 O O . LEU A 1 670 ? -42.853 -19.132 2.562 1.00 37.31 670 LEU A O 1
ATOM 5233 N N . TYR A 1 671 ? -41.295 -19.762 1.045 1.00 33.59 671 TYR A N 1
ATOM 5234 C CA . TYR A 1 671 ? -42.027 -19.545 -0.207 1.00 33.59 671 TYR A CA 1
ATOM 5235 C C . TYR A 1 671 ? -42.168 -20.876 -0.946 1.00 33.59 671 TYR A C 1
ATOM 5237 O O . TYR A 1 671 ? -43.172 -21.031 -1.680 1.00 33.59 671 TYR A O 1
#